Protein AF-A0A0K3CJF6-F1 (afdb_monomer)

Solvent-accessible surface area (backbone atoms only — not comparable to full-atom values): 32364 Å² total; per-residue (Å²): 133,91,86,80,88,88,85,88,89,86,89,81,84,87,85,91,82,88,84,87,84,89,84,85,84,89,90,84,86,86,91,74,94,71,98,77,78,89,78,77,78,85,67,88,92,87,83,91,78,64,94,84,74,64,72,80,75,53,75,54,65,69,59,54,49,48,54,53,35,44,54,51,32,47,56,49,61,17,37,40,88,85,39,92,57,25,68,59,42,58,53,38,58,69,52,63,93,80,54,91,84,68,50,74,65,36,59,29,46,72,37,87,92,50,48,85,80,66,56,50,42,59,43,46,81,76,80,64,68,92,84,63,80,82,61,73,58,60,73,50,74,61,95,39,89,91,50,20,56,59,52,39,52,48,57,60,70,68,48,58,64,68,22,38,42,33,18,29,22,42,28,70,45,91,98,37,27,23,2,13,2,25,21,35,35,76,40,58,75,83,70,74,86,69,69,58,94,87,68,93,74,83,77,79,73,50,52,73,48,60,42,69,53,38,71,36,43,44,49,68,52,17,33,36,46,9,52,35,48,55,48,52,52,59,73,70,50,82,89,53,102,58,76,36,44,32,42,41,28,31,56,51,61,71,40,66,79,42,39,57,47,70,63,67,46,72,53,34,63,43,15,52,50,33,37,50,40,38,47,48,38,71,71,72,39,87,37,54,48,67,35,37,33,46,38,66,72,94,71,43,48,60,49,50,53,48,1,37,50,28,0,45,45,21,23,52,56,50,50,54,58,45,50,56,53,46,54,56,47,53,53,52,51,52,57,50,49,54,58,58,74,64,66,81,77,85,82,84,82,82,92,81,87,80,86,84,88,72,80,80,70,85,75,76,77,78,80,81,74,72,73,63,52,28,28,59,59,27,53,49,48,54,49,51,51,55,51,43,53,48,47,34,48,57,56,74,72,47,89,67,67,59,70,29,54,62,30,51,83,48,53,78,59,46,58,63,75,38,66,94,49,58,71,53,51,35,50,51,54,47,20,62,44,59,62,68,35,92,41,32,45,53,43,27,78,81,36,83,91,44,63,33,49,38,100,87,74,47,65,27,41,76,62,30,70,74,76,64,41,73,94,40,44,71,40,47,50,54,33,33,58,75,73,68,54,91,65,90,75,51,70,38,57,61,68,42,40,61,82,44,48,61,52,51,48,54,30,48,47,68,59,49,88,47,48,96,49,59,57,74,51,78,64,61,51,49,60,49,52,56,61,63,65,73,72,81,83,89,130

InterPro domains:
  IPR002156 Ribonuclease H domain [PS50879] (160-316)
  IPR012337 Ribonuclease H-like superfamily [SSF53098] (165-317)
  IPR036397 Ribonuclease H superfamily [G3DSA:3.30.420.10] (156-313)

Structure (mmCIF, N/CA/C/O backbone):
data_AF-A0A0K3CJF6-F1
#
_entry.id   AF-A0A0K3CJF6-F1
#
loop_
_atom_site.group_PDB
_atom_site.id
_atom_site.type_symbol
_atom_site.label_atom_id
_atom_site.label_alt_id
_atom_site.label_comp_id
_atom_site.label_asym_id
_atom_site.label_entity_id
_atom_site.label_seq_id
_atom_site.pdbx_PDB_ins_code
_atom_site.Cartn_x
_atom_site.Cartn_y
_atom_site.Cartn_z
_atom_site.occupancy
_atom_site.B_iso_or_equiv
_atom_site.auth_seq_id
_atom_site.auth_comp_id
_atom_site.auth_asym_id
_atom_site.auth_atom_id
_atom_site.pdbx_PDB_model_num
ATOM 1 N N . MET A 1 1 ? -57.733 57.201 2.004 1.00 30.47 1 MET A N 1
ATOM 2 C CA . MET A 1 1 ? -57.014 58.460 1.698 1.00 30.47 1 MET A CA 1
ATOM 3 C C . MET A 1 1 ? -55.610 58.366 2.280 1.00 30.47 1 MET A C 1
ATOM 5 O O . MET A 1 1 ? -55.475 57.709 3.300 1.00 30.47 1 MET A O 1
ATOM 9 N N . ILE A 1 2 ? -54.647 59.074 1.676 1.00 29.33 2 ILE A N 1
ATOM 10 C CA . ILE A 1 2 ? -53.297 59.374 2.202 1.00 29.33 2 ILE A CA 1
ATOM 11 C C . ILE A 1 2 ? -52.276 58.203 2.219 1.00 29.33 2 ILE A C 1
ATOM 13 O O . ILE A 1 2 ? -52.569 57.065 2.564 1.00 29.33 2 ILE A O 1
ATOM 17 N N . LEU A 1 3 ? -51.066 58.559 1.774 1.00 22.06 3 LEU A N 1
ATOM 18 C CA . LEU A 1 3 ? -49.781 57.842 1.656 1.00 22.06 3 LEU A CA 1
ATOM 19 C C . LEU A 1 3 ? -48.781 58.501 2.662 1.00 22.06 3 LEU A C 1
ATOM 21 O O . LEU A 1 3 ? -49.158 59.506 3.262 1.00 22.06 3 LEU A O 1
ATOM 25 N N . PRO A 1 4 ? -47.470 58.176 2.708 1.00 34.31 4 PRO A N 1
ATOM 26 C CA . PRO A 1 4 ? -46.795 56.868 2.841 1.00 34.31 4 PRO A CA 1
ATOM 27 C C . PRO A 1 4 ? -45.601 56.887 3.856 1.00 34.31 4 PRO A C 1
ATOM 29 O O . PRO A 1 4 ? -45.195 57.964 4.260 1.00 34.31 4 PRO A O 1
ATOM 32 N N . LEU A 1 5 ? -44.968 55.717 4.117 1.00 24.17 5 LEU A N 1
ATOM 33 C CA . LEU A 1 5 ? -43.498 55.447 4.302 1.00 24.17 5 LEU A CA 1
ATOM 34 C C . LEU A 1 5 ? -42.640 56.285 5.313 1.00 24.17 5 LEU A C 1
ATOM 36 O O . LEU A 1 5 ? -43.081 57.341 5.746 1.00 24.17 5 LEU A O 1
ATOM 40 N N . PRO A 1 6 ? -41.399 55.876 5.722 1.00 29.95 6 PRO A N 1
ATOM 41 C CA . PRO A 1 6 ? -40.442 54.898 5.151 1.00 29.95 6 PRO A CA 1
ATOM 42 C C . PRO A 1 6 ? -40.002 53.813 6.200 1.00 29.95 6 PRO A C 1
ATOM 44 O O . PRO A 1 6 ? -40.861 53.415 6.973 1.00 29.95 6 PRO A O 1
ATOM 47 N N . LEU A 1 7 ? -38.802 53.190 6.309 1.00 22.86 7 LEU A N 1
ATOM 48 C CA . LEU A 1 7 ? -37.485 53.332 5.645 1.00 22.86 7 LEU A CA 1
ATOM 49 C C . LEU A 1 7 ? -36.618 52.027 5.641 1.00 22.86 7 LEU A C 1
ATOM 51 O O . LEU A 1 7 ? -35.639 51.915 6.368 1.00 22.86 7 LEU A O 1
ATOM 55 N N . ARG A 1 8 ? -36.890 51.119 4.688 1.00 23.27 8 ARG A N 1
ATOM 56 C CA . ARG A 1 8 ? -35.971 50.082 4.126 1.00 23.27 8 ARG A CA 1
ATOM 57 C C . ARG A 1 8 ? -35.517 48.863 4.988 1.00 23.27 8 ARG A C 1
ATOM 59 O O . ARG A 1 8 ? -35.689 48.871 6.200 1.00 23.27 8 ARG A O 1
ATOM 66 N N . PRO A 1 9 ? -34.992 47.781 4.344 1.00 26.48 9 PRO A N 1
ATOM 67 C CA . PRO A 1 9 ? -34.837 46.451 4.961 1.00 26.48 9 PRO A CA 1
ATOM 68 C C . PRO A 1 9 ? -33.425 45.817 4.855 1.00 26.48 9 PRO A C 1
ATOM 70 O O . PRO A 1 9 ? -32.548 46.314 4.149 1.00 26.48 9 PRO A O 1
ATOM 73 N N . ALA A 1 10 ? -33.269 44.625 5.442 1.00 22.42 10 ALA A N 1
ATOM 74 C CA . ALA A 1 10 ? -32.306 43.597 5.025 1.00 22.42 10 ALA A CA 1
ATOM 75 C C . ALA A 1 10 ? -33.071 42.282 4.758 1.00 22.42 10 ALA A C 1
ATOM 77 O O . ALA A 1 10 ? -34.036 41.991 5.463 1.00 22.42 10 ALA A O 1
ATOM 78 N N . PHE A 1 11 ? -32.701 41.524 3.718 1.00 23.75 11 PHE A N 1
ATOM 79 C CA . PHE A 1 11 ? -33.514 40.415 3.189 1.00 23.75 11 PHE A CA 1
ATOM 80 C C . PHE A 1 11 ? -32.971 39.017 3.522 1.00 23.75 11 PHE A C 1
ATOM 82 O O . PHE A 1 11 ? -31.767 38.809 3.644 1.00 23.75 11 PHE A O 1
ATOM 89 N N . LEU A 1 12 ? -33.893 38.053 3.592 1.00 21.62 12 LEU A N 1
ATOM 90 C CA . LEU A 1 12 ? -33.647 36.616 3.726 1.00 21.62 12 LEU A CA 1
ATOM 91 C C . LEU A 1 12 ? -34.158 35.860 2.485 1.00 21.62 12 LEU A C 1
ATOM 93 O O . LEU A 1 12 ? -35.121 36.287 1.857 1.00 21.62 12 LEU A O 1
ATOM 97 N N . SER A 1 13 ? -33.604 34.660 2.282 1.00 22.11 13 SER A N 1
ATOM 98 C CA . SER A 1 13 ? -34.260 33.485 1.674 1.00 22.11 13 SER A CA 1
ATOM 99 C C . SER A 1 13 ? -34.486 33.406 0.144 1.00 22.11 13 SER A C 1
ATOM 101 O O . SER A 1 13 ? -35.402 34.000 -0.406 1.00 22.11 13 SER A O 1
ATOM 103 N N . SER A 1 14 ? -33.727 32.487 -0.472 1.00 21.67 14 SER A N 1
ATOM 104 C CA . SER A 1 14 ? -34.222 31.298 -1.207 1.00 21.67 14 SER A CA 1
ATOM 105 C C . SER A 1 14 ? -34.906 31.376 -2.598 1.00 21.67 14 SER A C 1
ATOM 107 O O . SER A 1 14 ? -35.982 31.932 -2.771 1.00 21.67 14 SER A O 1
ATOM 109 N N . CYS A 1 15 ? -34.316 30.588 -3.514 1.00 20.27 15 CYS A N 1
ATOM 110 C CA . CYS A 1 15 ? -34.905 29.767 -4.594 1.00 20.27 15 CYS A CA 1
ATOM 111 C C . CYS A 1 15 ? -35.592 30.358 -5.857 1.00 20.27 15 CYS A C 1
ATOM 113 O O . CYS A 1 15 ? -36.689 30.895 -5.818 1.00 20.27 15 CYS A O 1
ATOM 115 N N . ALA A 1 16 ? -35.000 29.948 -6.995 1.00 22.05 16 ALA A N 1
ATOM 116 C CA . ALA A 1 16 ? -35.621 29.391 -8.213 1.00 22.05 16 ALA A CA 1
ATOM 117 C C . ALA A 1 16 ? -36.444 30.274 -9.184 1.00 22.05 16 ALA A C 1
ATOM 119 O O . ALA A 1 16 ? -37.576 30.650 -8.903 1.00 22.05 16 ALA A O 1
ATOM 120 N N . ALA A 1 17 ? -35.921 30.406 -10.415 1.00 22.20 17 ALA A N 1
ATOM 121 C CA . ALA A 1 17 ? -36.669 30.336 -11.682 1.00 22.20 17 ALA A CA 1
ATOM 122 C C . ALA A 1 17 ? -35.700 30.134 -12.873 1.00 22.20 17 ALA A C 1
ATOM 124 O O . ALA A 1 17 ? -34.599 30.686 -12.870 1.00 22.20 17 ALA A O 1
ATOM 125 N N . ASP A 1 18 ? -36.102 29.365 -13.888 1.00 21.30 18 ASP A N 1
ATOM 126 C CA . ASP A 1 18 ? -35.386 29.216 -15.166 1.00 21.30 18 ASP A CA 1
ATOM 127 C C . ASP A 1 18 ? -35.605 30.416 -16.107 1.00 21.30 18 ASP A C 1
ATOM 129 O O . ASP A 1 18 ? -36.646 31.060 -16.032 1.00 21.30 18 ASP A O 1
ATOM 133 N N . PHE A 1 19 ? -34.695 30.640 -17.069 1.00 21.55 19 PHE A N 1
ATOM 134 C CA . PHE A 1 19 ? -35.047 30.829 -18.494 1.00 21.55 19 PHE A CA 1
ATOM 135 C C . PHE A 1 19 ? -33.800 30.814 -19.406 1.00 21.55 19 PHE A C 1
ATOM 137 O O . PHE A 1 19 ? -32.795 31.462 -19.124 1.00 21.55 19 PHE A O 1
ATOM 144 N N . PHE A 1 20 ? -33.877 30.097 -20.534 1.00 21.89 20 PHE A N 1
ATOM 145 C CA . PHE A 1 20 ? -32.891 30.144 -21.630 1.00 21.89 20 PHE A CA 1
ATOM 146 C C . PHE A 1 20 ? -33.117 31.390 -22.514 1.00 21.89 20 PHE A C 1
ATOM 148 O O . PHE A 1 20 ? -34.262 31.820 -22.678 1.00 21.89 20 PHE A O 1
ATOM 155 N N . PRO A 1 21 ? -32.061 31.935 -23.151 1.00 24.61 21 PRO A N 1
ATOM 156 C CA . PRO A 1 21 ? -31.843 31.563 -24.555 1.00 24.61 21 PRO A CA 1
ATOM 157 C C . PRO A 1 21 ? -30.381 31.242 -24.919 1.00 24.61 21 PRO A C 1
ATOM 159 O O . PRO A 1 21 ? -29.435 31.512 -24.186 1.00 24.61 21 PRO A O 1
ATOM 162 N N . SER A 1 22 ? -30.212 30.620 -26.084 1.00 21.45 22 SER A N 1
ATOM 163 C CA . SER A 1 22 ? -28.938 30.188 -26.669 1.00 21.45 22 SER A CA 1
ATOM 164 C C . SER A 1 22 ? -28.193 31.308 -27.414 1.00 21.45 22 SER A C 1
ATOM 166 O O . SER A 1 22 ? -28.829 32.232 -27.911 1.00 21.45 22 SER A O 1
ATOM 168 N N . VAL A 1 23 ? -26.863 31.166 -27.582 1.00 22.62 23 VAL A N 1
ATOM 169 C CA . VAL A 1 23 ? -26.162 31.048 -28.893 1.00 22.62 23 VAL A CA 1
ATOM 170 C C . VAL A 1 23 ? -24.619 31.151 -28.746 1.00 22.62 23 VAL A C 1
ATOM 172 O O . VAL A 1 23 ? -24.104 32.107 -28.189 1.00 22.62 23 VAL A O 1
ATOM 175 N N . LEU A 1 24 ? -23.913 30.169 -29.333 1.00 21.91 24 LEU A N 1
ATOM 176 C CA . LEU A 1 24 ? -22.494 30.127 -29.771 1.00 21.91 24 LEU A CA 1
ATOM 177 C C . LEU A 1 24 ? -21.297 30.375 -28.803 1.00 21.91 24 LEU A C 1
ATOM 179 O O . LEU A 1 24 ? -21.002 31.488 -28.394 1.00 21.91 24 LEU A O 1
ATOM 183 N N . SER A 1 25 ? -20.448 29.333 -28.754 1.00 23.84 25 SER A N 1
ATOM 184 C CA . SER A 1 25 ? -18.971 29.366 -28.887 1.00 23.84 25 SER A CA 1
ATOM 185 C C . SER A 1 25 ? -18.030 29.647 -27.693 1.00 23.84 25 SER A C 1
ATOM 187 O O . SER A 1 25 ? -18.174 30.589 -26.930 1.00 23.84 25 SER A O 1
ATOM 189 N N . THR A 1 26 ? -16.955 28.838 -27.672 1.00 21.06 26 THR A N 1
ATOM 190 C CA . THR A 1 26 ? -15.673 28.948 -26.928 1.00 21.06 26 THR A CA 1
ATOM 191 C C . THR A 1 26 ? -15.677 28.958 -25.388 1.00 21.06 26 THR A C 1
ATOM 193 O O . THR A 1 26 ? -15.991 29.972 -24.775 1.00 21.06 26 THR A O 1
ATOM 196 N N . PRO A 1 27 ? -15.148 27.884 -24.762 1.00 22.73 27 PRO A N 1
ATOM 197 C CA . PRO A 1 27 ? -14.624 27.897 -23.395 1.00 22.73 27 PRO A CA 1
ATOM 198 C C . PRO A 1 27 ? -13.097 27.653 -23.334 1.00 22.73 27 PRO A C 1
ATOM 200 O O . PRO A 1 27 ? -12.581 26.724 -23.954 1.00 22.73 27 PRO A O 1
ATOM 203 N N . MET A 1 28 ? -12.381 28.455 -22.542 1.00 19.83 28 MET A N 1
ATOM 204 C CA . MET A 1 28 ? -10.972 28.280 -22.131 1.00 19.83 28 MET A CA 1
ATOM 205 C C . MET A 1 28 ? -10.713 29.184 -20.904 1.00 19.83 28 MET A C 1
ATOM 207 O O . MET A 1 28 ? -11.339 30.237 -20.807 1.00 19.83 28 MET A O 1
ATOM 211 N N . PRO A 1 29 ? -9.856 28.793 -19.946 1.00 25.53 29 PRO A N 1
ATOM 212 C CA . PRO A 1 29 ? -10.193 27.737 -18.992 1.00 25.53 29 PRO A CA 1
ATOM 213 C C . PRO A 1 29 ? -10.190 28.234 -17.532 1.00 25.53 29 PRO A C 1
ATOM 215 O O . PRO A 1 29 ? -9.569 29.243 -17.207 1.00 25.53 29 PRO A O 1
ATOM 218 N N . LEU A 1 30 ? -10.807 27.466 -16.629 1.00 22.38 30 LEU A N 1
ATOM 219 C CA . LEU A 1 30 ? -10.613 27.617 -15.181 1.00 22.38 30 LEU A CA 1
ATOM 220 C C . LEU A 1 30 ? -9.529 26.657 -14.675 1.00 22.38 30 LEU A C 1
ATOM 222 O O . LEU A 1 30 ? -9.433 25.510 -15.113 1.00 22.38 30 LEU A O 1
ATOM 226 N N . SER A 1 31 ? -8.703 27.152 -13.757 1.00 24.03 31 SER A N 1
ATOM 227 C CA . SER A 1 31 ? -7.549 26.456 -13.191 1.00 24.03 31 SER A CA 1
ATOM 228 C C . SER A 1 31 ? -7.929 25.523 -12.040 1.00 24.03 31 SER A C 1
ATOM 230 O O . SER A 1 31 ? -8.529 25.969 -11.064 1.00 24.03 31 SER A O 1
ATOM 232 N N . HIS A 1 32 ? -7.466 24.273 -12.092 1.00 27.02 32 HIS A N 1
ATOM 233 C CA . HIS A 1 32 ? -7.369 23.395 -10.924 1.00 27.02 32 HIS A CA 1
ATOM 234 C C . HIS A 1 32 ? -5.903 23.033 -10.670 1.00 27.02 32 HIS A C 1
ATOM 236 O O . HIS A 1 32 ? -5.225 22.546 -11.574 1.00 27.02 32 HIS A O 1
ATOM 242 N N . HIS A 1 33 ? -5.438 23.226 -9.433 1.00 26.56 33 HIS A N 1
ATOM 243 C CA . HIS A 1 33 ? -4.290 22.482 -8.917 1.00 26.56 33 HIS A CA 1
ATOM 244 C C . HIS A 1 33 ? -4.734 21.034 -8.668 1.00 26.56 33 HIS A C 1
ATOM 246 O O . HIS A 1 33 ? -5.720 20.802 -7.973 1.00 26.56 33 HIS A O 1
ATOM 252 N N . ASP A 1 34 ? -4.027 20.077 -9.266 1.00 27.77 34 ASP A N 1
ATOM 253 C CA . ASP A 1 34 ? -4.270 18.638 -9.139 1.00 27.77 34 ASP A CA 1
ATOM 254 C C . ASP A 1 34 ? -2.937 17.912 -9.403 1.00 27.77 34 ASP A C 1
ATOM 256 O O . ASP A 1 34 ? -2.296 18.159 -10.431 1.00 27.77 34 ASP A O 1
ATOM 260 N N . ASP A 1 35 ? -2.479 17.065 -8.477 1.00 24.95 35 ASP A N 1
ATOM 261 C CA . ASP A 1 35 ? -1.111 16.514 -8.455 1.00 24.95 35 ASP A CA 1
ATOM 262 C C . ASP A 1 35 ? -0.898 15.400 -9.502 1.00 24.95 35 ASP A C 1
ATOM 264 O O . ASP A 1 35 ? -0.804 14.202 -9.216 1.00 24.95 35 ASP A O 1
ATOM 268 N N . ARG A 1 36 ? -0.823 15.806 -10.777 1.00 27.27 36 ARG A N 1
ATOM 269 C CA . ARG A 1 36 ? -0.731 14.920 -11.954 1.00 27.27 36 ARG A CA 1
ATOM 270 C C . ARG A 1 36 ? 0.598 14.990 -12.706 1.00 27.27 36 ARG A C 1
ATOM 272 O O . ARG A 1 36 ? 0.644 14.901 -13.936 1.00 27.27 36 ARG A O 1
ATOM 279 N N . HIS A 1 37 ? 1.708 15.055 -11.983 1.00 30.73 37 HIS A N 1
ATOM 280 C CA . HIS A 1 37 ? 3.039 14.812 -12.545 1.00 30.73 37 HIS A CA 1
ATOM 281 C C . HIS A 1 37 ? 3.627 13.567 -11.867 1.00 30.73 37 HIS A C 1
ATOM 283 O O . HIS A 1 37 ? 3.686 13.467 -10.653 1.00 30.73 37 HIS A O 1
ATOM 289 N N . VAL A 1 38 ? 3.927 12.490 -12.600 1.00 31.70 38 VAL A N 1
ATOM 290 C CA . VAL A 1 38 ? 5.250 12.322 -13.237 1.00 31.70 38 VAL A CA 1
ATOM 291 C C . VAL A 1 38 ? 5.213 11.584 -14.597 1.00 31.70 38 VAL A C 1
ATOM 293 O O . VAL A 1 38 ? 6.227 11.551 -15.289 1.00 31.70 38 VAL A O 1
ATOM 296 N N . TYR A 1 39 ? 4.080 11.001 -15.020 1.00 33.19 3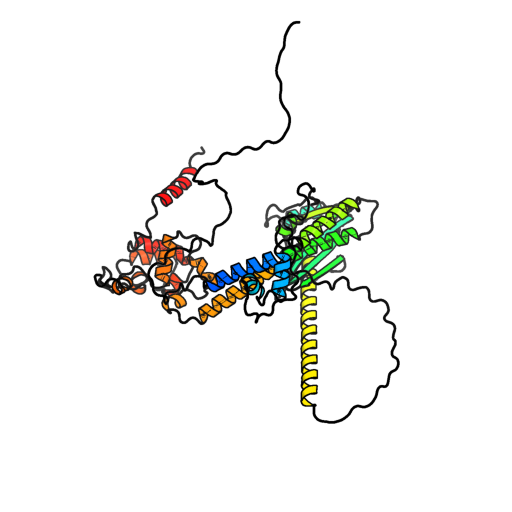9 TYR A N 1
ATOM 297 C CA . TYR A 1 39 ? 4.071 9.980 -16.094 1.00 33.19 39 TYR A CA 1
ATOM 298 C C . TYR A 1 39 ? 3.474 10.358 -17.467 1.00 33.19 39 TYR A C 1
ATOM 300 O O . TYR A 1 39 ? 3.714 9.617 -18.418 1.00 33.19 39 TYR A O 1
ATOM 308 N N . ASP A 1 40 ? 2.767 11.483 -17.629 1.00 29.39 40 ASP A N 1
ATOM 309 C CA . ASP A 1 40 ? 2.091 11.824 -18.908 1.00 29.39 40 ASP A CA 1
ATOM 310 C C . ASP A 1 40 ? 2.974 12.571 -19.940 1.00 29.39 40 ASP A C 1
ATOM 312 O O . ASP A 1 40 ? 2.566 12.831 -21.070 1.00 29.39 40 ASP A O 1
ATOM 316 N N . GLY A 1 41 ? 4.223 12.909 -19.598 1.00 29.73 41 GLY A N 1
ATOM 317 C CA . GLY A 1 41 ? 5.076 13.792 -20.415 1.00 29.73 41 GLY A CA 1
ATOM 318 C C . GLY A 1 41 ? 5.787 13.165 -21.631 1.00 29.73 41 GLY A C 1
ATOM 319 O O . GLY A 1 41 ? 6.556 13.864 -22.299 1.00 29.73 41 GLY A O 1
ATOM 320 N N . MET A 1 42 ? 5.606 11.864 -21.906 1.00 34.66 42 MET A N 1
ATOM 321 C CA . MET A 1 42 ? 6.465 11.088 -22.831 1.00 34.66 42 MET A CA 1
ATOM 322 C C . MET A 1 42 ? 5.910 10.863 -24.251 1.00 34.66 42 MET A C 1
ATOM 324 O O . MET A 1 42 ? 6.574 10.243 -25.079 1.00 34.66 42 MET A O 1
ATOM 328 N N . LEU A 1 43 ? 4.752 11.434 -24.580 1.00 35.72 43 LEU A N 1
ATOM 329 C CA . LEU A 1 43 ? 4.293 11.638 -25.961 1.00 35.72 43 LEU A CA 1
ATOM 330 C C . LEU A 1 43 ? 4.224 13.162 -26.223 1.00 35.72 43 LEU A C 1
ATOM 332 O O . LEU A 1 43 ? 4.170 13.931 -25.264 1.00 35.72 43 LEU A O 1
ATOM 336 N N . PRO A 1 44 ? 4.308 13.673 -27.468 1.00 34.53 44 PRO A N 1
ATOM 337 C CA . PRO A 1 44 ? 4.424 12.979 -28.752 1.00 34.53 44 PRO A CA 1
ATOM 338 C C . PRO A 1 44 ? 5.808 13.155 -29.414 1.00 34.53 44 PRO A C 1
ATOM 340 O O . PRO A 1 44 ? 6.550 14.062 -29.048 1.00 34.53 44 PRO A O 1
ATOM 343 N N . LEU A 1 45 ? 6.115 12.338 -30.431 1.00 29.20 45 LEU A N 1
ATOM 344 C CA . LEU A 1 45 ? 6.742 12.729 -31.717 1.00 29.20 45 LEU A CA 1
ATOM 345 C C . LEU A 1 45 ? 7.057 11.468 -32.547 1.00 29.20 45 LEU A C 1
ATOM 347 O O . LEU A 1 45 ? 8.178 10.971 -32.554 1.00 29.20 45 LEU A O 1
ATOM 351 N N . CYS A 1 46 ? 6.054 10.949 -33.258 1.00 28.72 46 CYS A N 1
ATOM 352 C CA . CYS A 1 46 ? 6.226 9.908 -34.276 1.00 28.72 46 CYS A CA 1
ATOM 353 C C . CYS A 1 46 ? 5.321 10.205 -35.479 1.00 28.72 46 CYS A C 1
ATOM 355 O O . CYS A 1 46 ? 4.152 9.828 -35.517 1.00 28.72 46 CYS A O 1
ATOM 357 N N . ARG A 1 47 ? 5.879 10.891 -36.480 1.00 26.52 47 ARG A N 1
ATOM 358 C CA . ARG A 1 47 ? 5.415 10.841 -37.871 1.00 26.52 47 ARG A CA 1
ATOM 359 C C . ARG A 1 47 ? 6.657 10.580 -38.726 1.00 26.52 47 ARG A C 1
ATOM 361 O O . ARG A 1 47 ? 7.560 11.406 -38.705 1.00 26.52 47 ARG A O 1
ATOM 368 N N . ARG A 1 48 ? 6.662 9.467 -39.476 1.00 29.41 48 ARG A N 1
ATOM 369 C CA . ARG A 1 48 ? 7.755 8.979 -40.355 1.00 29.41 48 ARG A CA 1
ATOM 370 C C . ARG A 1 48 ? 8.985 8.367 -39.645 1.00 29.41 48 ARG A C 1
ATOM 372 O O . ARG A 1 48 ? 10.083 8.905 -39.714 1.00 29.41 48 ARG A O 1
ATOM 379 N N . SER A 1 49 ? 8.802 7.182 -39.066 1.00 26.42 49 SER A N 1
ATOM 380 C CA . SER A 1 49 ? 9.837 6.139 -38.916 1.00 26.42 49 SER A CA 1
ATOM 381 C C . SER A 1 49 ? 9.182 4.765 -39.141 1.00 26.42 49 SER A C 1
ATOM 383 O O . SER A 1 49 ? 7.950 4.670 -39.094 1.00 26.42 49 SER A O 1
ATOM 385 N N . HIS A 1 50 ? 9.954 3.725 -39.474 1.00 28.06 50 HIS A N 1
ATOM 386 C CA . HIS A 1 50 ? 9.390 2.428 -39.881 1.00 28.06 50 HIS A CA 1
ATOM 387 C C . HIS A 1 50 ? 8.921 1.580 -38.677 1.00 28.06 50 HIS A C 1
ATOM 389 O O . HIS A 1 50 ? 9.383 1.799 -37.556 1.00 28.06 50 HIS A O 1
ATOM 395 N N . PRO A 1 51 ? 8.028 0.581 -38.878 1.00 29.23 51 PRO A N 1
ATOM 396 C CA . PRO A 1 51 ? 7.483 -0.244 -37.789 1.00 29.23 51 PRO A CA 1
ATOM 397 C C . PRO A 1 51 ? 8.510 -1.057 -36.980 1.00 29.23 51 PRO A C 1
ATOM 399 O O . PRO A 1 51 ? 8.171 -1.561 -35.913 1.00 29.23 51 PRO A O 1
ATOM 402 N N . SER A 1 52 ? 9.748 -1.187 -37.467 1.00 30.80 52 SER A N 1
ATOM 403 C CA . SER A 1 52 ? 10.877 -1.798 -36.752 1.00 30.80 52 SER A CA 1
ATOM 404 C C . SER A 1 52 ? 11.335 -0.990 -35.537 1.00 30.80 52 SER A C 1
ATOM 406 O O . SER A 1 52 ? 11.805 -1.562 -34.554 1.00 30.80 52 SER A O 1
ATOM 408 N N . ASP A 1 53 ? 11.182 0.334 -35.576 1.00 35.66 53 ASP A N 1
ATOM 409 C CA . ASP A 1 53 ? 11.910 1.261 -34.702 1.00 35.66 53 ASP A CA 1
ATOM 410 C C . ASP A 1 53 ? 11.116 1.567 -33.418 1.00 35.66 53 ASP A C 1
ATOM 412 O O . ASP A 1 53 ? 10.961 2.714 -32.990 1.00 35.66 53 ASP A O 1
ATOM 416 N N . SER A 1 54 ? 10.548 0.517 -32.818 1.00 38.06 54 SER A N 1
ATOM 417 C CA . SER A 1 54 ? 9.737 0.615 -31.601 1.00 38.06 54 SER A CA 1
ATOM 418 C C . SER A 1 54 ? 10.583 0.982 -30.371 1.00 38.06 54 SER A C 1
ATOM 420 O O . SER A 1 54 ? 11.716 0.530 -30.210 1.00 38.06 54 SER A O 1
ATOM 422 N N . TRP A 1 55 ? 10.036 1.841 -29.500 1.00 45.16 55 TRP A N 1
ATOM 423 C CA . TRP A 1 55 ? 10.758 2.421 -28.361 1.00 45.16 55 TRP A CA 1
ATOM 424 C C . TRP A 1 55 ? 11.226 1.350 -27.356 1.00 45.16 55 TRP A C 1
ATOM 426 O O . TRP A 1 55 ? 10.382 0.742 -26.697 1.00 45.16 55 TRP A O 1
ATOM 436 N N . PRO A 1 56 ? 12.545 1.166 -27.150 1.00 45.50 56 PRO A N 1
ATOM 437 C CA . PRO A 1 56 ? 13.057 0.062 -26.338 1.00 45.50 56 PRO A CA 1
ATOM 438 C C . PRO A 1 56 ? 13.013 0.316 -24.822 1.00 45.50 56 PRO A C 1
ATOM 440 O O . PRO A 1 56 ? 12.819 -0.614 -24.051 1.00 45.50 56 PRO A O 1
ATOM 443 N N . ALA A 1 57 ? 13.215 1.564 -24.379 1.00 44.19 57 ALA A N 1
ATOM 444 C CA . ALA A 1 57 ? 13.397 1.906 -22.959 1.00 44.19 57 ALA A CA 1
ATOM 445 C C . ALA A 1 57 ? 12.136 2.461 -22.263 1.00 44.19 57 ALA A C 1
ATOM 447 O O . ALA A 1 57 ? 12.180 2.788 -21.077 1.00 44.19 57 ALA A O 1
ATOM 448 N N . ALA A 1 58 ? 11.021 2.589 -22.986 1.00 51.84 58 ALA A N 1
ATOM 449 C CA . ALA A 1 58 ? 9.714 2.770 -22.361 1.00 51.84 58 ALA A CA 1
ATOM 450 C C . ALA A 1 58 ? 9.245 1.423 -21.770 1.00 51.84 58 ALA A C 1
ATOM 452 O O . ALA A 1 58 ? 9.684 0.373 -22.250 1.00 51.84 58 ALA A O 1
ATOM 453 N N . PRO A 1 59 ? 8.326 1.400 -20.786 1.00 54.09 59 PRO A N 1
ATOM 454 C CA . PRO A 1 59 ? 7.591 0.175 -20.510 1.00 54.09 59 PRO A CA 1
ATOM 455 C C . PRO A 1 59 ? 6.839 -0.186 -21.785 1.00 54.09 59 PRO A C 1
ATOM 457 O O . PRO A 1 59 ? 6.075 0.638 -22.293 1.00 54.09 59 PRO A O 1
ATOM 460 N N . LEU A 1 60 ? 7.104 -1.382 -22.322 1.00 65.50 60 LEU A N 1
ATOM 461 C CA . LEU A 1 60 ? 6.534 -1.856 -23.585 1.00 65.50 60 LEU A CA 1
ATOM 462 C C . LEU A 1 60 ? 5.029 -1.566 -23.573 1.00 65.50 60 LEU A C 1
ATOM 464 O O . LEU A 1 60 ? 4.356 -1.924 -22.612 1.00 65.50 60 LEU A O 1
ATOM 468 N N . VAL A 1 61 ? 4.503 -0.868 -24.588 1.00 70.44 61 VAL A N 1
ATOM 469 C CA . VAL A 1 61 ? 3.209 -0.145 -24.485 1.00 70.44 61 VAL A CA 1
ATOM 470 C C . VAL A 1 61 ? 2.050 -1.048 -24.032 1.00 70.44 61 VAL A C 1
ATOM 472 O O . VAL A 1 61 ? 1.150 -0.618 -23.310 1.00 70.44 61 VAL A O 1
ATOM 475 N N . HIS A 1 62 ? 2.110 -2.336 -24.369 1.00 78.19 62 HIS A N 1
ATOM 476 C CA . HIS A 1 62 ? 1.151 -3.341 -23.923 1.00 78.19 62 HIS A CA 1
ATOM 477 C C . HIS A 1 62 ? 1.150 -3.575 -22.390 1.00 78.19 62 HIS A C 1
ATOM 479 O O . HIS A 1 62 ? 0.092 -3.836 -21.824 1.00 78.19 62 HIS A O 1
ATOM 485 N N . LEU A 1 63 ? 2.285 -3.427 -21.697 1.00 82.00 63 LEU A N 1
ATOM 486 C CA . LEU A 1 63 ? 2.408 -3.474 -20.232 1.00 82.00 63 LEU A CA 1
ATOM 487 C C . LEU A 1 63 ? 1.848 -2.206 -19.567 1.00 82.00 63 LEU A C 1
ATOM 489 O O . LEU A 1 63 ? 1.232 -2.287 -18.502 1.00 82.00 63 LEU A O 1
ATOM 493 N N . GLN A 1 64 ? 1.995 -1.033 -20.196 1.00 79.88 64 GLN A N 1
ATOM 494 C CA . GLN A 1 64 ? 1.308 0.184 -19.736 1.00 79.88 64 GLN A CA 1
ATOM 495 C C . GLN A 1 64 ? -0.213 0.029 -19.866 1.00 79.88 64 GLN A C 1
ATOM 497 O O . GLN A 1 64 ? -0.952 0.338 -18.930 1.00 79.88 64 GLN A O 1
ATOM 502 N N . LEU A 1 65 ? -0.681 -0.524 -20.989 1.00 82.94 65 LEU A N 1
ATOM 503 C CA . LEU A 1 65 ? -2.093 -0.829 -21.209 1.00 82.94 65 LEU A CA 1
ATOM 504 C C . LEU A 1 65 ? -2.620 -1.863 -20.196 1.00 82.94 65 LEU A C 1
ATOM 506 O O . LEU A 1 65 ? -3.691 -1.655 -19.631 1.00 82.94 65 LEU A O 1
ATOM 510 N N . GLN A 1 66 ? -1.858 -2.923 -19.895 1.00 85.31 66 GLN A N 1
ATOM 511 C CA . GLN A 1 66 ? -2.205 -3.901 -18.852 1.00 85.31 66 GLN A CA 1
ATOM 512 C C . GLN A 1 66 ? -2.368 -3.249 -17.471 1.00 85.31 66 GLN A C 1
ATOM 514 O O . GLN A 1 66 ? -3.366 -3.518 -16.808 1.00 85.31 66 GLN A O 1
ATOM 519 N N . ASN A 1 67 ? -1.469 -2.339 -17.072 1.00 88.38 67 ASN A N 1
ATOM 520 C CA . ASN A 1 67 ? -1.600 -1.589 -15.815 1.00 88.38 67 ASN A CA 1
ATOM 521 C C . ASN A 1 67 ? -2.914 -0.789 -15.741 1.00 88.38 67 ASN A C 1
ATOM 523 O O . ASN A 1 67 ? -3.571 -0.767 -14.699 1.00 88.38 67 ASN A O 1
ATOM 527 N N . GLN A 1 68 ? -3.314 -0.128 -16.833 1.00 87.44 68 GLN A N 1
ATOM 528 C CA . GLN A 1 68 ? -4.554 0.657 -16.857 1.00 87.44 68 GLN A CA 1
ATOM 529 C C . GLN A 1 68 ? -5.802 -0.241 -16.898 1.00 87.44 68 GLN A C 1
ATOM 531 O O . GLN A 1 68 ? -6.762 0.027 -16.177 1.00 87.44 68 GLN A O 1
ATOM 536 N N . LEU A 1 69 ? -5.776 -1.345 -17.654 1.00 89.12 69 LEU A N 1
ATOM 537 C CA . LEU A 1 69 ? -6.840 -2.357 -17.635 1.00 89.12 69 LEU A CA 1
ATOM 538 C C . LEU A 1 69 ? -7.009 -2.964 -16.234 1.00 89.12 69 LEU A C 1
ATOM 540 O O . LEU A 1 69 ? -8.133 -3.085 -15.758 1.00 89.12 69 LEU A O 1
ATOM 544 N N . PHE A 1 70 ? -5.915 -3.268 -15.533 1.00 92.62 70 PHE A N 1
ATOM 545 C CA . PHE A 1 70 ? -5.966 -3.813 -14.175 1.00 92.62 70 PHE A CA 1
ATOM 546 C C . PHE A 1 70 ? -6.533 -2.810 -13.158 1.00 92.62 70 PHE A C 1
ATOM 548 O O . PHE A 1 70 ? -7.351 -3.178 -12.319 1.00 92.62 70 PHE A O 1
ATOM 555 N N . ARG A 1 71 ? -6.184 -1.520 -13.266 1.00 91.88 71 ARG A N 1
ATOM 556 C CA . ARG A 1 71 ? -6.806 -0.446 -12.464 1.00 91.88 71 ARG A CA 1
ATOM 557 C C . ARG A 1 71 ? -8.311 -0.329 -12.703 1.00 91.88 71 ARG A C 1
ATOM 559 O O . ARG A 1 71 ? -9.062 -0.122 -11.753 1.00 91.88 71 ARG A O 1
ATOM 566 N N . LEU A 1 72 ? -8.749 -0.456 -13.957 1.00 91.31 72 LEU A N 1
ATOM 567 C CA . LEU A 1 72 ? -10.171 -0.474 -14.306 1.00 91.31 72 LEU A CA 1
ATOM 568 C C . LEU A 1 72 ? -10.864 -1.716 -13.730 1.00 91.31 72 LEU A C 1
ATOM 570 O O . LEU A 1 72 ? -11.932 -1.576 -13.141 1.00 91.31 72 LEU A O 1
ATOM 574 N N . ALA A 1 73 ? -10.237 -2.894 -13.812 1.00 93.81 73 ALA A N 1
ATOM 575 C CA . ALA A 1 73 ? -10.742 -4.121 -13.196 1.00 93.81 73 ALA A CA 1
ATOM 576 C C . ALA A 1 73 ? -10.886 -3.990 -11.672 1.00 93.81 73 ALA A C 1
ATOM 578 O O . ALA A 1 73 ? -11.955 -4.292 -11.153 1.00 93.81 73 ALA A O 1
ATOM 579 N N . LEU A 1 74 ? -9.871 -3.483 -10.958 1.00 94.81 74 LEU A N 1
ATOM 580 C CA . LEU A 1 74 ? -9.942 -3.281 -9.504 1.00 94.81 74 LEU A CA 1
ATOM 581 C C . LEU A 1 74 ? -11.076 -2.335 -9.099 1.00 94.81 74 LEU A C 1
ATOM 583 O O . LEU A 1 74 ? -11.876 -2.692 -8.240 1.00 94.81 74 LEU A O 1
ATOM 587 N N . ARG A 1 75 ? -11.190 -1.164 -9.739 1.00 93.56 75 ARG A N 1
ATOM 588 C CA . ARG A 1 75 ? -12.284 -0.211 -9.468 1.00 93.56 75 ARG A CA 1
ATOM 589 C C . ARG A 1 75 ? -13.657 -0.817 -9.747 1.00 93.56 75 ARG A C 1
ATOM 591 O O . ARG A 1 75 ? -14.600 -0.557 -9.015 1.00 93.56 75 ARG A O 1
ATOM 598 N N . ALA A 1 76 ? -13.768 -1.619 -10.803 1.00 93.81 76 ALA A N 1
ATOM 599 C CA . ALA A 1 76 ? -15.015 -2.265 -11.185 1.00 93.81 76 ALA A CA 1
ATOM 600 C C . ALA A 1 76 ? -15.385 -3.436 -10.248 1.00 93.81 76 ALA A C 1
ATOM 602 O O . ALA A 1 76 ? -16.566 -3.656 -9.999 1.00 93.81 76 ALA A O 1
ATOM 603 N N . LEU A 1 77 ? -14.392 -4.154 -9.708 1.00 94.75 77 LEU A N 1
ATOM 604 C CA . LEU A 1 77 ? -14.563 -5.222 -8.713 1.00 94.75 77 LEU A CA 1
ATOM 605 C C . LEU A 1 77 ? -14.904 -4.691 -7.317 1.00 94.75 77 LEU A C 1
ATOM 607 O O . LEU A 1 77 ? -15.709 -5.310 -6.632 1.00 94.75 77 LEU A O 1
ATOM 611 N N . ALA A 1 78 ? -14.314 -3.562 -6.921 1.00 96.12 78 ALA A N 1
ATOM 612 C CA . ALA A 1 78 ? -14.566 -2.915 -5.635 1.00 96.12 78 ALA A CA 1
ATOM 613 C C . ALA A 1 78 ? -15.858 -2.074 -5.607 1.00 96.12 78 ALA A C 1
ATOM 615 O O . ALA A 1 78 ? -16.209 -1.520 -4.569 1.00 96.12 78 ALA A O 1
ATOM 616 N N . ALA A 1 79 ? -16.566 -1.943 -6.734 1.00 95.38 79 ALA A N 1
ATOM 617 C CA . ALA A 1 79 ? -17.764 -1.115 -6.812 1.00 95.38 79 ALA A CA 1
ATOM 618 C C . ALA A 1 79 ? -18.955 -1.781 -6.084 1.00 95.38 79 ALA A C 1
ATOM 620 O O . ALA A 1 79 ? -19.233 -2.959 -6.347 1.00 95.38 79 ALA A O 1
ATOM 621 N N . PRO A 1 80 ? -19.702 -1.055 -5.229 1.00 95.06 80 PRO A N 1
ATOM 622 C CA . PRO A 1 80 ? -20.785 -1.625 -4.427 1.00 95.06 80 PRO A CA 1
ATOM 623 C C . PRO A 1 80 ? -21.938 -2.162 -5.293 1.00 95.06 80 PRO A C 1
ATOM 625 O O . PRO A 1 80 ? -22.078 -1.749 -6.446 1.00 95.06 80 PRO A O 1
ATOM 628 N N . PRO A 1 81 ? -22.815 -3.036 -4.756 1.00 93.75 81 PRO A N 1
ATOM 629 C CA . PRO A 1 81 ? -23.948 -3.603 -5.499 1.00 93.75 81 PRO A CA 1
ATOM 630 C C . PRO A 1 81 ? -24.895 -2.573 -6.137 1.00 93.75 81 PRO A C 1
ATOM 632 O O . PRO A 1 81 ? -25.520 -2.864 -7.154 1.00 93.75 81 PRO A O 1
ATOM 635 N N . SER A 1 82 ? -24.974 -1.365 -5.569 1.00 93.12 82 SER A N 1
ATOM 636 C CA . SER A 1 82 ? -25.737 -0.221 -6.088 1.00 93.12 82 SER A CA 1
ATOM 637 C C . SER A 1 82 ? -25.098 0.474 -7.300 1.00 93.12 82 SER A C 1
ATOM 639 O O . SER A 1 82 ? -25.761 1.259 -7.977 1.00 93.12 82 SER A O 1
ATOM 641 N N . HIS A 1 83 ? -23.822 0.218 -7.599 1.00 93.75 83 HIS A N 1
ATOM 642 C CA . HIS A 1 83 ? -23.104 0.898 -8.673 1.00 93.75 83 HIS A CA 1
ATOM 643 C C . HIS A 1 83 ? -23.561 0.402 -10.065 1.00 93.75 83 HIS A C 1
ATOM 645 O O . HIS A 1 83 ? -23.553 -0.810 -10.301 1.00 93.75 83 HIS A O 1
ATOM 651 N N . PRO A 1 84 ? -23.860 1.284 -11.046 1.00 93.50 84 PRO A N 1
ATOM 652 C CA . PRO A 1 84 ? -24.441 0.891 -12.342 1.00 93.50 84 PRO A CA 1
ATOM 653 C C . PRO A 1 84 ? -23.654 -0.146 -13.162 1.00 93.50 84 PRO A C 1
ATOM 655 O O . PRO A 1 84 ? -24.220 -0.818 -14.025 1.00 93.50 84 PRO A O 1
ATOM 658 N N . LEU A 1 85 ? -22.347 -0.298 -12.918 1.00 90.62 85 LEU A N 1
ATOM 659 C CA . LEU A 1 85 ? -21.531 -1.321 -13.584 1.00 90.62 85 LEU A CA 1
ATOM 660 C C . LEU A 1 85 ? -21.487 -2.669 -12.847 1.00 90.62 85 LEU A C 1
ATOM 662 O O . LEU A 1 85 ? -21.097 -3.653 -13.472 1.00 90.62 85 LEU A O 1
ATOM 666 N N . HIS A 1 86 ? -21.896 -2.760 -11.576 1.00 92.81 86 HIS A N 1
ATOM 667 C CA . HIS A 1 86 ? -21.699 -3.953 -10.738 1.00 92.81 86 HIS A CA 1
ATOM 668 C C . HIS A 1 86 ? -22.294 -5.222 -11.374 1.00 92.81 86 HIS A C 1
ATOM 670 O O . HIS A 1 86 ? -21.590 -6.214 -11.568 1.00 92.81 86 HIS A O 1
ATOM 676 N N . ALA A 1 87 ? -23.550 -5.173 -11.830 1.00 92.31 87 ALA A N 1
ATOM 677 C CA . ALA A 1 87 ? -24.188 -6.297 -12.523 1.00 92.31 87 ALA A CA 1
ATOM 678 C C . ALA A 1 87 ? -23.438 -6.724 -13.806 1.00 92.31 87 ALA A C 1
ATOM 680 O O . ALA A 1 87 ? -23.343 -7.915 -14.111 1.00 92.31 87 ALA A O 1
ATOM 681 N N . ARG A 1 88 ? -22.845 -5.768 -14.539 1.00 91.88 88 ARG A N 1
ATOM 682 C CA . ARG A 1 88 ? -22.045 -6.039 -15.748 1.00 91.88 88 ARG A CA 1
ATOM 683 C C . ARG A 1 88 ? -20.694 -6.670 -15.403 1.00 91.88 88 ARG A C 1
ATOM 685 O O . ARG A 1 88 ? -20.241 -7.540 -16.139 1.00 91.88 88 ARG A O 1
ATOM 692 N N . VAL A 1 89 ? -20.086 -6.285 -14.281 1.00 92.69 89 VAL A N 1
ATOM 693 C CA . VAL A 1 89 ? -18.849 -6.885 -13.749 1.00 92.69 89 VAL A CA 1
ATOM 694 C C . VAL A 1 89 ? -19.097 -8.319 -13.294 1.00 92.69 89 VAL A C 1
ATOM 696 O O . VAL A 1 89 ? -18.372 -9.219 -13.710 1.00 92.69 89 VAL A O 1
ATOM 699 N N . VAL A 1 90 ? -20.154 -8.567 -12.516 1.00 90.69 90 VAL A N 1
ATOM 700 C CA . VAL A 1 90 ? -20.535 -9.922 -12.077 1.00 90.69 90 VAL A CA 1
ATOM 701 C C . VAL A 1 90 ? -20.844 -10.828 -13.275 1.00 90.69 90 VAL A C 1
ATOM 703 O O . VAL A 1 90 ? -20.417 -11.983 -13.291 1.00 90.69 90 VAL A O 1
ATOM 706 N N . ALA A 1 91 ? -21.515 -10.312 -14.310 1.00 89.62 91 ALA A N 1
ATOM 707 C CA . ALA A 1 91 ? -21.724 -11.045 -15.559 1.00 89.62 91 ALA A CA 1
ATOM 708 C C . ALA A 1 91 ? -20.404 -11.329 -16.305 1.00 89.62 91 ALA A C 1
ATOM 710 O O . ALA A 1 91 ? -20.201 -12.451 -16.768 1.00 89.62 91 ALA A O 1
ATOM 711 N N . ALA A 1 92 ? -19.493 -10.354 -16.385 1.00 89.81 92 ALA A N 1
ATOM 712 C CA . ALA A 1 92 ? -18.192 -10.502 -17.039 1.00 89.81 92 ALA A CA 1
ATOM 713 C C . ALA A 1 92 ? -17.284 -11.528 -16.335 1.00 89.81 92 ALA A C 1
ATOM 715 O O . ALA A 1 92 ? -16.725 -12.401 -16.995 1.00 89.81 92 ALA A O 1
ATOM 716 N N . ARG A 1 93 ? -17.222 -11.527 -14.993 1.00 87.94 93 ARG A N 1
ATOM 717 C CA . ARG A 1 93 ? -16.486 -12.542 -14.203 1.00 87.94 93 ARG A CA 1
ATOM 718 C C . ARG A 1 93 ? -16.949 -13.980 -14.463 1.00 87.94 93 ARG A C 1
ATOM 720 O O . ARG A 1 93 ? -16.167 -14.909 -14.290 1.00 87.94 93 ARG A O 1
ATOM 727 N N . ARG A 1 94 ? -18.219 -14.167 -14.836 1.00 86.62 94 ARG A N 1
ATOM 728 C CA . ARG A 1 94 ? -18.832 -15.478 -15.112 1.00 86.62 94 ARG A CA 1
ATOM 729 C C . ARG A 1 94 ? -18.664 -15.933 -16.568 1.00 86.62 94 ARG A C 1
ATOM 731 O O . ARG A 1 94 ? -19.052 -17.054 -16.891 1.00 86.62 94 ARG A O 1
ATOM 738 N N . ARG A 1 95 ? -18.112 -15.101 -17.460 1.00 84.06 95 ARG A N 1
ATOM 739 C CA . ARG A 1 95 ? -17.891 -15.466 -18.869 1.00 84.06 95 ARG A CA 1
ATOM 740 C C . ARG A 1 95 ? -16.668 -16.383 -19.014 1.00 84.06 95 ARG A C 1
ATOM 742 O O . ARG A 1 95 ? -15.616 -16.077 -18.455 1.00 84.06 95 ARG A O 1
ATOM 749 N N . PRO A 1 96 ? -16.749 -17.476 -19.798 1.00 80.75 96 PRO A N 1
ATOM 750 C CA . PRO A 1 96 ? -15.584 -18.309 -20.076 1.00 80.75 96 PRO A CA 1
ATOM 751 C C . PRO A 1 96 ? -14.480 -17.535 -20.808 1.00 80.75 96 PRO A C 1
ATOM 753 O O . PRO A 1 96 ? -14.754 -16.763 -21.727 1.00 80.75 96 PRO A O 1
ATOM 756 N N . ALA A 1 97 ? -13.216 -17.807 -20.472 1.00 74.44 97 ALA A N 1
ATOM 757 C CA . ALA A 1 97 ? -12.057 -17.145 -21.086 1.00 74.44 97 ALA A CA 1
ATOM 758 C C . ALA A 1 97 ? -11.951 -17.349 -22.616 1.00 74.44 97 ALA A C 1
ATOM 760 O O . ALA A 1 97 ? -11.312 -16.552 -23.300 1.00 74.44 97 ALA A O 1
ATOM 761 N N . TYR A 1 98 ? -12.598 -18.389 -23.154 1.00 78.88 98 TYR A N 1
ATOM 762 C CA . TYR A 1 98 ? -12.679 -18.705 -24.584 1.00 78.88 98 TYR A CA 1
ATOM 763 C C . TYR A 1 98 ? -13.881 -18.061 -25.310 1.00 78.88 98 TYR A C 1
ATOM 765 O O . TYR A 1 98 ? -14.129 -18.381 -26.470 1.00 78.88 98 TYR A O 1
ATOM 773 N N . ALA A 1 99 ? -14.645 -17.169 -24.665 1.00 80.31 99 ALA A N 1
ATOM 774 C CA . ALA A 1 99 ? -15.782 -16.504 -25.305 1.00 80.31 99 ALA A CA 1
ATOM 775 C C . ALA A 1 99 ? -15.352 -15.713 -26.570 1.00 80.31 99 ALA A C 1
ATOM 777 O O . ALA A 1 99 ? -14.364 -14.971 -26.512 1.00 80.31 99 ALA A O 1
ATOM 778 N N . PRO A 1 100 ? -16.092 -15.819 -27.697 1.00 80.31 100 PRO A N 1
ATOM 779 C CA . PRO A 1 100 ? -15.680 -15.237 -28.981 1.00 80.31 100 PRO A CA 1
ATOM 780 C C . PRO A 1 100 ? -15.760 -13.704 -29.008 1.00 80.31 100 PRO A C 1
ATOM 782 O O . PRO A 1 100 ? -14.951 -13.052 -29.660 1.00 80.31 100 PRO A O 1
ATOM 785 N N . HIS A 1 101 ? -16.701 -13.114 -28.264 1.00 83.69 101 HIS A N 1
ATOM 786 C CA . HIS A 1 1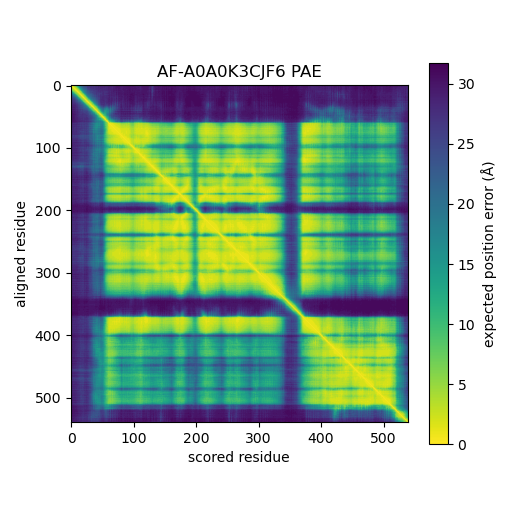01 ? -16.910 -11.665 -28.194 1.00 83.69 101 HIS A CA 1
ATOM 787 C C . HIS A 1 101 ? -16.616 -11.147 -26.781 1.00 83.69 101 HIS A C 1
ATOM 789 O O . HIS A 1 101 ? -17.524 -10.916 -25.974 1.00 83.69 101 HIS A O 1
ATOM 795 N N . ARG A 1 102 ? -15.321 -10.992 -26.478 1.00 83.31 102 ARG A N 1
ATOM 796 C CA . ARG A 1 102 ? -14.834 -10.385 -25.231 1.00 83.31 102 ARG A CA 1
ATOM 797 C C . ARG A 1 102 ? -14.789 -8.862 -25.346 1.00 83.31 102 ARG A C 1
ATOM 799 O O . ARG A 1 102 ? -14.158 -8.310 -26.242 1.00 83.31 102 ARG A O 1
ATOM 806 N N . SER A 1 103 ? -15.453 -8.194 -24.412 1.00 83.94 103 SER A N 1
ATOM 807 C CA . SER A 1 103 ? -15.372 -6.749 -24.200 1.00 83.94 103 SER A CA 1
ATOM 808 C C . SER A 1 103 ? -14.056 -6.354 -23.505 1.00 83.94 103 SER A C 1
ATOM 810 O O . SER A 1 103 ? -13.399 -7.211 -22.907 1.00 83.94 103 SER A O 1
ATOM 812 N N . PRO A 1 104 ? -13.678 -5.060 -23.486 1.00 82.50 104 PRO A N 1
ATOM 813 C CA . PRO A 1 104 ? -12.529 -4.592 -22.706 1.00 82.50 104 PRO A CA 1
ATOM 814 C C . PRO A 1 104 ? -12.625 -4.923 -21.208 1.00 82.50 104 PRO A C 1
ATOM 816 O O . PRO A 1 104 ? -11.600 -5.162 -20.576 1.00 82.50 104 PRO A O 1
ATOM 819 N N . LEU A 1 105 ? -13.843 -4.992 -20.653 1.00 86.12 105 LEU A N 1
ATOM 820 C CA . LEU A 1 105 ? -14.081 -5.406 -19.267 1.00 86.12 105 LEU A CA 1
ATOM 821 C C . LEU A 1 105 ? -13.821 -6.907 -19.068 1.00 86.12 105 LEU A C 1
ATOM 823 O O . LEU A 1 105 ? -13.165 -7.277 -18.100 1.00 86.12 105 LEU A O 1
ATOM 827 N N . ASP A 1 106 ? -14.266 -7.756 -20.001 1.00 86.69 106 ASP A N 1
ATOM 828 C CA . ASP A 1 106 ? -13.962 -9.195 -19.971 1.00 86.69 106 ASP A CA 1
ATOM 829 C C . ASP A 1 106 ? -12.438 -9.418 -20.016 1.00 86.69 106 ASP A C 1
ATOM 831 O O . ASP A 1 106 ? -11.892 -10.166 -19.210 1.00 86.69 106 ASP A O 1
ATOM 835 N N . LEU A 1 107 ? -11.731 -8.712 -20.910 1.00 83.06 107 LEU A N 1
ATOM 836 C CA . LEU A 1 107 ? -10.269 -8.792 -21.029 1.00 83.06 107 LEU A CA 1
ATOM 837 C C . LEU A 1 107 ? -9.551 -8.327 -19.752 1.00 83.06 107 LEU A C 1
ATOM 839 O O . LEU A 1 107 ? -8.631 -9.004 -19.291 1.00 83.06 107 LEU A O 1
ATOM 843 N N . ALA A 1 108 ? -9.987 -7.212 -19.161 1.00 85.38 108 ALA A N 1
ATOM 844 C CA . ALA A 1 108 ? -9.429 -6.680 -17.918 1.00 85.38 108 ALA A CA 1
ATOM 845 C C . ALA A 1 108 ? -9.618 -7.634 -16.722 1.00 85.38 108 ALA A C 1
ATOM 847 O O . ALA A 1 108 ? -8.733 -7.736 -15.872 1.00 85.38 108 ALA A O 1
ATOM 848 N N . LEU A 1 109 ? -10.744 -8.355 -16.677 1.00 88.25 109 LEU A N 1
ATOM 849 C CA . LEU A 1 109 ? -11.061 -9.328 -15.628 1.00 88.25 109 LEU A CA 1
ATOM 850 C C . LEU A 1 109 ? -10.400 -10.700 -15.838 1.00 88.25 109 LEU A C 1
ATOM 852 O O . LEU A 1 109 ? -10.196 -11.410 -14.861 1.00 88.25 109 LEU A O 1
ATOM 856 N N . THR A 1 110 ? -9.985 -11.071 -17.057 1.00 83.00 110 THR A N 1
ATOM 857 C CA . THR A 1 110 ? -9.231 -12.323 -17.320 1.00 83.00 110 THR A CA 1
ATOM 858 C C . THR A 1 110 ? -7.768 -12.313 -16.827 1.00 83.00 110 THR A C 1
ATOM 860 O O . THR A 1 110 ? -6.907 -12.980 -17.399 1.00 83.00 110 THR A O 1
ATOM 863 N N . ASN A 1 111 ? -7.451 -11.559 -15.771 1.00 85.38 111 ASN A N 1
ATOM 864 C CA . ASN A 1 111 ? -6.105 -11.486 -15.202 1.00 85.38 111 ASN A CA 1
ATOM 865 C C . ASN A 1 111 ? -5.868 -12.611 -14.165 1.00 85.38 111 ASN A C 1
ATOM 867 O O . ASN A 1 111 ? -6.696 -12.762 -13.269 1.00 85.38 111 ASN A O 1
ATOM 871 N N . PRO A 1 112 ? -4.736 -13.348 -14.193 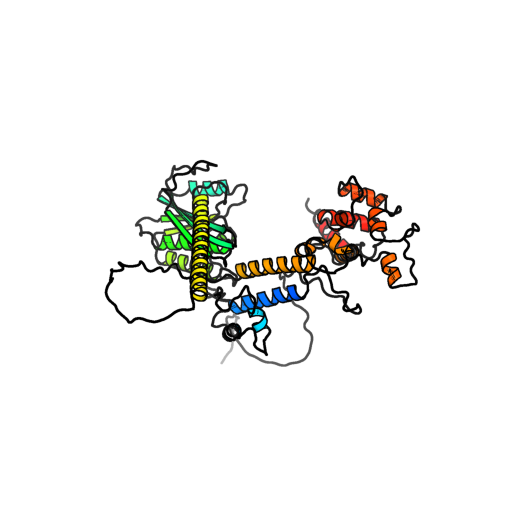1.00 86.88 112 PRO A N 1
ATOM 872 C CA . PRO A 1 112 ? -4.452 -14.417 -13.222 1.00 86.88 112 PRO A CA 1
ATOM 873 C C . PRO A 1 112 ? -4.465 -13.995 -11.741 1.00 86.88 112 PRO A C 1
ATOM 875 O O . PRO A 1 112 ? -4.725 -14.825 -10.875 1.00 86.88 112 PRO A O 1
ATOM 878 N N . ILE A 1 113 ? -4.212 -12.716 -11.442 1.00 89.88 113 ILE A N 1
ATOM 879 C CA . ILE A 1 113 ? -4.231 -12.160 -10.075 1.00 89.88 113 ILE A CA 1
ATOM 880 C C . ILE A 1 113 ? -5.677 -11.929 -9.579 1.00 89.88 113 ILE A C 1
ATOM 882 O O . ILE A 1 113 ? -5.909 -11.803 -8.377 1.00 89.88 113 ILE A O 1
ATOM 886 N N . LEU A 1 114 ? -6.662 -11.927 -10.487 1.00 91.31 114 LEU A N 1
ATOM 887 C CA . LEU A 1 114 ? -8.087 -11.693 -10.226 1.00 91.31 114 LEU A CA 1
ATOM 888 C C . LEU A 1 114 ? -8.932 -12.938 -10.584 1.00 91.31 114 LEU A C 1
ATOM 890 O O . LEU A 1 114 ? -9.764 -12.874 -11.492 1.00 91.31 114 LEU A O 1
ATOM 894 N N . PRO A 1 115 ? -8.731 -14.095 -9.920 1.00 88.81 115 PRO A N 1
ATOM 895 C CA . PRO A 1 115 ? -9.429 -15.327 -10.281 1.00 88.81 115 PRO A CA 1
ATOM 896 C C . PRO A 1 115 ? -10.959 -15.216 -10.076 1.00 88.81 115 PRO A C 1
ATOM 898 O O . PRO A 1 115 ? -11.427 -14.375 -9.302 1.00 88.81 115 PRO A O 1
ATOM 901 N N . PRO A 1 116 ? -11.788 -16.036 -10.754 1.00 85.00 116 PRO A N 1
ATOM 902 C CA . PRO A 1 116 ? -13.247 -15.854 -10.767 1.00 85.00 116 PRO A CA 1
ATOM 903 C C . PRO A 1 116 ? -13.939 -15.906 -9.395 1.00 85.00 116 PRO A C 1
ATOM 905 O O . PRO A 1 116 ? -15.050 -15.397 -9.269 1.00 85.00 116 PRO A O 1
ATOM 908 N N . ASP A 1 117 ? -13.270 -16.453 -8.382 1.00 86.56 117 ASP A N 1
ATOM 909 C CA . ASP A 1 117 ? -13.691 -16.604 -6.987 1.00 86.56 117 ASP A CA 1
ATOM 910 C C . ASP A 1 117 ? -13.176 -15.506 -6.030 1.00 86.56 117 ASP A C 1
ATOM 912 O O . ASP A 1 117 ? -13.615 -15.463 -4.884 1.00 86.56 117 ASP A O 1
ATOM 916 N N . ILE A 1 118 ? -12.280 -14.596 -6.453 1.00 90.19 118 ILE A N 1
ATOM 917 C CA . ILE A 1 118 ? -11.739 -13.567 -5.545 1.00 90.19 118 ILE A CA 1
ATOM 918 C C . ILE A 1 118 ? -12.837 -12.650 -4.979 1.00 90.19 118 ILE A C 1
ATOM 920 O O . ILE A 1 118 ? -13.547 -11.975 -5.730 1.00 90.19 118 ILE A O 1
ATOM 924 N N . VAL A 1 119 ? -12.948 -12.586 -3.654 1.00 92.50 119 VAL A N 1
ATOM 925 C CA . VAL A 1 119 ? -13.648 -11.499 -2.960 1.00 92.50 119 VAL A CA 1
ATOM 926 C C . VAL A 1 119 ? -12.683 -10.318 -2.885 1.00 92.50 119 VAL A C 1
ATOM 928 O O . VAL A 1 119 ? -11.547 -10.486 -2.445 1.00 92.50 119 VAL A O 1
ATOM 931 N N . VAL A 1 120 ? -13.115 -9.148 -3.348 1.00 95.12 120 VAL A N 1
ATOM 932 C CA . VAL A 1 120 ? -12.374 -7.878 -3.274 1.00 95.12 120 VAL A CA 1
ATOM 933 C C . VAL A 1 120 ? -13.116 -6.972 -2.297 1.00 95.12 120 VAL A C 1
ATOM 935 O O . VAL A 1 120 ? -14.337 -7.081 -2.179 1.00 95.12 120 VAL A O 1
ATOM 938 N N . GLU A 1 121 ? -12.399 -6.108 -1.581 1.00 95.69 121 GLU A N 1
ATOM 939 C CA . GLU A 1 121 ? -13.028 -5.108 -0.711 1.00 95.69 121 GLU A CA 1
ATOM 940 C C . GLU A 1 121 ? -14.036 -4.248 -1.490 1.00 95.69 121 GLU A C 1
ATOM 942 O O . GLU A 1 121 ? -13.783 -3.869 -2.634 1.00 95.69 121 GLU A O 1
ATOM 947 N N . THR A 1 122 ? -15.177 -3.929 -0.876 1.00 96.62 122 THR A N 1
ATOM 948 C CA . THR A 1 122 ? -16.108 -2.949 -1.448 1.00 96.62 122 THR A CA 1
ATOM 949 C C . THR A 1 122 ? -15.690 -1.556 -0.996 1.00 96.62 122 THR A C 1
ATOM 951 O O . THR A 1 122 ? -15.505 -1.329 0.197 1.00 96.62 122 THR A O 1
ATOM 954 N N . ILE A 1 123 ? -15.538 -0.635 -1.948 1.00 96.62 123 ILE A N 1
ATOM 955 C CA . ILE A 1 123 ? -15.212 0.770 -1.700 1.00 96.62 123 ILE A CA 1
ATOM 956 C C . ILE A 1 123 ? -16.448 1.600 -2.040 1.00 96.62 123 ILE A C 1
ATOM 958 O O . ILE A 1 123 ? -16.863 1.700 -3.196 1.00 96.62 123 ILE A O 1
ATOM 962 N N . HIS A 1 124 ? -17.041 2.186 -1.011 1.00 94.94 124 HIS A N 1
ATOM 963 C CA . HIS A 1 124 ? -18.208 3.050 -1.101 1.00 94.94 124 HIS A CA 1
ATOM 964 C C . HIS A 1 124 ? -17.739 4.490 -1.352 1.00 94.94 124 HIS A C 1
ATOM 966 O O . HIS A 1 124 ? -16.912 4.972 -0.580 1.00 94.94 124 HIS A O 1
ATOM 972 N N . PRO A 1 125 ? -18.236 5.197 -2.386 1.00 92.88 125 PRO A N 1
ATOM 973 C CA . PRO A 1 125 ? -17.919 6.614 -2.579 1.00 92.88 125 PRO A CA 1
ATOM 974 C C . PRO A 1 125 ? -18.356 7.461 -1.376 1.00 92.88 125 PRO A C 1
ATOM 976 O O . PRO A 1 125 ? -17.551 8.204 -0.826 1.00 92.88 125 PRO A O 1
ATOM 979 N N . ASP A 1 126 ? -19.595 7.242 -0.926 1.00 90.88 126 ASP A N 1
ATOM 980 C CA . ASP A 1 126 ? -20.248 7.955 0.171 1.00 90.88 126 ASP A CA 1
ATOM 981 C C . ASP A 1 126 ? -20.769 6.920 1.199 1.00 90.88 126 ASP A C 1
ATOM 983 O O . ASP A 1 126 ? -21.925 6.495 1.120 1.00 90.88 126 ASP A O 1
ATOM 987 N N . PRO A 1 127 ? -19.923 6.404 2.116 1.00 93.31 127 PRO A N 1
ATOM 988 C CA . PRO A 1 127 ? -20.320 5.335 3.042 1.00 93.31 127 PRO A CA 1
ATOM 989 C C . PRO A 1 127 ? -21.250 5.808 4.169 1.00 93.31 127 PRO A C 1
ATOM 991 O O . PRO A 1 127 ? -22.043 5.024 4.685 1.00 93.31 127 PRO A O 1
ATOM 994 N N . ILE A 1 128 ? -21.119 7.072 4.579 1.00 92.12 128 ILE A N 1
ATOM 995 C CA . ILE A 1 128 ? -21.767 7.694 5.741 1.00 92.12 128 ILE A CA 1
ATOM 996 C C . ILE A 1 128 ? -22.116 9.144 5.350 1.00 92.12 128 ILE A C 1
ATOM 998 O O . ILE A 1 128 ? -21.354 9.746 4.588 1.00 92.12 128 ILE A O 1
ATOM 1002 N N . PRO A 1 129 ? -23.231 9.736 5.828 1.00 91.44 129 PRO A N 1
ATOM 1003 C CA . PRO A 1 129 ? -23.566 11.124 5.515 1.00 91.44 129 PRO A CA 1
ATOM 1004 C C . PRO A 1 129 ? -22.471 12.119 5.949 1.00 91.44 129 PRO A C 1
ATOM 1006 O O . PRO A 1 129 ? -21.943 11.987 7.055 1.00 91.44 129 PRO A O 1
ATOM 1009 N N . PRO A 1 130 ? -22.170 13.160 5.148 1.00 87.06 130 PRO A N 1
ATOM 1010 C CA . PRO A 1 130 ? -21.020 14.051 5.368 1.00 87.06 130 PRO A CA 1
ATOM 1011 C C . PRO A 1 130 ? -21.146 14.982 6.586 1.00 87.06 130 PRO A C 1
ATOM 1013 O O . PRO A 1 130 ? -20.202 15.690 6.916 1.00 87.06 130 PRO A O 1
ATOM 1016 N N . TRP A 1 131 ? -22.303 14.996 7.253 1.00 90.00 131 TRP A N 1
ATOM 1017 C CA . TRP A 1 131 ? -22.541 15.706 8.515 1.00 90.00 131 TRP A CA 1
ATOM 1018 C C . TRP A 1 131 ? -22.422 14.800 9.755 1.00 90.00 131 TRP A C 1
ATOM 1020 O O . TRP A 1 131 ? -22.706 15.249 10.865 1.00 90.00 131 TRP A O 1
ATOM 1030 N N . SER A 1 132 ? -22.060 13.523 9.592 1.00 91.50 132 SER A N 1
ATOM 1031 C CA . SER A 1 132 ? -21.827 12.623 10.725 1.00 91.50 132 SER A CA 1
ATOM 1032 C C . SER A 1 132 ? -20.511 13.002 11.422 1.00 91.50 132 SER A C 1
ATOM 1034 O O . SER A 1 132 ? -19.484 13.064 10.743 1.00 91.50 132 SER A O 1
ATOM 1036 N N . PRO A 1 133 ? -20.497 13.251 12.747 1.00 92.00 133 PRO A N 1
ATOM 1037 C CA . PRO A 1 133 ? -19.280 13.631 13.465 1.00 92.00 133 PRO A CA 1
ATOM 1038 C C . PRO A 1 133 ? -18.237 12.512 13.394 1.00 92.00 133 PRO A C 1
ATOM 1040 O O . PRO A 1 133 ? -18.593 11.338 13.297 1.00 92.00 133 PRO A O 1
ATOM 1043 N N . ASP A 1 134 ? -16.952 12.849 13.441 1.00 92.38 134 ASP A N 1
ATOM 1044 C CA . ASP A 1 134 ? -15.893 11.845 13.561 1.00 92.38 134 ASP A CA 1
ATOM 1045 C C . ASP A 1 134 ? -15.827 11.331 15.014 1.00 92.38 134 ASP A C 1
ATOM 1047 O O . ASP A 1 134 ? -15.691 12.150 15.925 1.00 92.38 134 ASP A O 1
ATOM 1051 N N . PRO A 1 135 ? -15.959 10.015 15.274 1.00 94.25 135 PRO A N 1
ATOM 1052 C CA . PRO A 1 135 ? -15.781 9.438 16.605 1.00 94.25 135 PRO A CA 1
ATOM 1053 C C . PRO A 1 135 ? -14.300 9.216 16.960 1.00 94.25 135 PRO A C 1
ATOM 1055 O O . PRO A 1 135 ? -14.023 8.592 17.986 1.00 94.25 135 PRO A O 1
ATOM 1058 N N . ALA A 1 136 ? -13.356 9.660 16.119 1.00 93.06 136 ALA A N 1
ATOM 1059 C CA . ALA A 1 136 ? -11.929 9.605 16.408 1.00 93.06 136 ALA A CA 1
ATOM 1060 C C . ALA A 1 136 ? -11.612 10.209 17.797 1.00 93.06 136 ALA A C 1
ATOM 1062 O O . ALA A 1 136 ? -11.951 11.368 18.059 1.00 93.06 136 ALA A O 1
ATOM 1063 N N . PRO A 1 137 ? -10.965 9.451 18.700 1.00 93.12 137 PRO A N 1
ATOM 1064 C CA . PRO A 1 137 ? -10.460 9.984 19.963 1.00 93.12 137 PRO A CA 1
ATOM 1065 C C . PRO A 1 137 ? -9.257 10.922 19.720 1.00 93.12 137 PRO A C 1
ATOM 1067 O O . PRO A 1 137 ? -8.727 10.973 18.607 1.00 93.12 137 PRO A O 1
ATOM 1070 N N . PRO A 1 138 ? -8.769 11.636 20.753 1.00 92.44 138 PRO A N 1
ATOM 1071 C CA . PRO A 1 138 ? -7.528 12.400 20.661 1.00 92.44 138 PRO A CA 1
ATOM 1072 C C . PRO A 1 138 ? -6.350 11.537 20.185 1.00 92.44 138 PRO A C 1
ATOM 1074 O O . PRO A 1 138 ? -6.184 10.404 20.645 1.00 92.44 138 PRO A O 1
ATOM 1077 N N . VAL A 1 139 ? -5.541 12.103 19.284 1.00 92.56 139 VAL A N 1
ATOM 1078 C CA . VAL A 1 139 ? -4.345 11.478 18.705 1.00 92.56 139 VAL A CA 1
ATOM 1079 C C . VAL A 1 139 ? -3.105 12.261 19.131 1.00 92.56 139 VAL A C 1
ATOM 1081 O O . VAL A 1 139 ? -2.975 13.443 18.812 1.00 92.56 139 VAL A O 1
ATOM 1084 N N . GLU A 1 140 ? -2.188 11.594 19.821 1.00 89.50 140 GLU A N 1
ATOM 1085 C CA . GLU A 1 140 ? -0.913 12.144 20.286 1.00 89.50 140 GLU A CA 1
ATOM 1086 C C . GLU A 1 140 ? 0.214 11.685 19.330 1.00 89.50 140 GLU A C 1
ATOM 1088 O O . GLU A 1 140 ? 0.523 10.495 19.229 1.00 89.50 140 GLU A O 1
ATOM 1093 N N . LEU A 1 141 ? 0.802 12.621 18.572 1.00 88.88 141 LEU A N 1
ATOM 1094 C CA . LEU A 1 141 ? 1.889 12.363 17.613 1.00 88.88 141 LEU A CA 1
ATOM 1095 C C . LEU A 1 141 ? 3.230 12.862 18.160 1.00 88.88 141 LEU A C 1
ATOM 1097 O O . LEU A 1 141 ? 3.295 13.955 18.715 1.00 88.88 141 LEU A O 1
ATOM 1101 N N . ALA A 1 142 ? 4.301 12.103 17.922 1.00 80.75 142 ALA A N 1
ATOM 1102 C CA . ALA A 1 142 ? 5.663 12.540 18.221 1.00 80.75 142 ALA A CA 1
ATOM 1103 C C . ALA A 1 142 ? 6.119 13.690 17.305 1.00 80.75 142 ALA A C 1
ATOM 1105 O O . ALA A 1 142 ? 5.840 13.688 16.100 1.00 80.75 142 ALA A O 1
ATOM 1106 N N . ASN A 1 143 ? 6.898 14.626 17.849 1.00 78.69 143 ASN A N 1
ATOM 1107 C CA . ASN A 1 143 ? 7.429 15.779 17.114 1.00 78.69 143 ASN A CA 1
ATOM 1108 C C . ASN A 1 143 ? 8.624 15.419 16.206 1.00 78.69 143 ASN A C 1
ATOM 1110 O O . ASN A 1 143 ? 9.039 16.221 15.367 1.00 78.69 143 ASN A O 1
ATOM 1114 N N . GLY A 1 144 ? 9.163 14.202 16.318 1.00 70.81 144 GLY A N 1
ATOM 1115 C CA . GLY A 1 144 ? 10.146 13.652 15.385 1.00 70.81 144 GLY A CA 1
ATOM 1116 C C . GLY A 1 144 ? 10.668 12.284 15.819 1.00 70.81 144 GLY A C 1
ATOM 1117 O O . GLY A 1 144 ? 10.636 11.948 16.998 1.00 70.81 144 GLY A O 1
ATOM 1118 N N . LYS A 1 145 ? 11.202 11.485 14.882 1.00 67.44 145 LYS A N 1
ATOM 1119 C CA . LYS A 1 145 ? 11.716 10.133 15.194 1.00 67.44 145 LYS A CA 1
ATOM 1120 C C . LYS A 1 145 ? 12.876 10.110 16.198 1.00 67.44 145 LYS A C 1
ATOM 1122 O O . LYS A 1 145 ? 13.081 9.091 16.839 1.00 67.44 145 LYS A O 1
ATOM 1127 N N . GLU A 1 146 ? 13.627 11.203 16.313 1.00 71.19 146 GLU A N 1
ATOM 1128 C CA . GLU A 1 146 ? 14.805 11.305 17.188 1.00 71.19 146 GLU A CA 1
ATOM 1129 C C . GLU A 1 146 ? 14.438 11.513 18.667 1.00 71.19 146 GLU A C 1
ATOM 1131 O O . GLU A 1 146 ? 15.192 11.100 19.542 1.00 71.19 146 GLU A O 1
ATOM 1136 N N . ILE A 1 147 ? 13.271 12.108 18.943 1.00 80.44 147 ILE A N 1
ATOM 1137 C CA . ILE A 1 147 ? 12.763 12.390 20.299 1.00 80.44 147 ILE A CA 1
ATOM 1138 C C . ILE A 1 147 ? 11.517 11.573 20.658 1.00 80.44 147 ILE A C 1
ATOM 1140 O O . ILE A 1 147 ? 11.229 11.383 21.835 1.00 80.44 147 ILE A O 1
ATOM 1144 N N . GLY A 1 148 ? 10.814 11.018 19.668 1.00 81.69 148 GLY A N 1
ATOM 1145 C CA . GLY A 1 148 ? 9.529 10.348 19.854 1.00 81.69 148 GLY A CA 1
ATOM 1146 C C . GLY A 1 148 ? 9.546 9.125 20.775 1.00 81.69 148 GLY A C 1
ATOM 1147 O O . GLY A 1 148 ? 8.511 8.795 21.341 1.00 81.69 148 GLY A O 1
ATOM 1148 N N . THR A 1 149 ? 10.697 8.476 20.984 1.00 83.06 149 THR A N 1
ATOM 1149 C CA . THR A 1 149 ? 10.839 7.438 22.023 1.00 83.06 149 THR A CA 1
ATOM 1150 C C . THR A 1 149 ? 10.727 8.043 23.420 1.00 83.06 149 THR A C 1
ATOM 1152 O O . THR A 1 149 ? 9.983 7.525 24.246 1.00 83.06 149 THR A O 1
ATOM 1155 N N . GLN A 1 150 ? 11.400 9.171 23.673 1.00 82.31 150 GLN A N 1
ATOM 1156 C CA . GLN A 1 150 ? 11.311 9.886 24.945 1.00 82.31 150 GLN A CA 1
ATOM 1157 C C . GLN A 1 150 ? 9.901 10.456 25.158 1.00 82.31 150 GLN A C 1
ATOM 1159 O O . GLN A 1 150 ? 9.351 10.290 26.242 1.00 82.31 150 GLN A O 1
ATOM 1164 N N . GLU A 1 151 ? 9.298 11.062 24.130 1.00 85.50 151 GLU A N 1
ATOM 1165 C CA . GLU A 1 151 ? 7.923 11.585 24.198 1.00 85.50 151 GLU A CA 1
ATOM 1166 C C . GLU A 1 151 ? 6.915 10.464 24.518 1.00 85.50 151 GLU A C 1
ATOM 1168 O O . GLU A 1 151 ? 6.056 10.624 25.382 1.00 85.50 151 GLU A O 1
ATOM 1173 N N . HIS A 1 152 ? 7.058 9.293 23.887 1.00 87.19 152 HIS A N 1
ATOM 1174 C CA . HIS A 1 152 ? 6.221 8.121 24.153 1.00 87.19 152 HIS A CA 1
ATOM 1175 C C . HIS A 1 152 ? 6.417 7.561 25.575 1.00 87.19 152 HIS A C 1
ATOM 1177 O O . HIS A 1 152 ? 5.441 7.256 26.265 1.00 87.19 152 HIS A O 1
ATOM 1183 N N . GLU A 1 153 ? 7.664 7.467 26.053 1.00 85.31 153 GLU A N 1
ATOM 1184 C CA . GLU A 1 153 ? 7.937 7.098 27.446 1.00 85.31 153 GLU A CA 1
ATOM 1185 C C . GLU A 1 153 ? 7.370 8.117 28.446 1.00 85.31 153 GLU A C 1
ATOM 1187 O O . GLU A 1 153 ? 6.921 7.720 29.520 1.00 85.31 153 GLU A O 1
ATOM 1192 N N . GLU A 1 154 ? 7.400 9.414 28.132 1.00 86.56 154 GLU A N 1
ATOM 1193 C CA . GLU A 1 154 ? 6.838 10.478 28.972 1.00 86.56 154 GLU A CA 1
ATOM 1194 C C . GLU A 1 154 ? 5.315 10.360 29.071 1.00 86.56 154 GLU A C 1
ATOM 1196 O O . GLU A 1 154 ? 4.795 10.316 30.187 1.00 86.56 154 GLU A O 1
ATOM 1201 N N . VAL A 1 155 ? 4.617 10.161 27.947 1.00 87.88 155 VAL A N 1
ATOM 1202 C CA . VAL A 1 155 ? 3.167 9.889 27.924 1.00 87.88 155 VAL A CA 1
ATOM 1203 C C . VAL A 1 155 ? 2.812 8.677 28.797 1.00 87.88 155 VAL A C 1
ATOM 1205 O O . VAL A 1 155 ? 1.925 8.778 29.647 1.00 87.88 155 VAL A O 1
ATOM 1208 N N . ILE A 1 156 ? 3.526 7.550 28.667 1.00 86.94 156 ILE A N 1
ATOM 1209 C CA . ILE A 1 156 ? 3.289 6.355 29.504 1.00 86.94 156 ILE A CA 1
ATOM 1210 C C . ILE A 1 156 ? 3.590 6.634 30.987 1.00 86.94 156 ILE A C 1
ATOM 1212 O O . ILE A 1 156 ? 2.838 6.225 31.875 1.00 86.94 156 ILE A O 1
ATOM 1216 N N . ARG A 1 157 ? 4.662 7.370 31.288 1.00 85.00 157 ARG A N 1
ATOM 1217 C CA . ARG A 1 157 ? 5.076 7.721 32.659 1.00 85.00 157 ARG A CA 1
ATOM 1218 C C . ARG A 1 157 ? 4.076 8.647 33.363 1.00 85.00 157 ARG A C 1
ATOM 1220 O O . ARG A 1 157 ? 3.976 8.601 34.593 1.00 85.00 157 ARG A O 1
ATOM 1227 N N . GLU A 1 158 ? 3.324 9.445 32.608 1.00 87.25 158 GLU A N 1
ATOM 1228 C CA . GLU A 1 158 ? 2.236 10.290 33.114 1.00 87.25 158 GLU A CA 1
ATOM 1229 C C . GLU A 1 158 ? 0.889 9.556 33.271 1.00 87.25 158 GLU A C 1
ATOM 1231 O O . GLU A 1 158 ? 0.026 10.040 34.012 1.00 87.25 158 GLU A O 1
ATOM 1236 N N . MET A 1 159 ? 0.703 8.371 32.668 1.00 87.44 159 MET A N 1
ATOM 1237 C CA . MET A 1 159 ? -0.524 7.576 32.830 1.00 87.44 159 MET A CA 1
ATOM 1238 C C . MET A 1 159 ? -0.821 7.270 34.308 1.00 87.44 159 MET A C 1
ATOM 1240 O O . MET A 1 159 ? 0.053 6.913 35.105 1.00 87.44 159 MET A O 1
ATOM 1244 N N . ALA A 1 160 ? -2.099 7.368 34.680 1.00 87.12 160 ALA A N 1
ATOM 1245 C CA . ALA A 1 160 ? -2.557 7.026 36.022 1.00 87.12 160 ALA A CA 1
ATOM 1246 C C . ALA A 1 160 ? -2.385 5.520 36.291 1.00 87.12 160 ALA A C 1
ATOM 1248 O O . ALA A 1 160 ? -2.592 4.695 35.399 1.00 87.12 160 ALA A O 1
ATOM 1249 N N . SER A 1 161 ? -2.055 5.146 37.531 1.00 86.88 161 SER A N 1
ATOM 1250 C CA . SER A 1 161 ? -2.009 3.733 37.931 1.00 86.88 161 SER A CA 1
ATOM 1251 C C . SER A 1 161 ? -3.399 3.106 37.784 1.00 86.88 161 SER A C 1
ATOM 1253 O O . SER A 1 161 ? -4.376 3.686 38.254 1.00 86.88 161 SER A O 1
ATOM 1255 N N . GLY A 1 162 ? -3.490 1.940 37.144 1.00 86.44 162 GLY A N 1
ATOM 1256 C CA . GLY A 1 162 ? -4.757 1.297 36.776 1.00 86.44 162 GLY A CA 1
ATOM 1257 C C . GLY A 1 162 ? -5.294 1.673 35.389 1.00 86.44 162 GLY A C 1
ATOM 1258 O O . GLY A 1 162 ? -6.321 1.136 34.986 1.00 86.44 162 GLY A O 1
ATOM 1259 N N . SER A 1 163 ? -4.609 2.545 34.640 1.00 91.50 163 SER A N 1
ATOM 1260 C CA . SER A 1 163 ? -4.891 2.750 33.210 1.00 91.50 163 SER A CA 1
ATOM 1261 C C . SER A 1 163 ? -4.550 1.490 32.407 1.00 91.50 163 SER A C 1
ATOM 1263 O O . SER A 1 163 ? -3.689 0.706 32.808 1.00 91.50 163 SER A O 1
ATOM 1265 N N . LEU A 1 164 ? -5.173 1.310 31.244 1.00 92.88 164 LEU A N 1
ATOM 1266 C CA . LEU A 1 164 ? -4.837 0.235 30.312 1.00 92.88 164 LEU A CA 1
ATOM 1267 C C . LEU A 1 164 ? -3.917 0.770 29.207 1.00 92.88 164 LEU A C 1
ATOM 1269 O O . LEU A 1 164 ? -4.281 1.704 28.491 1.00 92.88 164 LEU A O 1
ATOM 1273 N N . LEU A 1 165 ? -2.741 0.165 29.058 1.00 93.81 165 LEU A N 1
ATOM 1274 C CA . LEU A 1 165 ? -1.867 0.363 27.906 1.00 93.81 165 LEU A CA 1
ATOM 1275 C C . LEU A 1 165 ? -2.133 -0.760 26.901 1.00 93.81 165 LEU A C 1
ATOM 1277 O O . LEU A 1 165 ? -2.139 -1.936 27.271 1.00 93.81 165 LEU A O 1
ATOM 1281 N N . ILE A 1 166 ? -2.357 -0.398 25.641 1.00 95.81 166 ILE A N 1
ATOM 1282 C CA . ILE A 1 166 ? -2.472 -1.328 24.517 1.00 95.81 166 ILE A CA 1
ATOM 1283 C C . ILE A 1 166 ? -1.475 -0.906 23.436 1.00 95.81 166 ILE A C 1
ATOM 1285 O O . ILE A 1 166 ? -1.415 0.266 23.074 1.00 95.81 166 ILE A O 1
ATOM 1289 N N . ASN A 1 167 ? -0.739 -1.859 22.879 1.00 96.00 167 ASN A N 1
ATOM 1290 C CA . ASN A 1 167 ? 0.074 -1.695 21.679 1.00 96.00 167 ASN A CA 1
ATOM 1291 C C . ASN A 1 167 ? -0.493 -2.571 20.552 1.00 96.00 167 ASN A C 1
ATOM 1293 O O . ASN A 1 167 ? -0.971 -3.681 20.805 1.00 96.00 167 ASN A O 1
ATOM 1297 N N . THR A 1 168 ? -0.434 -2.089 19.312 1.00 97.25 168 THR A N 1
ATOM 1298 C CA . THR A 1 168 ? -0.881 -2.825 18.116 1.00 97.25 168 THR A CA 1
ATOM 1299 C C . THR A 1 168 ? 0.121 -2.675 16.979 1.00 97.25 168 THR A C 1
ATOM 1301 O O . THR A 1 168 ? 0.637 -1.578 16.781 1.00 97.25 168 THR A O 1
ATOM 1304 N N . ASP A 1 169 ? 0.359 -3.754 16.234 1.00 96.88 169 ASP A N 1
ATOM 1305 C CA . ASP A 1 169 ? 1.408 -3.852 15.207 1.00 96.88 169 ASP A CA 1
ATOM 1306 C C . ASP A 1 169 ? 0.962 -4.790 14.061 1.00 96.88 169 ASP A C 1
ATOM 1308 O O . ASP A 1 169 ? 0.007 -5.572 14.211 1.00 96.88 169 ASP A O 1
ATOM 1312 N N . ALA A 1 170 ? 1.642 -4.745 12.915 1.00 96.44 170 ALA A N 1
ATOM 1313 C CA . ALA A 1 170 ? 1.324 -5.535 11.733 1.00 96.44 170 ALA A CA 1
ATOM 1314 C C . ALA A 1 170 ? 2.564 -6.030 10.980 1.00 96.44 170 ALA A C 1
ATOM 1316 O O . ALA A 1 170 ? 3.393 -5.268 10.489 1.00 96.44 170 ALA A O 1
ATOM 1317 N N . SER A 1 171 ? 2.619 -7.341 10.743 1.00 95.94 171 SER A N 1
ATOM 1318 C CA . SER A 1 171 ? 3.761 -7.984 10.096 1.00 95.94 171 SER A CA 1
ATOM 1319 C C . SER A 1 171 ? 3.392 -8.626 8.761 1.00 95.94 171 SER A C 1
ATOM 1321 O O . SER A 1 171 ? 2.268 -9.097 8.562 1.00 95.94 171 SER A O 1
ATOM 1323 N N . MET A 1 172 ? 4.355 -8.669 7.834 1.00 95.44 172 MET A N 1
ATOM 1324 C CA . MET A 1 172 ? 4.221 -9.325 6.530 1.00 95.44 172 MET A CA 1
ATOM 1325 C C . MET A 1 172 ? 5.389 -10.288 6.276 1.00 95.44 172 MET A C 1
ATOM 1327 O O . MET A 1 172 ? 6.501 -9.848 5.989 1.00 95.44 172 MET A O 1
ATOM 1331 N N . GLY A 1 173 ? 5.122 -11.596 6.322 1.00 91.19 173 GLY A N 1
ATOM 1332 C CA . GLY A 1 173 ? 6.079 -12.644 5.935 1.00 91.19 173 GLY A CA 1
ATOM 1333 C C . GLY A 1 173 ? 6.034 -12.969 4.443 1.00 91.19 173 GLY A C 1
ATOM 1334 O O . GLY A 1 173 ? 5.140 -12.523 3.716 1.00 91.19 173 GLY A O 1
ATOM 1335 N N . GLU A 1 174 ? 6.973 -13.781 3.958 1.00 84.25 174 GLU A N 1
ATOM 1336 C CA . GLU A 1 174 ? 6.974 -14.263 2.572 1.00 84.25 174 GLU A CA 1
ATOM 1337 C C . GLU A 1 174 ? 5.995 -15.446 2.406 1.00 84.25 174 GLU A C 1
ATOM 1339 O O . GLU A 1 174 ? 5.986 -16.351 3.234 1.00 84.25 174 GLU A O 1
ATOM 1344 N N . PRO A 1 175 ? 5.144 -15.494 1.358 1.00 82.75 175 PRO A N 1
ATOM 1345 C CA . PRO A 1 175 ? 5.196 -14.732 0.106 1.00 82.75 175 PRO A CA 1
ATOM 1346 C C . PRO A 1 175 ? 4.270 -13.491 0.074 1.00 82.75 175 PRO A C 1
ATOM 1348 O O . PRO A 1 175 ? 3.731 -13.142 -0.977 1.00 82.75 175 PRO A O 1
ATOM 1351 N N . GLY A 1 176 ? 4.049 -12.831 1.212 1.00 88.69 176 GLY A N 1
ATOM 1352 C CA . GLY A 1 176 ? 3.154 -11.676 1.377 1.00 88.69 176 GLY A CA 1
ATOM 1353 C C . GLY A 1 176 ? 1.985 -11.926 2.335 1.00 88.69 176 GLY A C 1
ATOM 1354 O O . GLY A 1 176 ? 0.940 -11.295 2.188 1.00 88.69 176 GLY A O 1
ATOM 1355 N N . LEU A 1 177 ? 2.121 -12.879 3.262 1.00 93.25 177 LEU A N 1
ATOM 1356 C CA . LEU A 1 177 ? 1.127 -13.190 4.296 1.00 93.25 177 LEU A CA 1
ATOM 1357 C C . LEU A 1 177 ? 1.126 -12.081 5.350 1.00 93.25 177 LEU A C 1
ATOM 1359 O O . LEU A 1 177 ? 2.182 -11.803 5.906 1.00 93.25 177 LEU A O 1
ATOM 1363 N N . VAL A 1 178 ? -0.032 -11.476 5.635 1.00 95.94 178 VAL A N 1
ATOM 1364 C CA . VAL A 1 178 ? -0.167 -10.445 6.679 1.00 95.94 178 VAL A CA 1
ATOM 1365 C C . VAL A 1 178 ? -0.817 -11.012 7.938 1.00 95.94 178 VAL A C 1
ATOM 1367 O O . VAL A 1 178 ? -1.832 -11.716 7.860 1.00 95.94 178 VAL A O 1
ATOM 1370 N N . GLY A 1 179 ? -0.254 -10.651 9.088 1.00 96.31 179 GLY A N 1
ATOM 1371 C CA . GLY A 1 179 ? -0.847 -10.817 10.410 1.00 96.31 179 GLY A CA 1
ATOM 1372 C C . GLY A 1 179 ? -0.914 -9.479 11.146 1.00 96.31 179 GLY A C 1
ATOM 1373 O O . GLY A 1 179 ? -0.029 -8.644 10.979 1.00 96.31 179 GLY A O 1
ATOM 1374 N N . ALA A 1 180 ? -1.958 -9.295 11.949 1.00 97.19 180 ALA A N 1
ATOM 1375 C CA . ALA A 1 180 ? -2.092 -8.190 12.897 1.00 97.19 180 ALA A CA 1
ATOM 1376 C C . ALA A 1 180 ? -1.934 -8.720 14.329 1.00 97.19 180 ALA A C 1
ATOM 1378 O O . ALA A 1 180 ? -2.374 -9.842 14.614 1.00 97.19 180 ALA A O 1
ATOM 1379 N N . GLY A 1 181 ? -1.323 -7.933 15.210 1.00 96.44 181 GLY A N 1
ATOM 1380 C CA . GLY A 1 181 ? -1.079 -8.270 16.612 1.00 96.44 181 GLY A CA 1
ATOM 1381 C C . GLY A 1 181 ? -1.525 -7.158 17.559 1.00 96.44 181 GLY A C 1
ATOM 1382 O O . GLY A 1 181 ? -1.543 -5.980 17.199 1.00 96.44 181 GLY A O 1
ATOM 1383 N N . MET A 1 182 ? -1.903 -7.546 18.774 1.00 95.62 182 MET A N 1
ATOM 1384 C CA . MET A 1 182 ? -2.281 -6.645 19.859 1.00 95.62 182 MET A CA 1
ATOM 1385 C C . MET A 1 182 ? -1.774 -7.199 21.194 1.00 95.62 182 MET A C 1
ATOM 1387 O O . MET A 1 182 ? -1.930 -8.390 21.476 1.00 95.62 182 MET A O 1
ATOM 1391 N N . ALA A 1 183 ? -1.188 -6.328 22.013 1.00 94.75 183 ALA A N 1
ATOM 1392 C CA . ALA A 1 183 ? -0.752 -6.623 23.372 1.00 94.75 183 ALA A CA 1
ATOM 1393 C C . ALA A 1 183 ? -1.322 -5.570 24.338 1.00 94.75 183 ALA A C 1
ATOM 1395 O O . ALA A 1 183 ? -1.162 -4.375 24.106 1.00 94.75 183 ALA A O 1
ATOM 1396 N N . ALA A 1 184 ? -1.973 -5.998 25.422 1.00 93.56 184 ALA A N 1
ATOM 1397 C CA . ALA A 1 184 ? -2.584 -5.129 26.430 1.00 93.56 184 ALA A CA 1
ATOM 1398 C C . ALA A 1 184 ? -2.136 -5.472 27.865 1.00 93.56 184 ALA A C 1
ATOM 1400 O O . ALA A 1 184 ? -2.072 -6.647 28.242 1.00 93.56 184 ALA A O 1
ATOM 1401 N N . ARG A 1 185 ? -1.873 -4.445 28.683 1.00 90.75 185 ARG A N 1
ATOM 1402 C CA . ARG A 1 185 ? -1.434 -4.555 30.088 1.00 90.75 185 ARG A CA 1
ATOM 1403 C C . ARG A 1 185 ? -2.021 -3.425 30.939 1.00 90.75 185 ARG A C 1
ATOM 1405 O O . ARG A 1 185 ? -2.086 -2.276 30.508 1.00 90.75 185 ARG A O 1
ATOM 1412 N N . LEU A 1 186 ? -2.433 -3.744 32.168 1.00 89.38 186 LEU A N 1
ATOM 1413 C CA . LEU A 1 186 ? -2.789 -2.731 33.169 1.00 89.38 186 LEU A CA 1
ATOM 1414 C C . LEU A 1 186 ? -1.512 -2.088 33.719 1.00 89.38 186 LEU A C 1
ATOM 1416 O O . LEU A 1 186 ? -0.647 -2.780 34.252 1.00 89.38 186 LEU A O 1
ATOM 1420 N N . TRP A 1 187 ? -1.411 -0.771 33.588 1.00 86.12 187 TRP A N 1
ATOM 1421 C CA . TRP A 1 187 ? -0.243 0.019 33.959 1.00 86.12 187 TRP A CA 1
ATOM 1422 C C . TRP A 1 187 ? -0.182 0.270 35.469 1.00 86.12 187 TRP A C 1
ATOM 1424 O O . TRP A 1 187 ? -1.161 0.749 36.053 1.00 86.12 187 TRP A O 1
ATOM 1434 N N . GLN A 1 188 ? 0.963 0.007 36.111 1.00 81.94 188 GLN A N 1
ATOM 1435 C CA . GLN A 1 188 ? 1.179 0.363 37.517 1.00 81.94 188 GLN A CA 1
ATOM 1436 C C . GLN A 1 188 ? 2.258 1.437 37.682 1.00 81.94 188 GLN A C 1
ATOM 1438 O O . GLN A 1 188 ? 3.386 1.324 37.200 1.00 81.94 188 GLN A O 1
ATOM 1443 N N . LYS A 1 189 ? 1.914 2.511 38.400 1.00 69.06 189 LYS A N 1
ATOM 1444 C CA . LYS A 1 189 ? 2.783 3.684 38.539 1.00 69.06 189 LYS A CA 1
ATOM 1445 C C . LYS A 1 189 ? 4.009 3.362 39.397 1.00 69.06 189 LYS A C 1
ATOM 1447 O O . LYS A 1 189 ? 3.915 3.284 40.619 1.00 69.06 189 LYS A O 1
ATOM 1452 N N . GLY A 1 190 ? 5.162 3.245 38.744 1.00 61.94 190 GLY A N 1
ATOM 1453 C CA . GLY A 1 190 ? 6.440 2.881 39.363 1.00 61.94 190 GLY A CA 1
ATOM 1454 C C . GLY A 1 190 ? 7.118 1.685 38.692 1.00 61.94 190 GLY A C 1
ATOM 1455 O O . GLY A 1 190 ? 8.306 1.466 38.924 1.00 61.94 190 GLY A O 1
ATOM 1456 N N . GLU A 1 191 ? 6.408 0.954 37.827 1.00 63.12 191 GLU A N 1
ATOM 1457 C CA . GLU A 1 191 ? 7.035 0.003 36.911 1.00 63.12 191 GLU A CA 1
ATOM 1458 C C . GLU A 1 191 ? 7.989 0.747 35.959 1.00 63.12 191 GLU A C 1
ATOM 1460 O O . GLU A 1 191 ? 7.689 1.836 35.463 1.00 63.12 191 GLU A O 1
ATOM 1465 N N . ARG A 1 192 ? 9.173 0.173 35.722 1.00 54.81 192 ARG A N 1
ATOM 1466 C CA . ARG A 1 192 ? 10.087 0.652 34.680 1.00 54.81 192 ARG A CA 1
ATOM 1467 C C . ARG A 1 192 ? 9.716 -0.014 33.364 1.00 54.81 192 ARG A C 1
ATOM 1469 O O . ARG A 1 192 ? 9.579 -1.230 33.328 1.00 54.81 192 ARG A O 1
ATOM 1476 N N . ILE A 1 193 ? 9.664 0.771 32.292 1.00 55.25 193 ILE A N 1
ATOM 1477 C CA . ILE A 1 193 ? 9.727 0.246 30.926 1.00 55.25 193 ILE A CA 1
ATOM 1478 C C . ILE A 1 193 ? 11.114 -0.398 30.779 1.00 55.25 193 ILE A C 1
ATOM 1480 O O . ILE A 1 193 ? 12.126 0.291 30.921 1.00 55.25 193 ILE A O 1
ATOM 1484 N N . VAL A 1 194 ? 11.179 -1.717 30.576 1.00 54.28 194 VAL A N 1
ATOM 1485 C CA . VAL A 1 194 ? 12.455 -2.442 30.453 1.00 54.28 194 VAL A CA 1
ATOM 1486 C C . VAL A 1 194 ? 12.836 -2.545 28.979 1.00 54.28 194 VAL A C 1
ATOM 1488 O O . VAL A 1 194 ? 12.675 -3.581 28.341 1.00 54.28 194 VAL A O 1
ATOM 1491 N N . THR A 1 195 ? 13.372 -1.454 28.436 1.00 50.34 195 THR A N 1
ATOM 1492 C CA . THR A 1 195 ? 14.064 -1.464 27.144 1.00 50.34 195 THR A CA 1
ATOM 1493 C C . THR A 1 195 ? 15.361 -2.273 27.276 1.00 50.34 195 THR A C 1
ATOM 1495 O O . THR A 1 195 ? 16.355 -1.807 27.837 1.00 50.34 195 THR A O 1
ATOM 1498 N N . LYS A 1 196 ? 15.354 -3.526 26.803 1.00 49.12 196 LYS A N 1
ATOM 1499 C CA . LYS A 1 196 ? 16.533 -4.407 26.808 1.00 49.12 196 LYS A CA 1
ATOM 1500 C C . LYS A 1 196 ? 16.732 -5.138 25.486 1.00 49.12 196 LYS A C 1
ATOM 1502 O O . LYS A 1 196 ? 15.942 -5.990 25.092 1.00 49.12 196 LYS A O 1
ATOM 1507 N N . GLU A 1 197 ? 17.873 -4.871 24.864 1.00 44.84 197 GLU A N 1
ATOM 1508 C CA . GLU A 1 197 ? 18.415 -5.694 23.790 1.00 44.84 197 GLU A CA 1
ATOM 1509 C C . GLU A 1 197 ? 18.921 -7.035 24.366 1.00 44.84 197 GLU A C 1
ATOM 1511 O O . GLU A 1 197 ? 19.962 -7.083 25.019 1.00 44.84 197 GLU A O 1
ATOM 1516 N N . GLY A 1 198 ? 18.215 -8.140 24.095 1.00 44.62 198 GLY A N 1
ATOM 1517 C CA . GLY A 1 198 ? 18.825 -9.480 24.097 1.00 44.62 198 GLY A CA 1
ATOM 1518 C C . GLY A 1 198 ? 18.681 -10.377 25.336 1.00 44.62 198 GLY A C 1
ATOM 1519 O O . GLY A 1 198 ? 19.409 -11.364 25.415 1.00 44.62 198 GLY A O 1
ATOM 1520 N N . GLU A 1 199 ? 17.754 -10.114 26.260 1.00 36.44 199 GLU A N 1
ATOM 1521 C CA . GLU A 1 199 ? 17.338 -11.095 27.285 1.00 36.44 199 GLU A CA 1
ATOM 1522 C C . GLU A 1 199 ? 15.862 -11.479 27.087 1.00 36.44 199 GLU A C 1
ATOM 1524 O O . GLU A 1 199 ? 15.044 -10.632 26.728 1.00 36.44 199 GLU A O 1
ATOM 1529 N N . GLU A 1 200 ? 15.513 -12.756 27.288 1.00 37.66 200 GLU A N 1
ATOM 1530 C CA . GLU A 1 200 ? 14.126 -13.230 27.166 1.00 37.66 200 GLU A CA 1
ATOM 1531 C C . GLU A 1 200 ? 13.264 -12.643 28.297 1.00 37.66 200 GLU A C 1
ATOM 1533 O O . GLU A 1 200 ? 13.518 -12.880 29.477 1.00 37.66 200 GLU A O 1
ATOM 1538 N N . VAL A 1 201 ? 12.251 -11.853 27.930 1.00 44.53 201 VAL A N 1
ATOM 1539 C CA . VAL A 1 201 ? 11.308 -11.220 28.866 1.00 44.53 201 VAL A CA 1
ATOM 1540 C C . VAL A 1 201 ? 10.203 -12.212 29.244 1.00 44.53 201 VAL A C 1
ATOM 1542 O O . VAL A 1 201 ? 9.692 -12.917 28.375 1.00 44.53 201 VAL A O 1
ATOM 1545 N N . ASP A 1 202 ? 9.779 -12.233 30.513 1.00 39.41 202 ASP A N 1
ATOM 1546 C CA . ASP A 1 202 ? 8.634 -13.033 30.975 1.00 39.41 202 ASP A CA 1
ATOM 1547 C C . ASP A 1 202 ? 7.323 -12.573 30.307 1.00 39.41 202 ASP A C 1
ATOM 1549 O O . ASP A 1 202 ? 6.645 -11.642 30.752 1.00 39.41 202 ASP A O 1
ATOM 1553 N N . VAL A 1 203 ? 6.930 -13.251 29.224 1.00 46.69 203 VAL A N 1
ATOM 1554 C CA . VAL A 1 203 ? 5.780 -12.886 28.371 1.00 46.69 203 VAL A CA 1
ATOM 1555 C C . VAL A 1 203 ? 4.407 -13.212 29.006 1.00 46.69 203 VAL A C 1
ATOM 1557 O O . VAL A 1 203 ? 3.403 -13.347 28.299 1.00 46.69 203 VAL A O 1
ATOM 1560 N N . GLU A 1 204 ? 4.335 -13.371 30.330 1.00 49.78 204 GLU A N 1
ATOM 1561 C CA . GLU A 1 204 ? 3.131 -13.808 31.059 1.00 49.78 204 GLU A CA 1
ATOM 1562 C C . GLU A 1 204 ? 2.206 -12.657 31.504 1.00 49.78 204 GLU A C 1
ATOM 1564 O O . GLU A 1 204 ? 1.032 -12.893 31.782 1.00 49.78 204 GLU A O 1
ATOM 1569 N N . LEU A 1 205 ? 2.690 -11.407 31.535 1.00 66.75 205 LEU A N 1
ATOM 1570 C CA . LEU A 1 205 ? 1.926 -10.247 32.040 1.00 66.75 205 LEU A CA 1
ATOM 1571 C C . LEU A 1 205 ? 1.089 -9.495 30.986 1.00 66.75 205 LEU A C 1
ATOM 1573 O O . LEU A 1 205 ? 0.278 -8.641 31.348 1.00 66.75 205 LEU A O 1
ATOM 1577 N N . TRP A 1 206 ? 1.255 -9.804 29.697 1.00 78.19 206 TRP A N 1
ATOM 1578 C CA . TRP A 1 206 ? 0.509 -9.169 28.604 1.00 78.19 206 TRP A CA 1
ATOM 1579 C C . TRP A 1 206 ? -0.639 -10.057 28.122 1.00 78.19 206 TRP A C 1
ATOM 1581 O O . TRP A 1 206 ? -0.417 -11.186 27.674 1.00 78.19 206 TRP A O 1
ATOM 1591 N N . GLN A 1 207 ? -1.860 -9.516 28.123 1.00 86.81 207 GLN A N 1
ATOM 1592 C CA . GLN A 1 207 ? -2.956 -10.088 27.341 1.00 86.81 207 GLN A CA 1
ATOM 1593 C C . GLN A 1 207 ? -2.634 -9.888 25.861 1.00 86.81 207 GLN A C 1
ATOM 1595 O O . GLN A 1 207 ? -2.271 -8.787 25.454 1.00 86.81 207 GLN A O 1
ATOM 1600 N N . ARG A 1 208 ? -2.724 -10.951 25.063 1.00 91.19 208 ARG A N 1
ATOM 1601 C CA . ARG A 1 208 ? -2.244 -10.967 23.678 1.00 91.19 208 ARG A CA 1
ATOM 1602 C C . ARG A 1 208 ? -3.286 -11.554 22.740 1.00 91.19 208 ARG A C 1
ATOM 1604 O O . ARG A 1 208 ? -3.855 -12.608 23.025 1.00 91.19 208 ARG A O 1
ATOM 1611 N N . GLU A 1 209 ? -3.507 -10.884 21.616 1.00 93.25 209 GLU A N 1
ATOM 1612 C CA . GLU A 1 209 ? -4.393 -11.335 20.545 1.00 93.25 209 GLU A CA 1
ATOM 1613 C C . GLU A 1 209 ? -3.712 -11.151 19.184 1.00 93.25 209 GLU A C 1
ATOM 1615 O O . GLU A 1 209 ? -2.965 -10.198 18.964 1.00 93.25 209 GLU A O 1
ATOM 1620 N N . ARG A 1 210 ? -3.978 -12.071 18.253 1.00 94.75 210 ARG A N 1
ATOM 1621 C CA . ARG A 1 210 ? -3.419 -12.044 16.899 1.00 94.75 210 ARG A CA 1
ATOM 1622 C C . ARG A 1 210 ? -4.439 -12.471 15.857 1.00 94.75 210 ARG A C 1
ATOM 1624 O O . ARG A 1 210 ? -5.223 -13.393 16.094 1.00 94.75 210 ARG A O 1
ATOM 1631 N N . ARG A 1 211 ? -4.405 -11.856 14.672 1.00 95.19 211 ARG A N 1
ATOM 1632 C CA . ARG A 1 211 ? -5.320 -12.182 13.568 1.00 95.19 211 ARG A CA 1
ATOM 1633 C C . ARG A 1 211 ? -4.587 -12.440 12.257 1.00 95.19 211 ARG A C 1
ATOM 1635 O O . ARG A 1 211 ? -3.782 -11.643 11.785 1.00 95.19 211 ARG A O 1
ATOM 1642 N N . ARG A 1 212 ? -4.892 -13.592 11.653 1.00 95.12 212 ARG A N 1
ATOM 1643 C CA . ARG A 1 212 ? -4.318 -14.066 10.384 1.00 95.12 212 ARG A CA 1
ATOM 1644 C C . ARG A 1 212 ? -5.104 -13.480 9.211 1.00 95.12 212 ARG A C 1
ATOM 1646 O O . ARG A 1 212 ? -6.233 -13.907 8.973 1.00 95.12 212 ARG A O 1
ATOM 1653 N N . MET A 1 213 ? -4.527 -12.553 8.448 1.00 93.81 213 MET A N 1
ATOM 1654 C CA . MET A 1 213 ? -5.269 -11.818 7.411 1.00 93.81 213 MET A CA 1
ATOM 1655 C C . MET A 1 213 ? -5.041 -12.314 5.975 1.00 93.81 213 MET A C 1
ATOM 1657 O O . MET A 1 213 ? -5.879 -12.084 5.100 1.00 93.81 213 MET A O 1
ATOM 1661 N N . GLY A 1 214 ? -3.951 -13.042 5.712 1.00 91.75 214 GLY A N 1
ATOM 1662 C CA . GLY A 1 214 ? -3.705 -13.690 4.417 1.00 91.75 214 GLY A CA 1
ATOM 1663 C C . GLY A 1 214 ? -2.880 -12.884 3.410 1.00 91.75 214 GLY A C 1
ATOM 1664 O O . GLY A 1 214 ? -2.437 -11.768 3.657 1.00 91.75 214 GLY A O 1
ATOM 1665 N N . GLN A 1 215 ? -2.683 -13.483 2.230 1.00 90.56 215 GLN A N 1
ATOM 1666 C CA . GLN A 1 215 ? -1.759 -13.025 1.171 1.00 90.56 215 GLN A CA 1
ATOM 1667 C C . GLN A 1 215 ? -2.250 -11.826 0.339 1.00 90.56 215 GLN A C 1
ATOM 1669 O O . GLN A 1 215 ? -1.675 -11.499 -0.699 1.00 90.56 215 GLN A O 1
ATOM 1674 N N . ARG A 1 216 ? -3.393 -11.238 0.698 1.00 93.31 216 ARG A N 1
ATOM 1675 C CA . ARG A 1 216 ? -4.099 -10.235 -0.121 1.00 93.31 216 ARG A CA 1
ATOM 1676 C C . ARG A 1 216 ? -4.397 -8.963 0.665 1.00 93.31 216 ARG A C 1
ATOM 1678 O O . ARG A 1 216 ? -5.394 -8.298 0.397 1.00 93.31 216 ARG A O 1
ATOM 1685 N N . GLN A 1 217 ? -3.512 -8.665 1.612 1.00 95.12 217 GLN A N 1
ATOM 1686 C CA . GLN A 1 217 ? -3.522 -7.482 2.460 1.00 95.12 217 GLN A CA 1
ATOM 1687 C C . GLN A 1 217 ? -2.190 -6.732 2.377 1.00 95.12 217 GLN A C 1
ATOM 1689 O O . GLN A 1 217 ? -1.237 -7.174 1.734 1.00 95.12 217 GLN A O 1
ATOM 1694 N N . THR A 1 218 ? -2.142 -5.568 3.013 1.00 95.19 218 THR A N 1
ATOM 1695 C CA . THR A 1 218 ? -0.929 -4.767 3.218 1.00 95.19 218 THR A CA 1
ATOM 1696 C C . THR A 1 218 ? -0.650 -4.606 4.710 1.00 95.19 218 THR A C 1
ATOM 1698 O O . THR A 1 218 ? -1.569 -4.769 5.512 1.00 95.19 218 THR A O 1
ATOM 1701 N N . VAL A 1 219 ? 0.584 -4.240 5.074 1.00 95.50 219 VAL A N 1
ATOM 1702 C CA . VAL A 1 219 ? 0.959 -3.916 6.465 1.00 95.50 219 VAL A CA 1
ATOM 1703 C C . VAL A 1 219 ? 0.012 -2.859 7.046 1.00 95.50 219 VAL A C 1
ATOM 1705 O O . VAL A 1 219 ? -0.651 -3.143 8.028 1.00 95.50 219 VAL A O 1
ATOM 1708 N N . TYR A 1 220 ? -0.212 -1.745 6.333 1.00 96.25 220 TYR A N 1
ATOM 1709 C CA . TYR A 1 220 ? -1.187 -0.694 6.687 1.00 96.25 220 TYR A CA 1
ATOM 1710 C C . TYR A 1 220 ? -2.591 -1.219 7.049 1.00 96.25 220 TYR A C 1
ATOM 1712 O O . TYR A 1 220 ? -3.228 -0.731 7.977 1.00 96.25 220 TYR A O 1
ATOM 1720 N N . THR A 1 221 ? -3.094 -2.227 6.332 1.00 96.12 221 THR A N 1
ATOM 1721 C CA . THR A 1 221 ? -4.389 -2.847 6.664 1.00 96.12 221 THR A CA 1
ATOM 1722 C C . THR A 1 221 ? -4.308 -3.839 7.824 1.00 96.12 221 THR A C 1
ATOM 1724 O O . THR A 1 221 ? -5.324 -4.086 8.458 1.00 96.12 221 THR A O 1
ATOM 1727 N N . GLY A 1 222 ? -3.124 -4.362 8.139 1.00 96.75 222 GLY A N 1
ATOM 1728 C CA . GLY A 1 222 ? -2.864 -5.028 9.412 1.00 96.75 222 GLY A CA 1
ATOM 1729 C C . GLY A 1 222 ? -2.950 -4.069 10.594 1.00 96.75 222 GLY A C 1
ATOM 1730 O O . GLY A 1 222 ? -3.636 -4.398 11.550 1.00 96.75 222 GLY A O 1
ATOM 1731 N N . GLU A 1 223 ? -2.383 -2.862 10.500 1.00 97.38 223 GLU A N 1
ATOM 1732 C CA . GLU A 1 223 ? -2.448 -1.856 11.583 1.00 97.38 223 GLU A CA 1
ATOM 1733 C C . GLU A 1 223 ? -3.895 -1.514 11.937 1.00 97.38 223 GLU A C 1
ATOM 1735 O O . GLU A 1 223 ? -4.286 -1.461 13.100 1.00 97.38 223 GLU A O 1
ATOM 1740 N N . LEU A 1 224 ? -4.713 -1.306 10.897 1.00 97.62 224 LEU A N 1
ATOM 1741 C CA . LEU A 1 224 ? -6.133 -1.019 11.046 1.00 97.62 224 LEU A CA 1
ATOM 1742 C C . LEU A 1 224 ? -6.876 -2.205 11.680 1.00 97.62 224 LEU A C 1
ATOM 1744 O O . LEU A 1 224 ? -7.785 -1.991 12.477 1.00 97.62 224 LEU A O 1
ATOM 1748 N N . ASP A 1 225 ? -6.503 -3.451 11.372 1.00 97.19 225 ASP A N 1
ATOM 1749 C CA . ASP A 1 225 ? -7.092 -4.609 12.050 1.00 97.19 225 ASP A CA 1
ATOM 1750 C C . ASP A 1 225 ? -6.574 -4.764 13.488 1.00 97.19 225 ASP A C 1
ATOM 1752 O O . ASP A 1 225 ? -7.367 -5.092 14.362 1.00 97.19 225 ASP A O 1
ATOM 1756 N N . GLY A 1 226 ? -5.309 -4.436 13.769 1.00 97.19 226 GLY A N 1
ATOM 1757 C CA . GLY A 1 226 ? -4.728 -4.375 15.115 1.00 97.19 226 GLY A CA 1
ATOM 1758 C C . GLY A 1 226 ? -5.461 -3.374 16.009 1.00 97.19 226 GLY A C 1
ATOM 1759 O O . GLY A 1 226 ? -5.968 -3.741 17.071 1.00 97.19 226 GLY A O 1
ATOM 1760 N N . LEU A 1 227 ? -5.641 -2.138 15.534 1.00 97.75 227 LEU A N 1
ATOM 1761 C CA . LEU A 1 227 ? -6.465 -1.125 16.199 1.00 97.75 227 LEU A CA 1
ATOM 1762 C C . LEU A 1 227 ? -7.924 -1.592 16.357 1.00 97.75 227 LEU A C 1
ATOM 1764 O O . LEU A 1 227 ? -8.526 -1.406 17.415 1.00 97.75 227 LEU A O 1
ATOM 1768 N N . ARG A 1 228 ? -8.501 -2.262 15.351 1.00 96.94 228 ARG A N 1
ATOM 1769 C CA . ARG A 1 228 ? -9.850 -2.844 15.453 1.00 96.94 228 ARG A CA 1
ATOM 1770 C C . ARG A 1 228 ? -9.922 -3.980 16.489 1.00 96.94 228 ARG A C 1
ATOM 1772 O O . ARG A 1 228 ? -10.964 -4.123 17.124 1.00 96.94 228 ARG A O 1
ATOM 1779 N N . LEU A 1 229 ? -8.864 -4.774 16.686 1.00 95.94 229 LEU A N 1
ATOM 1780 C CA . LEU A 1 229 ? -8.772 -5.781 17.756 1.00 95.94 229 LEU A CA 1
ATOM 1781 C C . LEU A 1 229 ? -8.704 -5.112 19.132 1.00 95.94 229 LEU A C 1
ATOM 1783 O O . LEU A 1 229 ? -9.469 -5.487 20.014 1.00 95.94 229 LEU A O 1
ATOM 1787 N N . ALA A 1 230 ? -7.880 -4.072 19.297 1.00 96.88 230 ALA A N 1
ATOM 1788 C CA . ALA A 1 230 ? -7.821 -3.288 20.532 1.00 96.88 230 ALA A CA 1
ATOM 1789 C C . ALA A 1 230 ? -9.191 -2.690 20.905 1.00 96.88 230 ALA A C 1
ATOM 1791 O O . ALA A 1 230 ? -9.650 -2.824 22.035 1.00 96.88 230 ALA A O 1
ATOM 1792 N N . LEU A 1 231 ? -9.904 -2.090 19.948 1.00 96.75 231 LEU A N 1
ATOM 1793 C CA . LEU A 1 231 ? -11.243 -1.539 20.194 1.00 96.75 231 LEU A CA 1
ATOM 1794 C C . LEU A 1 231 ? -12.301 -2.632 20.442 1.00 96.75 231 LEU A C 1
ATOM 1796 O O . LEU A 1 231 ? -13.224 -2.431 21.233 1.00 96.75 231 LEU A O 1
ATOM 1800 N N . ALA A 1 232 ? -12.165 -3.802 19.810 1.00 94.50 232 ALA A N 1
ATOM 1801 C CA . ALA A 1 232 ? -13.043 -4.946 20.049 1.00 94.50 232 ALA A CA 1
ATOM 1802 C C . ALA A 1 232 ? -12.820 -5.586 21.431 1.00 94.50 232 ALA A C 1
ATOM 1804 O O . ALA A 1 232 ? -13.798 -5.978 22.069 1.00 94.50 232 ALA A O 1
ATOM 1805 N N . SER A 1 233 ? -11.576 -5.652 21.922 1.00 93.81 233 SER A N 1
ATOM 1806 C CA . SER A 1 233 ? -11.285 -6.155 23.269 1.00 93.81 233 SER A CA 1
ATOM 1807 C C . SER A 1 233 ? -11.866 -5.221 24.336 1.00 93.81 233 SER A C 1
ATOM 1809 O O . SER A 1 233 ? -12.518 -5.698 25.266 1.00 93.81 233 SER A O 1
ATOM 1811 N N . LEU A 1 234 ? -11.768 -3.896 24.149 1.00 94.25 234 LEU A N 1
ATOM 1812 C CA . LEU A 1 234 ? -12.412 -2.903 25.019 1.00 94.25 234 LEU A CA 1
ATOM 1813 C C . LEU A 1 234 ? -13.928 -3.098 25.130 1.00 94.25 234 LEU A C 1
ATOM 1815 O O . LEU A 1 234 ? -14.456 -3.022 26.239 1.00 94.25 234 LEU A O 1
ATOM 1819 N N . LEU A 1 235 ? -14.623 -3.397 24.028 1.00 92.06 235 LEU A N 1
ATOM 1820 C CA . LEU A 1 235 ? -16.072 -3.643 24.035 1.00 92.06 235 LEU A CA 1
ATOM 1821 C C . LEU A 1 235 ? -16.484 -4.857 24.886 1.00 92.06 235 LEU A C 1
ATOM 1823 O O . LEU A 1 235 ? -17.611 -4.881 25.379 1.00 92.06 235 LEU A O 1
ATOM 1827 N N . VAL A 1 236 ? -15.591 -5.834 25.089 1.00 89.31 236 VAL A N 1
ATOM 1828 C CA . VAL A 1 236 ? -15.851 -7.048 25.890 1.00 89.31 236 VAL A CA 1
ATOM 1829 C C . VAL A 1 236 ? -15.160 -7.064 27.260 1.00 89.31 236 VAL A C 1
ATOM 1831 O O . VAL A 1 236 ? -15.325 -8.034 28.003 1.00 89.31 236 VAL A O 1
ATOM 1834 N N . THR A 1 237 ? -14.423 -6.011 27.641 1.00 86.06 237 THR A N 1
ATOM 1835 C CA . THR A 1 237 ? -13.961 -5.863 29.034 1.00 86.06 237 THR A CA 1
ATOM 1836 C C . THR A 1 237 ? -15.152 -5.746 29.983 1.00 86.06 237 THR A C 1
ATOM 1838 O O . THR A 1 237 ? -16.219 -5.262 29.606 1.00 86.06 237 THR A O 1
ATOM 1841 N N . GLN A 1 238 ? -14.976 -6.158 31.238 1.00 81.75 238 GLN A N 1
ATOM 1842 C CA . GLN A 1 238 ? -15.994 -5.927 32.262 1.00 81.75 238 GLN A CA 1
ATOM 1843 C C . GLN A 1 238 ? -16.133 -4.420 32.525 1.00 81.75 238 GLN A C 1
ATOM 1845 O O . GLN A 1 238 ? -15.141 -3.690 32.492 1.00 81.75 238 GLN A O 1
ATOM 1850 N N . SER A 1 239 ? -17.361 -3.957 32.765 1.00 76.88 239 SER A N 1
ATOM 1851 C CA . SER A 1 239 ? -17.612 -2.572 33.167 1.00 76.88 239 SER A CA 1
ATOM 1852 C C . SER A 1 239 ? -17.113 -2.318 34.585 1.00 76.88 239 SER A C 1
ATOM 1854 O O . SER A 1 239 ? -17.274 -3.176 35.454 1.00 76.88 239 SER A O 1
ATOM 1856 N N . ALA A 1 240 ? -16.541 -1.139 34.815 1.00 74.94 240 ALA A N 1
ATOM 1857 C CA . ALA A 1 240 ? -16.052 -0.711 36.123 1.00 74.94 240 ALA A CA 1
ATOM 1858 C C . ALA A 1 240 ? -16.811 0.528 36.621 1.00 74.94 240 ALA A C 1
ATOM 1860 O O . ALA A 1 240 ? -17.200 1.385 35.830 1.00 74.94 240 ALA A O 1
ATOM 1861 N N . ASP A 1 241 ? -16.959 0.661 37.943 1.00 76.69 241 ASP A N 1
ATOM 1862 C CA . ASP A 1 241 ? -17.533 1.866 38.570 1.00 76.69 241 ASP A CA 1
ATOM 1863 C C . ASP A 1 241 ? -16.603 3.095 38.457 1.00 76.69 241 ASP A C 1
ATOM 1865 O O . ASP A 1 241 ? -17.018 4.235 38.673 1.00 76.69 241 ASP A O 1
ATOM 1869 N N . THR A 1 242 ? -15.329 2.872 38.122 1.00 81.31 242 THR A N 1
ATOM 1870 C CA . THR A 1 242 ? -14.286 3.892 37.954 1.00 81.31 242 THR A CA 1
ATOM 1871 C C . THR A 1 242 ? -13.882 4.040 36.491 1.00 81.31 242 THR A C 1
ATOM 1873 O O . THR A 1 242 ? -13.670 3.037 35.813 1.00 81.31 242 THR A O 1
ATOM 1876 N N . LEU A 1 243 ? -13.677 5.281 36.037 1.00 88.06 243 LEU A N 1
ATOM 1877 C CA . LEU A 1 243 ? -13.225 5.591 34.679 1.00 88.06 243 LEU A CA 1
ATOM 1878 C C . LEU A 1 243 ? -11.873 4.926 34.356 1.00 88.06 243 LEU A C 1
ATOM 1880 O O . LEU A 1 243 ? -10.842 5.288 34.924 1.00 88.06 243 LEU A O 1
ATOM 1884 N N . LEU A 1 244 ? -11.879 4.010 33.390 1.00 91.69 244 LEU A N 1
ATOM 1885 C CA . LEU A 1 244 ? -10.696 3.393 32.809 1.00 91.69 244 LEU A CA 1
ATOM 1886 C C . LEU A 1 244 ? -10.139 4.290 31.696 1.00 91.69 244 LEU A C 1
ATOM 1888 O O . LEU A 1 244 ? -10.717 4.400 30.612 1.00 91.69 244 LEU A O 1
ATOM 1892 N N . ALA A 1 245 ? -8.990 4.915 31.948 1.00 93.75 245 ALA A N 1
ATOM 1893 C CA . ALA A 1 245 ? -8.204 5.541 30.892 1.00 93.75 245 ALA A CA 1
ATOM 1894 C C . ALA A 1 245 ? -7.488 4.458 30.068 1.00 93.75 245 ALA A C 1
ATOM 1896 O O . ALA A 1 245 ? -6.864 3.557 30.633 1.00 93.75 245 ALA A O 1
ATOM 1897 N N . VAL A 1 246 ? -7.572 4.554 28.741 1.00 95.50 246 VAL A N 1
ATOM 1898 C CA . VAL A 1 246 ? -6.943 3.626 27.796 1.00 95.50 246 VAL A CA 1
ATOM 1899 C C . VAL A 1 246 ? -6.069 4.402 26.819 1.00 95.50 246 VAL A C 1
ATOM 1901 O O . VAL A 1 246 ? -6.551 5.325 26.161 1.00 95.50 246 VAL A O 1
ATOM 1904 N N . LEU A 1 247 ? -4.813 3.985 26.684 1.00 95.81 247 LEU A N 1
ATOM 1905 C CA . LEU A 1 247 ? -3.902 4.451 25.641 1.00 95.81 247 LEU A CA 1
ATOM 1906 C C . LEU A 1 247 ? -3.673 3.316 24.639 1.00 95.81 247 LEU A C 1
ATOM 1908 O O . LEU A 1 247 ? -3.175 2.261 25.030 1.00 95.81 247 LEU A O 1
ATOM 1912 N N . ILE A 1 248 ? -4.028 3.520 23.368 1.00 96.88 248 ILE A N 1
ATOM 1913 C CA . ILE A 1 248 ? -3.724 2.573 22.284 1.00 96.88 248 ILE A CA 1
ATOM 1914 C C . ILE A 1 248 ? -2.594 3.153 21.430 1.00 96.88 248 ILE A C 1
ATOM 1916 O O . ILE A 1 248 ? -2.732 4.236 20.866 1.00 96.88 248 ILE A O 1
ATOM 1920 N N . SER A 1 249 ? -1.488 2.426 21.336 1.00 95.38 249 SER A N 1
ATOM 1921 C CA . SER A 1 249 ? -0.241 2.871 20.715 1.00 95.38 249 SER A CA 1
ATOM 1922 C C . SER A 1 249 ? 0.068 2.066 19.453 1.00 95.38 249 SER A C 1
ATOM 1924 O O . SER A 1 249 ? -0.043 0.837 19.467 1.00 95.38 249 SER A O 1
ATOM 1926 N N . LEU A 1 250 ? 0.470 2.743 18.376 1.00 94.31 250 LEU A N 1
ATOM 1927 C CA . LEU A 1 250 ? 0.906 2.111 17.125 1.00 94.31 250 LEU A CA 1
ATOM 1928 C C . LEU A 1 250 ? 1.955 2.949 16.382 1.00 94.31 250 LEU A C 1
ATOM 1930 O O . LEU A 1 250 ? 1.938 4.181 16.447 1.00 94.31 250 LEU A O 1
ATOM 1934 N N . ASP A 1 251 ? 2.841 2.291 15.630 1.00 90.31 251 ASP A N 1
ATOM 1935 C CA . ASP A 1 251 ? 3.947 2.956 14.921 1.00 90.31 251 ASP A CA 1
ATOM 1936 C C . ASP A 1 251 ? 3.548 3.571 13.570 1.00 90.31 251 ASP A C 1
ATOM 1938 O O . ASP A 1 251 ? 4.195 4.492 13.049 1.00 90.31 251 ASP A O 1
ATOM 1942 N N . ASN A 1 252 ? 2.437 3.106 13.006 1.00 92.69 252 ASN A N 1
ATOM 1943 C CA . ASN A 1 252 ? 2.009 3.502 11.683 1.00 92.69 252 ASN A CA 1
ATOM 1944 C C . ASN A 1 252 ? 1.188 4.791 11.742 1.00 92.69 252 ASN A C 1
ATOM 1946 O O . ASN A 1 252 ? -0.042 4.774 11.844 1.00 92.69 252 ASN A O 1
ATOM 1950 N N . THR A 1 253 ? 1.876 5.930 11.629 1.00 91.75 253 THR A N 1
ATOM 1951 C CA . THR A 1 253 ? 1.263 7.269 11.663 1.00 91.75 253 THR A CA 1
ATOM 1952 C C . THR A 1 253 ? 0.065 7.411 10.720 1.00 91.75 253 THR A C 1
ATOM 1954 O O . THR A 1 253 ? -0.912 8.049 11.090 1.00 91.75 253 THR A O 1
ATOM 1957 N N . SER A 1 254 ? 0.079 6.775 9.542 1.00 91.81 254 SER A N 1
ATOM 1958 C CA . SER A 1 254 ? -1.040 6.840 8.592 1.00 91.81 254 SER A CA 1
ATOM 1959 C C . SER A 1 254 ? -2.246 5.994 9.001 1.00 91.81 254 SER A C 1
ATOM 1961 O O . SER A 1 254 ? -3.357 6.302 8.567 1.00 91.81 254 SER A O 1
ATOM 1963 N N . ALA A 1 255 ? -2.060 4.909 9.754 1.00 94.12 255 ALA A N 1
ATOM 1964 C CA . ALA A 1 255 ? -3.173 4.151 10.324 1.00 94.12 255 ALA A CA 1
ATOM 1965 C C . ALA A 1 255 ? -3.737 4.873 11.552 1.00 94.12 255 ALA A C 1
ATOM 1967 O O . ALA A 1 255 ? -4.951 4.946 11.709 1.00 94.12 255 ALA A O 1
ATOM 1968 N N . LEU A 1 256 ? -2.859 5.482 12.350 1.00 93.94 256 LEU A N 1
ATOM 1969 C CA . LEU A 1 256 ? -3.177 6.295 13.520 1.00 93.94 256 LEU A CA 1
ATOM 1970 C C . LEU A 1 256 ? -4.045 7.519 13.159 1.00 93.94 256 LEU A C 1
ATOM 1972 O O . LEU A 1 256 ? -5.170 7.636 13.648 1.00 93.94 256 LEU A O 1
ATOM 1976 N N . THR A 1 257 ? -3.581 8.392 12.253 1.00 92.62 257 THR A N 1
ATOM 1977 C CA . THR A 1 257 ? -4.265 9.661 11.907 1.00 92.62 257 THR A CA 1
ATOM 1978 C C . THR A 1 257 ? -5.464 9.518 10.971 1.00 92.62 257 THR A C 1
ATOM 1980 O O . THR A 1 257 ? -6.259 10.448 10.864 1.00 92.62 257 THR A O 1
ATOM 1983 N N . HIS A 1 258 ? -5.601 8.389 10.269 1.00 93.75 258 HIS A N 1
ATOM 1984 C CA . HIS A 1 258 ? -6.682 8.152 9.299 1.00 93.75 258 HIS A CA 1
ATOM 1985 C C . HIS A 1 258 ? -7.492 6.887 9.623 1.00 93.75 258 HIS A C 1
ATOM 1987 O O . HIS A 1 258 ? -8.133 6.307 8.748 1.00 93.75 258 HIS A O 1
ATOM 1993 N N . SER A 1 259 ? -7.485 6.469 10.889 1.00 95.12 259 SER A N 1
ATOM 1994 C CA . SER A 1 259 ? -8.184 5.288 11.416 1.00 95.12 259 SER A CA 1
ATOM 1995 C C . SER A 1 259 ? -9.701 5.290 11.168 1.00 95.12 259 SER A C 1
ATOM 1997 O O . SER A 1 259 ? -10.286 4.224 10.986 1.00 95.12 259 SER A O 1
ATOM 1999 N N . THR A 1 260 ? -10.332 6.465 11.093 1.00 95.25 260 THR A N 1
ATOM 2000 C CA . THR A 1 260 ? -11.772 6.662 10.829 1.00 95.25 260 THR A CA 1
ATOM 2001 C C . THR A 1 260 ? -12.081 7.303 9.468 1.00 95.25 260 THR A C 1
ATOM 2003 O O . THR A 1 260 ? -13.256 7.470 9.130 1.00 95.25 260 THR A O 1
ATOM 2006 N N . ASP A 1 261 ? -11.057 7.646 8.674 1.00 92.69 261 ASP A N 1
ATOM 2007 C CA . ASP A 1 261 ? -11.197 8.394 7.416 1.00 92.69 261 ASP A CA 1
ATOM 2008 C C . ASP A 1 261 ? -12.141 7.678 6.436 1.00 92.69 261 ASP A C 1
ATOM 2010 O O . ASP A 1 261 ? -11.966 6.499 6.113 1.00 92.69 261 ASP A O 1
ATOM 2014 N N . LEU A 1 262 ? -13.129 8.409 5.923 1.00 92.19 262 LEU A N 1
ATOM 2015 C CA . LEU A 1 262 ? -14.146 7.892 5.009 1.00 92.19 262 LEU A CA 1
ATOM 2016 C C . LEU A 1 262 ? -13.675 7.827 3.547 1.00 92.19 262 LEU A C 1
ATOM 2018 O O . LEU A 1 262 ? -14.358 7.203 2.733 1.00 92.19 262 LEU A O 1
ATOM 2022 N N . THR A 1 263 ? -12.527 8.427 3.206 1.00 92.94 263 THR A N 1
ATOM 2023 C CA . THR A 1 263 ? -12.004 8.550 1.834 1.00 92.94 263 THR A CA 1
ATOM 2024 C C . THR A 1 263 ? -12.076 7.219 1.064 1.00 92.94 263 THR A C 1
ATOM 2026 O O . THR A 1 263 ? -11.571 6.206 1.571 1.00 92.94 263 THR A O 1
ATOM 2029 N N . PRO A 1 264 ? -12.654 7.193 -0.160 1.00 94.69 264 PRO A N 1
ATOM 2030 C CA . PRO A 1 264 ? -12.895 5.978 -0.945 1.00 94.69 264 PRO A CA 1
ATOM 2031 C C . PRO A 1 264 ? -11.602 5.403 -1.545 1.00 94.69 264 PRO A C 1
ATOM 2033 O O . PRO A 1 264 ? -11.299 5.522 -2.735 1.00 94.69 264 PRO A O 1
ATOM 2036 N N . SER A 1 265 ? -10.822 4.763 -0.683 1.00 94.75 265 SER A N 1
ATOM 2037 C CA . SER A 1 265 ? -9.509 4.182 -0.955 1.00 94.75 265 SER A CA 1
ATOM 2038 C C . SER A 1 265 ? -9.377 2.805 -0.285 1.00 94.75 265 SER A C 1
ATOM 2040 O O . SER A 1 265 ? -10.307 2.304 0.344 1.00 94.75 265 SER A O 1
ATOM 2042 N N . SER A 1 266 ? -8.235 2.137 -0.459 1.00 96.00 266 SER A N 1
ATOM 2043 C CA . SER A 1 266 ? -8.045 0.778 0.065 1.00 96.00 266 SER A CA 1
ATOM 2044 C C . SER A 1 266 ? -8.082 0.740 1.601 1.00 96.00 266 SER A C 1
ATOM 2046 O O . SER A 1 266 ? -7.692 1.704 2.261 1.00 96.00 266 SER A O 1
ATOM 2048 N N . GLY A 1 267 ? -8.582 -0.351 2.182 1.00 95.62 267 GLY A N 1
ATOM 2049 C CA . GLY A 1 267 ? -8.754 -0.490 3.630 1.00 95.62 267 GLY A CA 1
ATOM 2050 C C . GLY A 1 267 ? -9.954 0.272 4.208 1.00 95.62 267 GLY A C 1
ATOM 2051 O O . GLY A 1 267 ? -10.125 0.267 5.424 1.00 95.62 267 GLY A O 1
ATOM 2052 N N . GLN A 1 268 ? -10.806 0.901 3.382 1.00 96.81 268 GLN A N 1
ATOM 2053 C CA . GLN A 1 268 ? -12.000 1.625 3.857 1.00 96.81 268 GLN A CA 1
ATOM 2054 C C . GLN A 1 268 ? -12.910 0.726 4.710 1.00 96.81 268 GLN A C 1
ATOM 2056 O O . GLN A 1 268 ? -13.452 1.178 5.711 1.00 96.81 268 GLN A O 1
ATOM 2061 N N . HIS A 1 269 ? -13.020 -0.564 4.376 1.00 95.56 269 HIS A N 1
ATOM 2062 C CA . HIS A 1 269 ? -13.818 -1.521 5.145 1.00 95.56 269 HIS A CA 1
ATOM 2063 C C . HIS A 1 269 ? -13.332 -1.700 6.599 1.00 95.56 269 HIS A C 1
ATOM 2065 O O . HIS A 1 269 ? -14.153 -1.904 7.490 1.00 95.56 269 HIS A O 1
ATOM 2071 N N . LEU A 1 270 ? -12.025 -1.562 6.860 1.00 97.00 270 LEU A N 1
ATOM 2072 C CA . LEU A 1 270 ? -11.466 -1.587 8.217 1.00 97.00 270 LEU A CA 1
ATOM 2073 C C . LEU A 1 270 ? -11.643 -0.241 8.924 1.00 97.00 270 LEU A C 1
ATOM 2075 O O . LEU A 1 270 ? -12.030 -0.232 10.086 1.00 97.00 270 LEU A O 1
ATOM 2079 N N . ARG A 1 271 ? -11.455 0.886 8.222 1.00 97.56 271 ARG A N 1
ATOM 2080 C CA . ARG A 1 271 ? -11.713 2.233 8.772 1.00 97.56 271 ARG A CA 1
ATOM 2081 C C . ARG A 1 271 ? -13.172 2.414 9.200 1.00 97.56 271 ARG A C 1
ATOM 2083 O O . ARG A 1 271 ? -13.443 2.936 10.276 1.00 97.56 271 ARG A O 1
ATOM 2090 N N . LEU A 1 272 ? -14.117 1.888 8.420 1.00 96.94 272 LEU A N 1
ATOM 2091 C CA . LEU A 1 272 ? -15.536 1.845 8.787 1.00 96.94 272 LEU A CA 1
ATOM 2092 C C . LEU A 1 272 ? -15.800 0.937 10.002 1.00 96.94 272 LEU A C 1
ATOM 2094 O O . LEU A 1 272 ? -16.600 1.302 10.857 1.00 96.94 272 LEU A O 1
ATOM 2098 N N . ALA A 1 273 ? -15.105 -0.200 10.126 1.00 96.94 273 ALA A N 1
ATOM 2099 C CA . ALA A 1 273 ? -15.228 -1.084 11.290 1.00 96.94 273 ALA A CA 1
ATOM 2100 C C . ALA A 1 273 ? -14.618 -0.478 12.573 1.00 96.94 273 ALA A C 1
ATOM 2102 O O . ALA A 1 273 ? -15.211 -0.601 13.643 1.00 96.94 273 ALA A O 1
ATOM 2103 N N . ILE A 1 274 ? -13.477 0.215 12.471 1.00 97.88 274 ILE A N 1
ATOM 2104 C CA . ILE A 1 274 ? -12.883 1.015 13.558 1.00 97.88 274 ILE A CA 1
ATOM 2105 C C . ILE A 1 274 ? -13.858 2.110 13.988 1.00 97.88 274 ILE A C 1
ATOM 2107 O O . ILE A 1 274 ? -14.178 2.227 15.170 1.00 97.88 274 ILE A O 1
ATOM 2111 N N . ARG A 1 275 ? -14.378 2.878 13.024 1.00 97.00 275 ARG A N 1
ATOM 2112 C CA . ARG A 1 275 ? -15.344 3.950 13.271 1.00 97.00 275 ARG A CA 1
ATOM 2113 C C . ARG A 1 275 ? -16.598 3.426 13.981 1.00 97.00 275 ARG A C 1
ATOM 2115 O O . ARG A 1 275 ? -17.010 4.011 14.978 1.00 97.00 275 ARG A O 1
ATOM 2122 N N . GLN A 1 276 ? -17.152 2.301 13.528 1.00 96.44 276 GLN A N 1
ATOM 2123 C CA . GLN A 1 276 ? -18.293 1.645 14.172 1.00 96.44 276 GLN A CA 1
ATOM 2124 C C . GLN A 1 276 ? -17.964 1.178 15.602 1.00 96.44 276 GLN A C 1
ATOM 2126 O O . GLN A 1 276 ? -18.799 1.318 16.494 1.00 96.44 276 GLN A O 1
ATOM 2131 N N . ALA A 1 277 ? -16.760 0.650 15.848 1.00 96.94 277 ALA A N 1
ATOM 2132 C CA . ALA A 1 277 ? -16.333 0.252 17.190 1.00 96.94 277 ALA A CA 1
ATOM 2133 C C . ALA A 1 277 ? -16.177 1.459 18.134 1.00 96.94 277 ALA A C 1
ATOM 2135 O O . ALA A 1 277 ? -16.574 1.374 19.294 1.00 96.94 277 ALA A O 1
ATOM 2136 N N . LEU A 1 278 ? -15.671 2.595 17.641 1.00 96.81 278 LEU A N 1
ATOM 2137 C CA . LEU A 1 278 ? -15.591 3.852 18.398 1.00 96.81 278 LEU A CA 1
ATOM 2138 C C . LEU A 1 278 ? -16.978 4.443 18.691 1.00 96.81 278 LEU A C 1
ATOM 2140 O O . LEU A 1 278 ? -17.232 4.860 19.820 1.00 96.81 278 LEU A O 1
ATOM 2144 N N . GLU A 1 279 ? -17.897 4.431 17.720 1.00 95.62 279 GLU A N 1
ATOM 2145 C CA . GLU A 1 279 ? -19.300 4.826 17.924 1.00 95.62 279 GLU A CA 1
ATOM 2146 C C . GLU A 1 279 ? -19.987 3.940 18.975 1.00 95.62 279 GLU A C 1
ATOM 2148 O O . GLU A 1 279 ? -20.676 4.451 19.860 1.00 95.62 279 GLU A O 1
ATOM 2153 N N . GLU A 1 280 ? -19.763 2.625 18.931 1.00 95.75 280 GLU A N 1
ATOM 2154 C CA . GLU A 1 280 ? -20.334 1.674 19.887 1.00 95.75 280 GLU A CA 1
ATOM 2155 C C . GLU A 1 280 ? -19.723 1.815 21.290 1.00 95.75 280 GLU A C 1
ATOM 2157 O O . GLU A 1 280 ? -20.466 1.807 22.275 1.00 95.75 280 GLU A O 1
ATOM 2162 N N . LEU A 1 281 ? -18.405 2.026 21.406 1.00 95.06 281 LE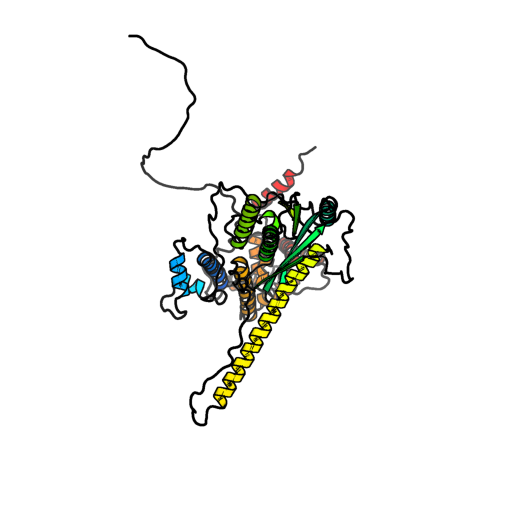U A N 1
ATOM 2163 C CA . LEU A 1 281 ? -17.739 2.353 22.674 1.00 95.06 281 LEU A CA 1
ATOM 2164 C C . LEU A 1 281 ? -18.308 3.649 23.258 1.00 95.06 281 LEU A C 1
ATOM 2166 O O . LEU A 1 281 ? -18.798 3.652 24.386 1.00 95.06 281 LEU A O 1
ATOM 2170 N N . ALA A 1 282 ? -18.351 4.726 22.471 1.00 93.75 282 ALA A N 1
ATOM 2171 C CA . ALA A 1 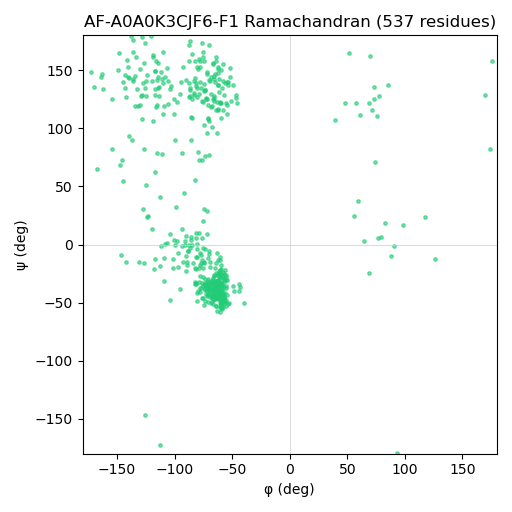282 ? -18.912 6.006 22.893 1.00 93.75 282 ALA A CA 1
ATOM 2172 C C . ALA A 1 282 ? -20.400 5.905 23.276 1.00 93.75 282 ALA A C 1
ATOM 2174 O O . ALA A 1 282 ? -20.871 6.671 24.124 1.00 93.75 282 ALA A O 1
ATOM 2175 N N . ARG A 1 283 ? -21.155 4.966 22.690 1.00 94.00 283 ARG A N 1
ATOM 2176 C CA . ARG A 1 283 ? -22.561 4.696 23.022 1.00 94.00 283 ARG A CA 1
ATOM 2177 C C . ARG A 1 283 ? -22.732 3.884 24.309 1.00 94.00 283 ARG A C 1
ATOM 2179 O O . ARG A 1 283 ? -23.647 4.186 25.074 1.00 94.00 283 ARG A O 1
ATOM 2186 N N . THR A 1 284 ? -21.895 2.872 24.541 1.00 93.62 284 THR A N 1
ATOM 2187 C CA . THR A 1 284 ? -22.115 1.827 25.565 1.00 93.62 284 THR A CA 1
ATOM 2188 C C . THR A 1 284 ? -21.183 1.897 26.775 1.00 93.62 284 THR A C 1
ATOM 2190 O O . THR A 1 284 ? -21.614 1.564 27.876 1.00 93.62 284 THR A O 1
ATOM 2193 N N . ARG A 1 285 ? -19.939 2.356 26.608 1.00 91.62 285 ARG A N 1
ATOM 2194 C CA . ARG A 1 285 ? -18.883 2.349 27.634 1.00 91.62 285 ARG A CA 1
ATOM 2195 C C . ARG A 1 285 ? -18.543 3.762 28.093 1.00 91.62 285 ARG A C 1
ATOM 2197 O O . ARG A 1 285 ? -17.541 4.351 27.702 1.00 91.62 285 ARG A O 1
ATOM 2204 N N . LYS A 1 286 ? -19.408 4.321 28.946 1.00 90.31 286 LYS A N 1
ATOM 2205 C CA . LYS A 1 286 ? -19.182 5.624 29.611 1.00 90.31 286 LYS A CA 1
ATOM 2206 C C . LYS A 1 286 ? -18.089 5.572 30.688 1.00 90.31 286 LYS A C 1
ATOM 2208 O O . LYS A 1 286 ? -17.645 6.613 31.157 1.00 90.31 286 LYS A O 1
ATOM 2213 N N . ASP A 1 287 ? -17.675 4.364 31.047 1.00 92.56 287 ASP A N 1
ATOM 2214 C CA . ASP A 1 287 ? -16.581 4.019 31.946 1.00 92.56 287 ASP A CA 1
ATOM 2215 C C . ASP A 1 287 ? -15.215 3.920 31.242 1.00 92.56 287 ASP A C 1
ATOM 2217 O O . ASP A 1 287 ? -14.221 3.680 31.917 1.00 92.56 287 ASP A O 1
ATOM 2221 N N . ILE A 1 288 ? -15.127 4.128 29.921 1.00 94.25 288 ILE A N 1
ATOM 2222 C CA . ILE A 1 288 ? -13.865 4.093 29.163 1.00 94.25 288 ILE A CA 1
ATOM 2223 C C . ILE A 1 288 ? -13.559 5.464 28.544 1.00 94.25 288 ILE A C 1
ATOM 2225 O O . ILE A 1 288 ? -14.407 6.067 27.887 1.00 94.25 288 ILE A O 1
ATOM 2229 N N . LEU A 1 289 ? -12.309 5.920 28.682 1.00 94.19 289 LEU A N 1
ATOM 2230 C CA . LEU A 1 289 ? -11.747 7.056 27.943 1.00 94.19 289 LEU A CA 1
ATOM 2231 C C . LEU A 1 289 ? -10.560 6.587 27.092 1.00 94.19 289 LEU A C 1
ATOM 2233 O O . LEU A 1 289 ? -9.483 6.334 27.626 1.00 94.19 289 LEU A O 1
ATOM 2237 N N . VAL A 1 290 ? -10.753 6.496 25.774 1.00 95.88 290 VAL A N 1
ATOM 2238 C CA . VAL A 1 290 ? -9.699 6.119 24.815 1.00 95.88 290 VAL A CA 1
ATOM 2239 C C . VAL A 1 290 ? -8.912 7.349 24.356 1.00 95.88 290 VAL A C 1
ATOM 2241 O O . VAL A 1 290 ? -9.500 8.385 24.041 1.00 95.88 290 VAL A O 1
ATOM 2244 N N . ARG A 1 291 ? -7.592 7.201 24.244 1.00 95.88 291 ARG A N 1
ATOM 2245 C CA . ARG A 1 291 ? -6.705 8.020 23.405 1.00 95.88 291 ARG A CA 1
ATOM 2246 C C . ARG A 1 291 ? -5.884 7.116 22.494 1.00 95.88 291 ARG A C 1
ATOM 2248 O O . ARG A 1 291 ? -5.654 5.952 22.833 1.00 95.88 291 ARG A O 1
ATOM 2255 N N . LEU A 1 292 ? -5.418 7.657 21.374 1.00 96.19 292 LEU A N 1
ATOM 2256 C CA . LEU A 1 292 ? -4.425 6.999 20.530 1.00 96.19 292 LEU A CA 1
ATOM 2257 C C . LEU A 1 292 ? -3.106 7.766 20.605 1.00 96.19 292 LEU A C 1
ATOM 2259 O O . LEU A 1 292 ? -3.112 8.997 20.610 1.00 96.19 292 LEU A O 1
ATOM 2263 N N . SER A 1 293 ? -1.983 7.060 20.604 1.00 94.62 293 SER A N 1
ATOM 2264 C CA . SER A 1 293 ? -0.656 7.668 20.508 1.00 94.62 293 SER A CA 1
ATOM 2265 C C . SER A 1 293 ? 0.219 6.957 19.483 1.00 94.62 293 SER A C 1
ATOM 2267 O O . SER A 1 293 ? -0.034 5.821 19.073 1.00 94.62 293 SER A O 1
ATOM 2269 N N . TRP A 1 294 ? 1.265 7.649 19.050 1.00 94.06 294 TRP A N 1
ATOM 2270 C CA . TRP A 1 294 ? 2.338 7.039 18.281 1.00 94.06 294 TRP A CA 1
ATOM 2271 C C . TRP A 1 294 ? 3.342 6.326 19.198 1.00 94.06 294 TRP A C 1
ATOM 2273 O O . TRP A 1 294 ? 3.726 6.875 20.234 1.00 94.06 294 TRP A O 1
ATOM 2283 N N . SER A 1 295 ? 3.806 5.140 18.797 1.00 89.19 295 SER A N 1
ATOM 2284 C CA . SER A 1 295 ? 4.953 4.437 19.395 1.00 89.19 295 SER A CA 1
ATOM 2285 C C . SER A 1 295 ? 6.061 4.221 18.357 1.00 89.19 295 SER A C 1
ATOM 2287 O O . SER A 1 295 ? 5.763 3.886 17.217 1.00 89.19 295 SER A O 1
ATOM 2289 N N . PRO A 1 296 ? 7.353 4.365 18.692 1.00 86.38 296 PRO A N 1
ATOM 2290 C CA . PRO A 1 296 ? 8.415 3.930 17.792 1.00 86.38 296 PRO A CA 1
ATOM 2291 C C . PRO A 1 296 ? 8.485 2.397 17.707 1.00 86.38 296 PRO A C 1
ATOM 2293 O O . PRO A 1 296 ? 8.747 1.725 18.703 1.00 86.38 296 PRO A O 1
ATOM 2296 N N . GLY A 1 297 ? 8.306 1.845 16.505 1.00 83.44 297 GLY A N 1
ATOM 2297 C CA . GLY A 1 297 ? 8.549 0.429 16.225 1.00 83.44 297 GLY A CA 1
ATOM 2298 C C . GLY A 1 297 ? 10.043 0.075 16.203 1.00 83.44 297 GLY A C 1
ATOM 2299 O O . GLY A 1 297 ? 10.875 0.876 15.765 1.00 83.44 297 GLY A O 1
ATOM 2300 N N . HIS A 1 298 ? 10.372 -1.144 16.644 1.00 79.38 298 HIS A N 1
ATOM 2301 C CA . HIS A 1 298 ? 11.719 -1.741 16.640 1.00 79.38 298 HIS A CA 1
ATOM 2302 C C . HIS A 1 298 ? 12.787 -0.965 17.440 1.00 79.38 298 HIS A C 1
ATOM 2304 O O . HIS A 1 298 ? 13.946 -0.888 17.026 1.00 79.38 298 HIS A O 1
ATOM 2310 N N . VAL A 1 299 ? 12.406 -0.393 18.588 1.00 80.31 299 VAL A N 1
ATOM 2311 C CA . VAL A 1 299 ? 13.339 0.239 19.550 1.00 80.31 299 VAL A CA 1
ATOM 2312 C C . VAL A 1 299 ? 13.322 -0.422 20.936 1.00 80.31 299 VAL A C 1
ATOM 2314 O O . VAL A 1 299 ? 13.859 0.136 21.892 1.00 80.31 299 VAL A O 1
ATOM 2317 N N . GLY A 1 300 ? 12.715 -1.606 21.074 1.00 75.31 300 GLY A N 1
ATOM 2318 C CA . GLY A 1 300 ? 12.715 -2.366 22.327 1.00 75.31 300 GLY A CA 1
ATOM 2319 C C . GLY A 1 300 ? 11.646 -1.941 23.339 1.00 75.31 300 GLY A C 1
ATOM 2320 O O . GLY A 1 300 ? 11.772 -2.264 24.519 1.00 75.31 300 GLY A O 1
ATOM 2321 N N . ILE A 1 301 ? 10.598 -1.223 22.915 1.00 81.94 301 ILE A N 1
ATOM 2322 C CA . ILE A 1 301 ? 9.438 -0.928 23.772 1.00 81.94 301 ILE A CA 1
ATOM 2323 C C . ILE A 1 301 ? 8.643 -2.221 23.968 1.00 81.94 301 ILE A C 1
ATOM 2325 O O . ILE A 1 301 ? 7.979 -2.686 23.045 1.00 81.94 301 ILE A O 1
ATOM 2329 N N . GLU A 1 302 ? 8.693 -2.768 25.184 1.00 84.38 302 GLU A N 1
ATOM 2330 C CA . GLU A 1 302 ? 8.131 -4.067 25.593 1.00 84.38 302 GLU A CA 1
ATOM 2331 C C . GLU A 1 302 ? 6.754 -4.382 24.973 1.00 84.38 302 GLU A C 1
ATOM 2333 O O . GLU A 1 302 ? 6.577 -5.435 24.362 1.00 84.38 302 GLU A O 1
ATOM 2338 N N . GLY A 1 303 ? 5.796 -3.452 25.061 1.00 87.19 303 GLY A N 1
ATOM 2339 C CA . GLY A 1 303 ? 4.454 -3.633 24.500 1.00 87.19 303 GLY A CA 1
ATOM 2340 C C . GLY A 1 303 ? 4.406 -3.648 22.968 1.00 87.19 303 GLY A C 1
ATOM 2341 O O . GLY A 1 303 ? 3.641 -4.416 22.386 1.00 87.19 303 GLY A O 1
ATOM 2342 N N . ASN A 1 304 ? 5.238 -2.846 22.293 1.00 90.06 304 ASN A N 1
ATOM 2343 C CA . ASN A 1 304 ? 5.306 -2.829 20.830 1.00 90.06 304 ASN A CA 1
ATOM 2344 C C . ASN A 1 304 ? 5.977 -4.104 20.303 1.00 90.06 304 ASN A C 1
ATOM 2346 O O . ASN A 1 304 ? 5.460 -4.718 19.376 1.00 90.06 304 ASN A O 1
ATOM 2350 N N . GLU A 1 305 ? 7.082 -4.542 20.912 1.00 90.25 305 GLU A N 1
ATOM 2351 C CA . GLU A 1 305 ? 7.738 -5.801 20.530 1.00 90.25 305 GLU A CA 1
ATOM 2352 C C . GLU A 1 305 ? 6.830 -7.017 20.830 1.00 90.25 305 GLU A C 1
ATOM 2354 O O . GLU A 1 305 ? 6.814 -7.986 20.071 1.00 90.25 305 GLU A O 1
ATOM 2359 N N . ALA A 1 306 ? 5.998 -6.960 21.881 1.00 91.25 306 ALA A N 1
ATOM 2360 C CA . ALA A 1 306 ? 4.976 -7.976 22.152 1.00 91.25 306 ALA A CA 1
ATOM 2361 C C . ALA A 1 306 ? 3.854 -8.002 21.092 1.00 91.25 306 ALA A C 1
ATOM 2363 O O . ALA A 1 306 ? 3.381 -9.083 20.730 1.00 91.25 306 ALA A O 1
ATOM 2364 N N . ALA A 1 307 ? 3.438 -6.845 20.567 1.00 94.19 307 ALA A N 1
ATOM 2365 C CA . ALA A 1 307 ? 2.460 -6.764 19.481 1.00 94.19 307 ALA A CA 1
ATOM 2366 C C . ALA A 1 307 ? 3.044 -7.253 18.137 1.00 94.19 307 ALA A C 1
ATOM 2368 O O . ALA A 1 307 ? 2.401 -8.049 17.449 1.00 94.19 307 ALA A O 1
ATOM 2369 N N . ASP A 1 308 ? 4.282 -6.869 17.804 1.00 94.44 308 ASP A N 1
ATOM 2370 C CA . ASP A 1 308 ? 5.031 -7.370 16.639 1.00 94.44 308 ASP A CA 1
ATOM 2371 C C . ASP A 1 308 ? 5.226 -8.897 16.699 1.00 94.44 308 ASP A C 1
ATOM 2373 O O . ASP A 1 308 ? 4.985 -9.600 15.712 1.00 94.44 308 ASP A O 1
ATOM 2377 N N . PHE A 1 309 ? 5.585 -9.440 17.869 1.00 93.56 309 PHE A N 1
ATOM 2378 C CA . PHE A 1 309 ? 5.706 -10.883 18.087 1.00 93.56 309 PHE A CA 1
ATOM 2379 C C . PHE A 1 309 ? 4.394 -11.621 17.780 1.00 93.56 309 PHE A C 1
ATOM 2381 O O . PHE A 1 309 ? 4.407 -12.683 17.150 1.00 93.56 309 PHE A O 1
ATOM 2388 N N . GLU A 1 310 ? 3.254 -11.060 18.180 1.00 95.94 310 GLU A N 1
ATOM 2389 C CA . GLU A 1 310 ? 1.928 -11.620 17.908 1.00 95.94 310 GLU A CA 1
ATOM 2390 C C . GLU A 1 310 ? 1.523 -11.492 16.430 1.00 95.94 310 GLU A C 1
ATOM 2392 O O . GLU A 1 310 ? 1.010 -12.454 15.843 1.00 95.94 310 GLU A O 1
ATOM 2397 N N . ALA A 1 311 ? 1.845 -10.369 15.782 1.00 96.06 311 ALA A N 1
ATOM 2398 C CA . ALA A 1 311 ? 1.647 -10.173 14.347 1.00 96.06 311 ALA A CA 1
ATOM 2399 C C . ALA A 1 311 ? 2.475 -11.176 13.515 1.00 96.06 311 ALA A C 1
ATOM 2401 O O . ALA A 1 311 ? 1.937 -11.864 12.638 1.00 96.06 311 ALA A O 1
ATOM 2402 N N . LYS A 1 312 ? 3.762 -11.352 13.849 1.00 95.75 312 LYS A N 1
ATOM 2403 C CA . LYS A 1 312 ? 4.650 -12.399 13.303 1.00 95.75 312 LYS A CA 1
ATOM 2404 C C . LYS A 1 312 ? 4.15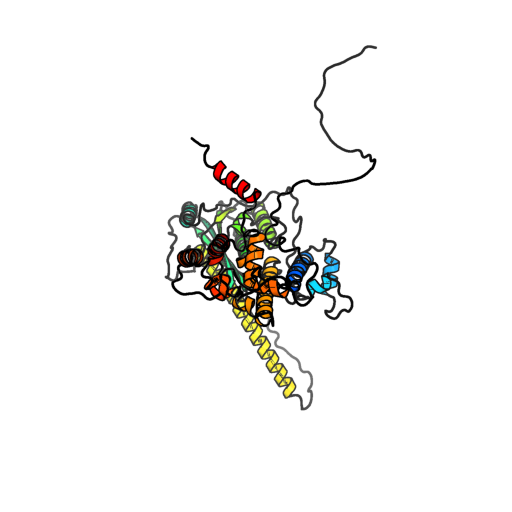3 -13.809 13.639 1.00 95.75 312 LYS A C 1
ATOM 2406 O O . LYS A 1 312 ? 4.251 -14.714 12.809 1.00 95.75 312 LYS A O 1
ATOM 2411 N N . GLY A 1 313 ? 3.567 -14.003 14.820 1.00 94.75 313 GLY A N 1
ATOM 2412 C CA . GLY A 1 313 ? 2.922 -15.250 15.233 1.00 94.75 313 GLY A CA 1
ATOM 2413 C C . GLY A 1 313 ? 1.767 -15.647 14.311 1.00 94.75 313 GLY A C 1
ATOM 2414 O O . GLY A 1 313 ? 1.707 -16.794 13.864 1.00 94.75 313 GLY A O 1
ATOM 2415 N N . ALA A 1 314 ? 0.895 -14.699 13.953 1.00 95.00 314 ALA A N 1
ATOM 2416 C CA . ALA A 1 314 ? -0.203 -14.932 13.011 1.00 95.00 314 ALA A CA 1
ATOM 2417 C C . ALA A 1 314 ? 0.298 -15.265 11.596 1.00 95.00 314 ALA A C 1
ATOM 2419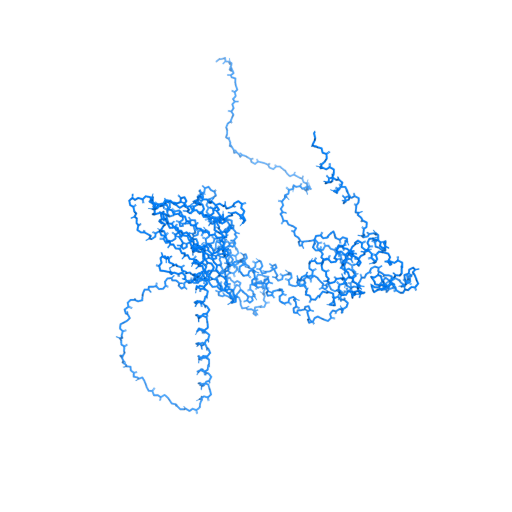 O O . ALA A 1 314 ? -0.269 -16.138 10.934 1.00 95.00 314 ALA A O 1
ATOM 2420 N N . VAL A 1 315 ? 1.374 -14.615 11.143 1.00 95.69 315 VAL A N 1
ATOM 2421 C CA . VAL A 1 315 ? 2.042 -14.945 9.875 1.00 95.69 315 VAL A CA 1
ATOM 2422 C C . VAL A 1 315 ? 2.552 -16.392 9.893 1.00 95.69 315 VAL A C 1
ATOM 2424 O O . VAL A 1 315 ? 2.144 -17.187 9.042 1.00 95.69 315 VAL A O 1
ATOM 2427 N N . ARG A 1 316 ? 3.345 -16.776 10.906 1.00 94.69 316 ARG A N 1
ATOM 2428 C CA . ARG A 1 316 ? 3.924 -18.127 11.038 1.00 94.69 316 ARG A CA 1
ATOM 2429 C C . ARG A 1 316 ? 2.859 -19.226 11.112 1.00 94.69 316 ARG A C 1
ATOM 2431 O O . ARG A 1 316 ? 2.953 -20.217 10.390 1.00 94.69 316 ARG A O 1
ATOM 2438 N N . GLU A 1 317 ? 1.799 -19.038 11.902 1.00 92.81 317 GLU A N 1
ATOM 2439 C CA . GLU A 1 317 ? 0.658 -19.970 11.927 1.00 92.81 317 GLU A CA 1
ATOM 2440 C C . GLU A 1 317 ? 0.045 -20.171 10.535 1.00 92.81 317 GLU A C 1
ATOM 2442 O O . GLU A 1 317 ? -0.402 -21.271 10.191 1.00 92.81 317 GLU A O 1
ATOM 2447 N N . GLN A 1 318 ? -0.022 -19.108 9.730 1.00 89.81 318 GLN A N 1
ATOM 2448 C CA . GLN A 1 318 ? -0.618 -19.148 8.402 1.00 89.81 318 GLN A CA 1
ATOM 2449 C C . GLN A 1 318 ? 0.307 -19.821 7.374 1.00 89.81 318 GLN A C 1
ATOM 2451 O O . GLN A 1 318 ? -0.202 -20.529 6.501 1.00 89.81 318 GLN A O 1
ATOM 2456 N N . GLU A 1 319 ? 1.629 -19.682 7.515 1.00 90.81 319 GLU A N 1
ATOM 2457 C CA . GLU A 1 319 ? 2.657 -20.417 6.758 1.00 90.81 319 GLU A CA 1
ATOM 2458 C C . GLU A 1 319 ? 2.611 -21.923 7.057 1.00 90.81 319 GLU A C 1
ATOM 2460 O O . GLU A 1 319 ? 2.445 -22.737 6.142 1.00 90.81 319 GLU A O 1
ATOM 2465 N N . GLU A 1 320 ? 2.656 -22.309 8.335 1.00 90.44 320 GLU A N 1
ATOM 2466 C CA . GLU A 1 320 ? 2.527 -23.703 8.787 1.00 90.44 320 GLU A CA 1
ATOM 2467 C C . GLU A 1 320 ? 1.209 -24.322 8.294 1.00 90.44 320 GLU A C 1
ATOM 2469 O O . GLU A 1 320 ? 1.178 -25.409 7.703 1.00 90.44 320 GLU A O 1
ATOM 2474 N N . SER A 1 321 ? 0.109 -23.576 8.434 1.00 88.12 321 SER A N 1
ATOM 2475 C CA . SER A 1 321 ? -1.213 -23.979 7.952 1.00 88.12 321 SER A CA 1
ATOM 2476 C C . SER A 1 321 ? -1.333 -23.994 6.421 1.00 88.12 321 SER A C 1
ATOM 2478 O O . SER A 1 321 ? -2.266 -24.609 5.891 1.00 88.12 321 SER A O 1
ATOM 2480 N N . ALA A 1 322 ? -0.456 -23.319 5.676 1.00 85.62 322 ALA A N 1
ATOM 2481 C CA . ALA A 1 322 ? -0.383 -23.420 4.218 1.00 85.62 322 ALA A CA 1
ATOM 2482 C C . ALA A 1 322 ? 0.392 -24.681 3.810 1.00 85.62 322 ALA A C 1
ATOM 2484 O O . ALA A 1 322 ? -0.134 -25.497 3.046 1.00 85.62 322 ALA A O 1
ATOM 2485 N N . LYS A 1 323 ? 1.568 -24.901 4.407 1.00 87.56 323 LYS A N 1
ATOM 2486 C CA . LYS A 1 323 ? 2.416 -26.083 4.203 1.00 87.56 323 LYS A CA 1
ATOM 2487 C C . LYS A 1 323 ? 1.666 -27.387 4.496 1.00 87.56 323 LYS A C 1
ATOM 2489 O O . LYS A 1 323 ? 1.575 -28.253 3.627 1.00 87.56 323 LYS A O 1
ATOM 2494 N N . ALA A 1 324 ? 0.991 -27.488 5.643 1.00 89.50 324 ALA A N 1
ATOM 2495 C CA . ALA A 1 324 ? 0.180 -28.660 5.990 1.00 89.50 324 ALA A CA 1
ATOM 2496 C C . ALA A 1 324 ? -0.998 -28.895 5.014 1.00 89.50 324 ALA A C 1
ATOM 2498 O O . ALA A 1 324 ? -1.404 -30.035 4.755 1.00 89.50 324 ALA A O 1
ATOM 2499 N N . ARG A 1 325 ? -1.563 -27.830 4.417 1.00 86.19 325 ARG A N 1
ATOM 2500 C CA . ARG A 1 325 ? -2.583 -27.955 3.357 1.00 86.19 325 ARG A CA 1
ATOM 2501 C C . ARG A 1 325 ? -1.977 -28.457 2.042 1.00 86.19 325 ARG A C 1
ATOM 2503 O O . ARG A 1 325 ? -2.677 -29.181 1.328 1.00 86.19 325 ARG A O 1
ATOM 2510 N N . GLU A 1 326 ? -0.734 -28.105 1.726 1.00 87.00 326 GLU A N 1
ATOM 2511 C CA . GLU A 1 326 ? -0.001 -28.566 0.541 1.00 87.00 326 GLU A CA 1
ATOM 2512 C C . GLU A 1 326 ? 0.459 -30.023 0.664 1.00 87.00 326 GLU A C 1
ATOM 2514 O O . GLU A 1 326 ? 0.133 -30.830 -0.208 1.00 87.00 326 GLU A O 1
ATOM 2519 N N . GLU A 1 327 ? 1.079 -30.416 1.776 1.00 90.69 327 GLU A N 1
ATOM 2520 C CA . GLU A 1 327 ? 1.448 -31.812 2.062 1.00 90.69 327 GLU A CA 1
ATOM 2521 C C . GLU A 1 327 ? 0.224 -32.740 1.952 1.00 90.69 327 GLU A C 1
ATOM 2523 O O . GLU A 1 327 ? 0.248 -33.776 1.277 1.00 90.69 327 GLU A O 1
ATOM 2528 N N . ARG A 1 328 ? -0.919 -32.308 2.502 1.00 90.88 328 ARG A N 1
ATOM 2529 C CA . ARG A 1 328 ? -2.208 -33.010 2.383 1.00 90.88 328 ARG A CA 1
ATOM 2530 C C . ARG A 1 328 ? -2.755 -33.054 0.947 1.00 90.88 328 ARG A C 1
ATOM 2532 O O . ARG A 1 328 ? -3.521 -33.967 0.626 1.00 90.88 328 ARG A O 1
ATOM 2539 N N . ARG A 1 329 ? -2.409 -32.099 0.073 1.00 88.44 329 ARG A N 1
ATOM 2540 C CA . ARG A 1 329 ? -2.721 -32.154 -1.373 1.00 88.44 329 ARG A CA 1
ATOM 2541 C C . ARG A 1 329 ? -1.801 -33.151 -2.081 1.00 88.44 329 ARG A C 1
ATOM 2543 O O . ARG A 1 329 ? -2.315 -33.994 -2.814 1.00 88.44 329 ARG A O 1
ATOM 2550 N N . GLY A 1 330 ? -0.496 -33.116 -1.808 1.00 88.88 330 GLY A N 1
ATOM 2551 C CA . GLY A 1 330 ? 0.494 -34.055 -2.346 1.00 88.88 330 GLY A CA 1
ATOM 2552 C C . GLY A 1 330 ? 0.161 -35.511 -2.011 1.00 88.88 330 GLY A C 1
ATOM 2553 O O . GLY A 1 330 ? 0.057 -36.346 -2.911 1.00 88.88 330 GLY A O 1
ATOM 2554 N N . LEU A 1 331 ? -0.145 -35.805 -0.744 1.00 88.31 331 LEU A N 1
ATOM 2555 C CA . LEU A 1 331 ? -0.556 -37.143 -0.307 1.00 88.31 331 LEU A CA 1
ATOM 2556 C C . LEU A 1 331 ? -1.845 -37.614 -1.008 1.00 88.31 331 LEU A C 1
ATOM 2558 O O . LEU A 1 331 ? -1.925 -38.757 -1.461 1.00 88.31 331 LEU A O 1
ATOM 2562 N N . LYS A 1 332 ? -2.844 -36.733 -1.170 1.00 87.75 332 LYS A N 1
ATOM 2563 C CA . LYS A 1 332 ? -4.073 -37.047 -1.925 1.00 87.75 332 LYS A CA 1
ATOM 2564 C C . LYS A 1 332 ? -3.804 -37.291 -3.413 1.00 87.75 332 LYS A C 1
ATOM 2566 O O . LYS A 1 332 ? -4.435 -38.176 -3.990 1.00 87.75 332 LYS A O 1
ATOM 2571 N N . ALA A 1 333 ? -2.881 -36.553 -4.028 1.00 86.19 333 ALA A N 1
ATOM 2572 C CA . ALA A 1 333 ? -2.470 -36.772 -5.413 1.00 86.19 333 ALA A CA 1
ATOM 2573 C C . ALA A 1 333 ? -1.756 -38.124 -5.577 1.00 86.19 333 ALA A C 1
ATOM 2575 O O . ALA A 1 333 ? -2.141 -38.910 -6.441 1.00 86.19 333 ALA A O 1
ATOM 2576 N N . HIS A 1 334 ? -0.808 -38.449 -4.693 1.00 83.62 334 HIS A N 1
ATOM 2577 C CA . HIS A 1 334 ? -0.090 -39.728 -4.690 1.00 83.62 334 HIS A CA 1
ATOM 2578 C C . HIS A 1 334 ? -1.034 -40.932 -4.506 1.00 83.62 334 HIS A C 1
ATOM 2580 O O . HIS A 1 334 ? -0.974 -41.901 -5.265 1.00 83.62 334 HIS A O 1
ATOM 2586 N N . LEU A 1 335 ? -1.978 -40.848 -3.560 1.00 81.69 335 LEU A N 1
ATOM 2587 C CA . LEU A 1 335 ? -3.010 -41.874 -3.355 1.00 81.69 335 LEU A CA 1
ATOM 2588 C C . LEU A 1 335 ? -3.953 -42.024 -4.562 1.00 81.69 335 LEU A C 1
ATOM 2590 O O . LEU A 1 335 ? -4.431 -43.128 -4.828 1.00 81.69 335 LEU A O 1
ATOM 2594 N N . LYS A 1 336 ? -4.220 -40.942 -5.307 1.00 78.38 336 LYS A N 1
ATOM 2595 C CA . LYS A 1 336 ? -5.005 -40.993 -6.550 1.00 78.38 336 LYS A CA 1
ATOM 2596 C C . LYS A 1 336 ? -4.207 -41.612 -7.705 1.00 78.38 336 LYS A C 1
ATOM 2598 O O . LYS A 1 336 ? -4.782 -42.397 -8.452 1.00 78.38 336 LYS A O 1
ATOM 2603 N N . GLY A 1 337 ? -2.906 -41.324 -7.805 1.00 71.31 337 GLY A N 1
ATOM 2604 C CA . GLY A 1 337 ? -1.986 -41.944 -8.768 1.00 71.31 337 GLY A CA 1
ATOM 2605 C C . GLY A 1 337 ? -1.903 -43.461 -8.592 1.00 71.31 337 GLY A C 1
ATOM 2606 O O . GLY A 1 337 ? -2.264 -44.201 -9.504 1.00 71.31 337 GLY A O 1
ATOM 2607 N N . ARG A 1 338 ? -1.600 -43.935 -7.374 1.00 68.50 338 ARG A N 1
ATOM 2608 C CA . ARG A 1 338 ? -1.567 -45.378 -7.060 1.00 68.50 338 ARG A CA 1
ATOM 2609 C C . ARG A 1 338 ? -2.887 -46.102 -7.358 1.00 68.50 338 ARG A C 1
ATOM 2611 O O . ARG A 1 338 ? -2.874 -47.266 -7.748 1.00 68.50 338 ARG A O 1
ATOM 2618 N N . LYS A 1 339 ? -4.037 -45.428 -7.209 1.00 57.16 339 LYS A N 1
ATOM 2619 C CA . LYS A 1 339 ? -5.354 -45.982 -7.582 1.00 57.16 339 LYS A CA 1
ATOM 2620 C C . LYS A 1 339 ? -5.624 -46.010 -9.091 1.00 57.16 339 LYS A C 1
ATOM 2622 O O . LYS A 1 339 ? -6.490 -46.774 -9.505 1.00 57.16 339 LYS A O 1
ATOM 2627 N N . ALA A 1 340 ? -4.918 -45.218 -9.896 1.00 55.06 340 ALA A N 1
ATOM 2628 C CA . ALA A 1 340 ? -4.952 -45.328 -11.354 1.00 55.06 340 ALA A CA 1
ATOM 2629 C C . ALA A 1 340 ? -4.040 -46.466 -11.849 1.00 55.06 340 ALA A C 1
ATOM 2631 O O . ALA A 1 340 ? -4.449 -47.250 -12.700 1.00 55.06 340 ALA A O 1
ATOM 2632 N N . GLU A 1 341 ? -2.844 -46.606 -11.269 1.00 51.06 341 GLU A N 1
ATOM 2633 C CA . GLU A 1 341 ? -1.871 -47.648 -11.639 1.00 51.06 341 GLU A CA 1
ATOM 2634 C C . GLU A 1 341 ? -2.319 -49.059 -11.216 1.00 51.06 341 GLU A C 1
ATOM 2636 O O . GLU A 1 341 ? -2.182 -50.008 -11.983 1.00 51.06 341 GLU A O 1
ATOM 2641 N N . GLY A 1 342 ? -2.950 -49.208 -10.045 1.00 47.94 342 GLY A N 1
ATOM 2642 C CA . GLY A 1 342 ? -3.545 -50.478 -9.594 1.00 47.94 342 GLY A CA 1
ATOM 2643 C C . GLY A 1 342 ? -4.828 -50.902 -10.334 1.00 47.94 342 GLY A C 1
ATOM 2644 O O . GLY A 1 342 ? -5.510 -51.831 -9.902 1.00 47.94 342 GLY A O 1
ATOM 2645 N N . GLY A 1 343 ? -5.201 -50.218 -11.418 1.00 42.88 343 GLY A N 1
ATOM 2646 C CA . GLY A 1 343 ? -6.524 -50.260 -12.050 1.00 42.88 343 GLY A CA 1
ATOM 2647 C C . GLY A 1 343 ? -6.891 -51.509 -12.866 1.00 42.88 343 GLY A C 1
ATOM 2648 O O . GLY A 1 343 ? -7.646 -51.372 -13.828 1.00 42.88 343 GLY A O 1
ATOM 2649 N N . ARG A 1 344 ? -6.393 -52.717 -12.545 1.00 40.59 344 ARG A N 1
ATOM 2650 C CA . ARG A 1 344 ? -6.722 -53.932 -13.327 1.00 40.59 344 ARG A CA 1
ATOM 2651 C C . ARG A 1 344 ? -6.858 -55.254 -12.549 1.00 40.59 344 ARG A C 1
ATOM 2653 O O . ARG A 1 344 ? -6.275 -56.248 -12.965 1.00 40.59 344 ARG A O 1
ATOM 2660 N N . SER A 1 345 ? -7.716 -55.319 -11.519 1.00 38.44 345 SER A N 1
ATOM 2661 C CA . SER A 1 345 ? -8.528 -56.539 -11.299 1.00 38.44 345 SER A CA 1
ATOM 2662 C C . SER A 1 345 ? -9.757 -56.377 -10.379 1.00 38.44 345 SER A C 1
ATOM 2664 O O . SER A 1 345 ? -9.661 -55.868 -9.271 1.00 38.44 345 SER A O 1
ATOM 2666 N N . THR A 1 346 ? -10.888 -56.921 -10.846 1.00 38.34 346 THR A N 1
ATOM 2667 C CA . THR A 1 346 ? -12.005 -57.565 -10.106 1.00 38.34 346 THR A CA 1
ATOM 2668 C C . THR A 1 346 ? -12.687 -56.951 -8.861 1.00 38.34 346 THR A C 1
ATOM 2670 O O . THR A 1 346 ? -12.148 -56.981 -7.763 1.00 38.34 346 THR A O 1
ATOM 2673 N N . ARG A 1 347 ? -14.013 -56.776 -9.035 1.00 36.84 347 ARG A N 1
ATOM 2674 C CA . ARG A 1 347 ? -15.142 -57.145 -8.134 1.00 36.84 347 ARG A CA 1
ATOM 2675 C C . ARG A 1 347 ? -15.465 -56.273 -6.902 1.00 36.84 347 ARG A C 1
ATOM 2677 O O . ARG A 1 347 ? -14.660 -56.060 -6.006 1.00 36.84 347 ARG A O 1
ATOM 2684 N N . HIS A 1 348 ? -16.747 -55.899 -6.823 1.00 42.50 348 HIS A N 1
ATOM 2685 C CA . HIS A 1 348 ? -17.431 -55.464 -5.599 1.00 42.50 348 HIS A CA 1
ATOM 2686 C C . HIS A 1 348 ? -17.569 -56.613 -4.585 1.00 42.50 348 HIS A C 1
ATOM 2688 O O . HIS A 1 348 ? -17.713 -57.771 -4.988 1.00 42.50 348 HIS A O 1
ATOM 2694 N N . PRO A 1 349 ? -17.684 -56.277 -3.291 1.00 39.78 349 PRO A N 1
ATOM 2695 C CA . PRO A 1 349 ? -18.733 -56.864 -2.453 1.00 39.78 349 PRO A CA 1
ATOM 2696 C C . PRO A 1 349 ? -19.685 -55.810 -1.850 1.00 39.78 349 PRO A C 1
ATOM 2698 O O . PRO A 1 349 ? -19.586 -54.614 -2.120 1.00 39.78 349 PRO A O 1
ATOM 2701 N N . ALA A 1 350 ? -20.669 -56.300 -1.092 1.00 31.05 350 ALA A N 1
ATOM 2702 C CA . ALA A 1 350 ? -21.878 -55.590 -0.677 1.00 31.05 350 ALA A CA 1
ATOM 2703 C C . ALA A 1 350 ? -21.707 -54.550 0.451 1.00 31.05 350 ALA A C 1
ATOM 2705 O O . ALA A 1 350 ? -20.669 -54.437 1.099 1.00 31.05 350 ALA A O 1
ATOM 2706 N N . LYS A 1 351 ? -22.802 -53.821 0.712 1.00 39.56 351 LYS A N 1
ATOM 2707 C CA . LYS A 1 351 ? -22.990 -52.970 1.893 1.00 39.56 351 LYS A CA 1
ATOM 2708 C C . LYS A 1 351 ? -22.962 -53.808 3.178 1.00 39.56 351 LYS A C 1
ATOM 2710 O O . LYS A 1 351 ? -23.692 -54.790 3.279 1.00 39.56 351 LYS A O 1
ATOM 2715 N N . SER A 1 352 ? -22.285 -53.309 4.202 1.00 30.77 352 SER A N 1
ATOM 2716 C CA . SER A 1 352 ? -22.654 -53.509 5.605 1.00 30.77 352 SER A CA 1
ATOM 2717 C C . SER A 1 352 ? -22.431 -52.187 6.336 1.00 30.77 352 SER A C 1
ATOM 2719 O O . SER A 1 352 ? -21.519 -51.433 6.000 1.00 30.77 352 SER A O 1
ATOM 2721 N N . GLY A 1 353 ? -23.296 -51.851 7.287 1.00 30.73 353 GLY A N 1
ATOM 2722 C CA . GLY A 1 353 ? -23.136 -50.651 8.102 1.00 30.73 353 GLY A CA 1
ATOM 2723 C C . GLY A 1 353 ? -23.427 -50.969 9.557 1.00 30.73 353 GLY A C 1
ATOM 2724 O O . GLY A 1 353 ? -24.338 -51.746 9.822 1.00 30.73 353 GLY A O 1
ATOM 2725 N N . SER A 1 354 ? -22.668 -50.367 10.474 1.00 28.39 354 SER A N 1
ATOM 2726 C CA . SER A 1 354 ? -23.111 -50.043 11.834 1.00 28.39 354 SER A CA 1
ATOM 2727 C C . SER A 1 354 ? -22.067 -49.190 12.570 1.00 28.39 354 SER A C 1
ATOM 2729 O O . SER A 1 354 ? -20.872 -49.340 12.338 1.00 28.39 354 SER A O 1
ATOM 2731 N N . LEU A 1 355 ? -22.558 -48.326 13.461 1.00 29.64 355 LEU A N 1
ATOM 2732 C CA . LEU A 1 355 ? -21.928 -47.810 14.686 1.00 29.64 355 LEU A CA 1
ATOM 2733 C C . LEU A 1 355 ? -20.423 -47.455 14.716 1.00 29.64 355 LEU A C 1
ATOM 2735 O O . LEU A 1 355 ? -19.566 -48.286 14.999 1.00 29.64 355 LEU A O 1
ATOM 2739 N N . SER A 1 356 ? -20.160 -46.144 14.743 1.00 28.77 356 SER A N 1
ATOM 2740 C CA . SER A 1 356 ? -19.327 -45.534 15.798 1.00 28.77 356 SER A CA 1
ATOM 2741 C C . SER A 1 356 ? -19.796 -44.100 16.101 1.00 28.77 356 SER A C 1
ATOM 2743 O O . SER A 1 356 ? -19.142 -43.103 15.801 1.00 28.77 356 SER A O 1
ATOM 2745 N N . GLN A 1 357 ? -20.993 -43.984 16.685 1.00 36.97 357 GLN A N 1
ATOM 2746 C CA . GLN A 1 357 ? -21.625 -42.702 17.014 1.00 36.97 357 GLN A CA 1
ATOM 2747 C C . GLN A 1 357 ? -21.035 -42.100 18.304 1.00 36.97 357 GLN A C 1
ATOM 2749 O O . GLN A 1 357 ? -21.668 -42.101 19.356 1.00 36.97 357 GLN A O 1
ATOM 2754 N N . LEU A 1 358 ? -19.801 -41.597 18.224 1.00 30.53 358 LEU A N 1
ATOM 2755 C CA . LEU A 1 358 ? -19.160 -40.845 19.306 1.00 30.53 358 LEU A CA 1
ATOM 2756 C C . LEU A 1 358 ? -19.593 -39.374 19.272 1.00 30.53 358 LEU A C 1
ATOM 2758 O O . LEU A 1 358 ? -19.542 -38.714 18.233 1.00 30.53 358 LEU A O 1
ATOM 2762 N N . ALA A 1 359 ? -20.041 -38.866 20.420 1.00 26.73 359 ALA A N 1
ATOM 2763 C CA . ALA A 1 359 ? -20.592 -37.524 20.532 1.00 26.73 359 ALA A CA 1
ATOM 2764 C C . ALA A 1 359 ? -19.512 -36.453 20.311 1.00 26.73 359 ALA A C 1
ATOM 2766 O O . ALA A 1 359 ? -18.568 -36.337 21.092 1.00 26.73 359 ALA A O 1
ATOM 2767 N N . ARG A 1 360 ? -19.693 -35.610 19.286 1.00 28.92 360 ARG A N 1
ATOM 2768 C CA . ARG A 1 360 ? -18.996 -34.322 19.218 1.00 28.92 360 ARG A CA 1
ATOM 2769 C C . ARG A 1 360 ? -19.608 -33.394 20.264 1.00 28.92 360 ARG A C 1
ATOM 2771 O O . ARG A 1 360 ? -20.627 -32.755 20.007 1.00 28.92 360 ARG A O 1
ATOM 2778 N N . THR A 1 361 ? -18.972 -33.327 21.430 1.00 28.22 361 THR A N 1
ATOM 2779 C CA . THR A 1 361 ? -19.116 -32.196 22.351 1.00 28.22 361 THR A CA 1
ATOM 2780 C C . THR A 1 361 ? -18.854 -30.884 21.602 1.00 28.22 361 THR A C 1
ATOM 2782 O O . THR A 1 361 ? -18.190 -30.867 20.562 1.00 28.22 361 THR A O 1
ATOM 2785 N N . GLY A 1 362 ? -19.473 -29.798 22.070 1.00 30.61 362 GLY A N 1
ATOM 2786 C CA . GLY A 1 362 ? -19.688 -28.598 21.261 1.00 30.61 362 GLY A CA 1
ATOM 2787 C C . GLY A 1 362 ? -18.415 -28.020 20.640 1.00 30.61 362 GLY A C 1
ATOM 2788 O O . GLY A 1 362 ? -17.589 -27.444 21.342 1.00 30.61 362 GLY A O 1
ATOM 2789 N N . SER A 1 363 ? -18.309 -28.087 19.307 1.00 30.14 363 SER A N 1
ATOM 2790 C CA . SER A 1 363 ? -17.419 -27.193 18.560 1.00 30.14 363 SER A CA 1
ATOM 2791 C C . SER A 1 363 ? -17.880 -25.763 18.838 1.00 30.14 363 SER A C 1
ATOM 2793 O O . SER A 1 363 ? -18.939 -25.351 18.357 1.00 30.14 363 SER A O 1
ATOM 2795 N N . ARG A 1 364 ? -17.082 -25.016 19.609 1.00 30.67 364 ARG A N 1
ATOM 2796 C CA . ARG A 1 364 ? -17.092 -23.547 19.624 1.00 30.67 364 ARG A CA 1
ATOM 2797 C C . ARG A 1 364 ? -17.117 -23.099 18.160 1.00 30.67 364 ARG A C 1
ATOM 2799 O O . ARG A 1 364 ? -16.275 -23.551 17.394 1.00 30.67 364 ARG A O 1
ATOM 2806 N N . LYS A 1 365 ? -18.133 -22.332 17.746 1.00 28.17 365 LYS A N 1
ATOM 2807 C CA . LYS A 1 365 ? -18.296 -21.967 16.330 1.00 28.17 365 LYS A CA 1
ATOM 2808 C C . LYS A 1 365 ? -17.072 -21.186 15.863 1.00 28.17 365 LYS A C 1
ATOM 2810 O O . LYS A 1 365 ? -16.814 -20.107 16.391 1.00 28.17 365 LYS A O 1
ATOM 2815 N N . ASP A 1 366 ? -16.401 -21.703 14.841 1.00 30.08 366 ASP A N 1
ATOM 2816 C CA . ASP A 1 366 ? -15.301 -21.039 14.148 1.00 30.08 366 ASP A CA 1
ATOM 2817 C C . ASP A 1 366 ? -15.837 -19.847 13.328 1.00 30.08 366 ASP A C 1
ATOM 2819 O O . ASP A 1 366 ? -16.016 -19.9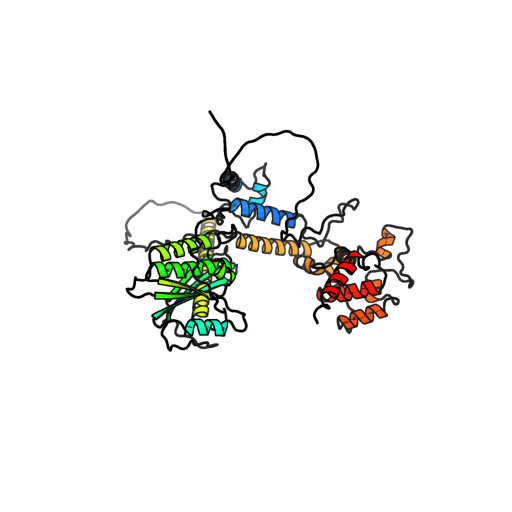24 12.114 1.00 30.08 366 ASP A O 1
ATOM 2823 N N . HIS A 1 367 ? -16.143 -18.733 14.001 1.00 28.59 367 HIS A N 1
ATOM 2824 C CA . HIS A 1 367 ? -16.502 -17.460 13.357 1.00 28.59 367 HIS A CA 1
ATOM 2825 C C . HIS A 1 367 ? -15.278 -16.725 12.767 1.00 28.59 367 HIS A C 1
ATOM 2827 O O . HIS A 1 367 ? -15.432 -15.698 12.115 1.00 28.59 367 HIS A O 1
ATOM 2833 N N . ASP A 1 368 ? -14.073 -17.273 12.951 1.00 36.62 368 ASP A N 1
ATOM 2834 C CA . ASP A 1 368 ? -12.800 -16.689 12.517 1.00 36.62 368 ASP A CA 1
ATOM 2835 C C . ASP A 1 368 ? -12.305 -17.163 11.141 1.00 36.62 368 ASP A C 1
ATOM 2837 O O . ASP A 1 368 ? -11.260 -16.710 10.677 1.00 36.62 368 ASP A O 1
ATOM 2841 N N . ASP A 1 369 ? -13.046 -18.058 10.481 1.00 40.22 369 ASP A N 1
ATOM 2842 C CA . ASP A 1 369 ? -12.675 -18.646 9.182 1.00 40.22 369 ASP A CA 1
ATOM 2843 C C . ASP A 1 369 ? -13.226 -17.852 7.968 1.00 40.22 369 ASP A C 1
ATOM 2845 O O . ASP A 1 369 ? -13.023 -18.247 6.816 1.00 40.22 369 ASP A O 1
ATOM 2849 N N . GLU A 1 370 ? -13.901 -16.712 8.190 1.00 57.19 370 GLU A N 1
ATOM 2850 C CA . GLU A 1 370 ? -14.294 -15.793 7.110 1.00 57.19 370 GLU A CA 1
ATOM 2851 C C . GLU A 1 370 ? -13.073 -15.003 6.607 1.00 57.19 370 GLU A C 1
ATOM 2853 O O . GLU A 1 370 ? -12.575 -14.075 7.243 1.00 57.19 370 GLU A O 1
ATOM 2858 N N . ALA A 1 371 ? -12.552 -15.421 5.451 1.00 78.75 371 ALA A N 1
ATOM 2859 C CA . ALA A 1 371 ? -11.333 -14.867 4.876 1.00 78.75 371 ALA A CA 1
ATOM 2860 C C . ALA A 1 371 ? -11.509 -13.397 4.453 1.00 78.75 371 ALA A C 1
ATOM 2862 O O . ALA A 1 371 ? -12.365 -13.085 3.623 1.00 78.75 371 ALA A O 1
ATOM 2863 N N . PHE A 1 372 ? -10.637 -12.521 4.966 1.00 90.44 372 PHE A N 1
ATOM 2864 C CA . PHE A 1 372 ? -10.648 -11.086 4.674 1.00 90.44 372 PHE A CA 1
ATOM 2865 C C . PHE A 1 372 ? -10.725 -10.789 3.162 1.00 90.44 372 PHE A C 1
ATOM 2867 O O . PHE A 1 372 ? -9.994 -11.403 2.371 1.00 90.44 372 PHE A O 1
ATOM 2874 N N . PRO A 1 373 ? -11.550 -9.810 2.744 1.00 94.62 373 PRO A N 1
ATOM 2875 C CA . PRO A 1 373 ? -11.678 -9.439 1.344 1.00 94.62 373 PRO A CA 1
ATOM 2876 C C . PRO A 1 373 ? -10.354 -8.866 0.826 1.00 94.62 373 PRO A C 1
ATOM 2878 O O . PRO A 1 373 ? -9.665 -8.115 1.516 1.00 94.62 373 PRO A O 1
ATOM 2881 N N . ALA A 1 374 ? -9.978 -9.221 -0.401 1.00 95.62 374 ALA A N 1
ATOM 2882 C CA . ALA A 1 374 ? -8.706 -8.808 -0.977 1.00 95.62 374 ALA A CA 1
ATOM 2883 C C . ALA A 1 374 ? -8.660 -7.291 -1.185 1.00 95.62 374 ALA A C 1
ATOM 2885 O O . ALA A 1 374 ? -9.519 -6.725 -1.870 1.00 95.62 374 ALA A O 1
ATOM 2886 N N . THR A 1 375 ? -7.640 -6.634 -0.644 1.00 96.69 375 THR A N 1
ATOM 2887 C CA . THR A 1 375 ? -7.503 -5.183 -0.768 1.00 96.69 375 THR A CA 1
ATOM 2888 C C . THR A 1 375 ? -6.979 -4.779 -2.139 1.00 96.69 375 THR A C 1
ATOM 2890 O O . THR A 1 375 ? -6.083 -5.393 -2.730 1.00 96.69 375 THR A O 1
ATOM 2893 N N . THR A 1 376 ? -7.546 -3.699 -2.669 1.00 96.56 376 THR A N 1
ATOM 2894 C CA . THR A 1 376 ? -7.174 -3.122 -3.965 1.00 96.56 376 THR A CA 1
ATOM 2895 C C . THR A 1 376 ? -5.702 -2.701 -3.998 1.00 96.56 376 THR A C 1
ATOM 2897 O O . THR A 1 376 ? -5.042 -2.877 -5.023 1.00 96.56 376 THR A O 1
ATOM 2900 N N . SER A 1 377 ? -5.153 -2.231 -2.874 1.00 95.38 377 SER A N 1
ATOM 2901 C CA . SER A 1 377 ? -3.729 -1.913 -2.693 1.00 95.38 377 SER A CA 1
ATOM 2902 C C . SER A 1 377 ? -2.812 -3.143 -2.778 1.00 95.38 377 SER A C 1
ATOM 2904 O O . SER A 1 377 ? -1.807 -3.102 -3.498 1.00 95.38 377 SER A O 1
ATOM 2906 N N . ALA A 1 378 ? -3.163 -4.255 -2.124 1.00 95.31 378 ALA A N 1
ATOM 2907 C CA . ALA A 1 378 ? -2.405 -5.504 -2.184 1.00 95.31 378 ALA A CA 1
ATOM 2908 C C . ALA A 1 378 ? -2.420 -6.106 -3.597 1.00 95.31 378 ALA A C 1
ATOM 2910 O O . ALA A 1 378 ? -1.368 -6.425 -4.155 1.00 95.31 378 ALA A O 1
ATOM 2911 N N . LEU A 1 379 ? -3.597 -6.172 -4.229 1.00 96.00 379 LEU A N 1
ATOM 2912 C CA . LEU A 1 379 ? -3.748 -6.671 -5.601 1.00 96.00 379 LEU A CA 1
ATOM 2913 C C . LEU A 1 379 ? -3.000 -5.800 -6.622 1.00 96.00 379 LEU A C 1
ATOM 2915 O O . LEU A 1 379 ? -2.362 -6.325 -7.536 1.00 96.00 379 LEU A O 1
ATOM 2919 N N . TRP A 1 380 ? -3.022 -4.475 -6.454 1.00 95.00 380 TRP A N 1
ATOM 2920 C CA . TRP A 1 380 ? -2.236 -3.543 -7.268 1.00 95.00 380 TRP A CA 1
ATOM 2921 C C . TRP A 1 380 ? -0.725 -3.721 -7.070 1.00 95.00 380 TRP A C 1
ATOM 2923 O O . TRP A 1 380 ? 0.038 -3.638 -8.034 1.00 95.00 380 TRP A O 1
ATOM 2933 N N . THR A 1 381 ? -0.287 -4.017 -5.846 1.00 92.38 381 THR A N 1
ATOM 2934 C CA . THR A 1 381 ? 1.123 -4.281 -5.524 1.00 92.38 381 THR A CA 1
ATOM 2935 C C . THR A 1 381 ? 1.600 -5.598 -6.139 1.00 92.38 381 THR A C 1
ATOM 2937 O O . THR A 1 381 ? 2.642 -5.614 -6.795 1.00 92.38 381 THR A O 1
ATOM 2940 N N . ALA A 1 382 ? 0.812 -6.672 -6.030 1.00 92.56 382 ALA A N 1
ATOM 2941 C CA . ALA A 1 382 ? 1.084 -7.947 -6.696 1.00 92.56 382 ALA A CA 1
ATOM 2942 C C . ALA A 1 382 ? 1.152 -7.789 -8.227 1.00 92.56 382 ALA A C 1
ATOM 2944 O O . ALA A 1 382 ? 2.087 -8.275 -8.862 1.00 92.56 382 ALA A O 1
ATOM 2945 N N . HIS A 1 383 ? 0.220 -7.035 -8.823 1.00 92.56 383 HIS A N 1
ATOM 2946 C CA . HIS A 1 383 ? 0.238 -6.741 -10.258 1.00 92.56 383 HIS A CA 1
ATOM 2947 C C . HIS A 1 383 ? 1.476 -5.947 -10.683 1.00 92.56 383 HIS A C 1
ATOM 2949 O O . HIS A 1 383 ? 2.119 -6.302 -11.669 1.00 92.56 383 HIS A O 1
ATOM 2955 N N . LYS A 1 384 ? 1.859 -4.912 -9.926 1.00 89.38 384 LYS A N 1
ATOM 2956 C CA . LYS A 1 384 ? 3.093 -4.153 -10.176 1.00 89.38 384 LYS A CA 1
ATOM 2957 C C . LYS A 1 384 ? 4.338 -5.041 -10.147 1.00 89.38 384 LYS A C 1
ATOM 2959 O O . LYS A 1 384 ? 5.168 -4.895 -11.042 1.00 89.38 384 LYS A O 1
ATOM 2964 N N . ARG A 1 385 ? 4.470 -5.940 -9.160 1.00 89.69 385 ARG A N 1
ATOM 2965 C CA . ARG A 1 385 ? 5.594 -6.895 -9.061 1.00 89.69 385 ARG A CA 1
ATOM 2966 C C . ARG A 1 385 ? 5.658 -7.780 -10.313 1.00 89.69 385 ARG A C 1
ATOM 2968 O O . ARG A 1 385 ? 6.627 -7.685 -11.065 1.00 89.69 385 ARG A O 1
ATOM 2975 N N . ALA A 1 386 ? 4.560 -8.464 -10.641 1.00 90.62 386 ALA A N 1
ATOM 2976 C CA . ALA A 1 386 ? 4.464 -9.326 -11.822 1.00 90.62 386 ALA A CA 1
ATOM 2977 C C . ALA A 1 386 ? 4.722 -8.590 -13.157 1.00 90.62 386 ALA A C 1
ATOM 2979 O O . ALA A 1 386 ? 5.346 -9.142 -14.063 1.00 90.62 386 ALA A O 1
ATOM 2980 N N . VAL A 1 387 ? 4.282 -7.332 -13.305 1.00 88.00 387 VAL A N 1
ATOM 2981 C CA . VAL A 1 387 ? 4.573 -6.530 -14.510 1.00 88.00 387 VAL A CA 1
ATOM 2982 C C . VAL A 1 387 ? 6.037 -6.077 -14.562 1.00 88.00 387 VAL A C 1
ATOM 2984 O O . VAL A 1 387 ? 6.607 -6.023 -15.650 1.00 88.00 387 VAL A O 1
ATOM 2987 N N . ILE A 1 388 ? 6.673 -5.782 -13.425 1.00 85.38 388 ILE A N 1
ATOM 2988 C CA . ILE A 1 388 ? 8.107 -5.449 -13.355 1.00 85.38 388 ILE A CA 1
ATOM 2989 C C . ILE A 1 388 ? 8.971 -6.671 -13.694 1.00 85.38 388 ILE A C 1
ATOM 2991 O O . ILE A 1 388 ? 9.902 -6.553 -14.491 1.00 85.38 388 ILE A O 1
ATOM 2995 N N . GLU A 1 389 ? 8.643 -7.836 -13.138 1.00 89.31 389 GLU A N 1
ATOM 2996 C CA . GLU A 1 389 ? 9.278 -9.121 -13.454 1.00 89.31 389 GLU A CA 1
ATOM 2997 C C . GLU A 1 389 ? 9.148 -9.434 -14.947 1.00 89.31 389 GLU A C 1
ATOM 2999 O O . GLU A 1 389 ? 10.153 -9.646 -15.627 1.00 89.31 389 GLU A O 1
ATOM 3004 N N . ARG A 1 390 ? 7.923 -9.355 -15.485 1.00 87.62 390 ARG A N 1
ATOM 3005 C CA . ARG A 1 390 ? 7.646 -9.556 -16.911 1.00 87.62 390 ARG A CA 1
ATOM 3006 C C . ARG A 1 390 ? 8.410 -8.574 -17.802 1.00 87.62 390 ARG A C 1
ATOM 3008 O O . ARG A 1 390 ? 8.995 -9.004 -18.790 1.00 87.62 390 ARG A O 1
ATOM 3015 N N . TRP A 1 391 ? 8.436 -7.284 -17.465 1.00 84.19 391 TRP A N 1
ATOM 3016 C CA . TRP A 1 391 ? 9.169 -6.275 -18.239 1.00 84.19 391 TRP A CA 1
ATOM 3017 C C . TRP A 1 391 ? 10.671 -6.576 -18.264 1.00 84.19 391 TRP A C 1
ATOM 3019 O O . TRP A 1 391 ? 11.294 -6.510 -19.321 1.00 84.19 391 TRP A O 1
ATOM 3029 N N . ASN A 1 392 ? 11.252 -6.958 -17.125 1.00 84.25 392 ASN A N 1
ATOM 3030 C CA . ASN A 1 392 ? 12.669 -7.307 -17.048 1.00 84.25 392 ASN A CA 1
ATOM 3031 C C . ASN A 1 392 ? 12.991 -8.628 -17.771 1.00 84.25 392 ASN A C 1
ATOM 3033 O O . ASN A 1 392 ? 14.056 -8.726 -18.379 1.00 84.25 392 ASN A O 1
ATOM 3037 N N . ALA A 1 393 ? 12.077 -9.603 -17.780 1.00 85.56 393 ALA A N 1
ATOM 3038 C CA . ALA A 1 393 ? 12.215 -10.834 -18.558 1.00 85.56 393 ALA A CA 1
ATOM 3039 C C . ALA A 1 393 ? 12.131 -10.573 -20.074 1.00 85.56 393 ALA A C 1
ATOM 3041 O O . ALA A 1 393 ? 13.038 -10.965 -20.805 1.00 85.56 393 ALA A O 1
ATOM 3042 N N . GLU A 1 394 ? 11.109 -9.844 -20.539 1.00 83.88 394 GLU A N 1
ATOM 3043 C CA . GLU A 1 394 ? 10.955 -9.457 -21.952 1.00 83.88 394 GLU A CA 1
ATOM 3044 C C . GLU A 1 394 ? 12.119 -8.583 -22.443 1.00 83.88 394 GLU A C 1
ATOM 3046 O O . GLU A 1 394 ? 12.529 -8.697 -23.600 1.00 83.88 394 GLU A O 1
ATOM 3051 N N . TRP A 1 395 ? 12.694 -7.758 -21.561 1.00 78.94 395 TRP A N 1
ATOM 3052 C CA . TRP A 1 395 ? 13.922 -7.006 -21.818 1.00 78.94 395 TRP A CA 1
ATOM 3053 C C . TRP A 1 395 ? 15.145 -7.918 -21.969 1.00 78.94 395 TRP A C 1
ATOM 3055 O O . TRP A 1 395 ? 15.862 -7.820 -22.964 1.00 78.94 395 TRP A O 1
ATOM 3065 N N . ALA A 1 396 ? 15.373 -8.827 -21.016 1.00 80.12 396 ALA A N 1
ATOM 3066 C CA . ALA A 1 396 ? 16.528 -9.726 -21.015 1.00 80.12 396 ALA A CA 1
ATOM 3067 C C . ALA A 1 396 ? 16.518 -10.727 -22.185 1.00 80.12 396 ALA A C 1
ATOM 3069 O O . ALA A 1 396 ? 17.580 -11.089 -22.687 1.00 80.12 396 ALA A O 1
ATOM 3070 N N . SER A 1 397 ? 15.335 -11.142 -22.652 1.00 80.56 397 SER A N 1
ATOM 3071 C CA . SER A 1 397 ? 15.168 -11.991 -23.841 1.00 80.56 397 SER A CA 1
ATOM 3072 C C . SER A 1 397 ? 15.132 -11.221 -25.170 1.00 80.56 397 SER A C 1
ATOM 3074 O O . SER A 1 397 ? 14.935 -11.828 -26.222 1.00 80.56 397 SER A O 1
ATOM 3076 N N . SER A 1 398 ? 15.250 -9.890 -25.152 1.00 75.31 398 SER A N 1
ATOM 3077 C CA . SER A 1 398 ? 15.025 -9.066 -26.340 1.00 75.31 398 SER A CA 1
ATOM 3078 C C . SER A 1 398 ? 16.164 -9.152 -27.361 1.00 75.31 398 SER A C 1
ATOM 3080 O O . SER A 1 398 ? 17.341 -9.052 -27.020 1.00 75.31 398 SER A O 1
ATOM 3082 N N . SER A 1 399 ? 15.815 -9.224 -28.649 1.00 68.81 399 SER A N 1
ATOM 3083 C CA . SER A 1 399 ? 16.757 -9.129 -29.777 1.00 68.81 399 SER A CA 1
ATOM 3084 C C . SER A 1 399 ? 17.187 -7.689 -30.113 1.00 68.81 399 SER A C 1
ATOM 3086 O O . SER A 1 399 ? 17.819 -7.453 -31.145 1.00 68.81 399 SER A O 1
ATOM 3088 N N . LEU A 1 400 ? 16.841 -6.717 -29.260 1.00 64.06 400 LEU A N 1
ATOM 3089 C CA . LEU A 1 400 ? 17.138 -5.297 -29.447 1.00 64.06 400 LEU A CA 1
ATOM 3090 C C . LEU A 1 400 ? 18.648 -5.000 -29.589 1.00 64.06 400 LEU A C 1
ATOM 3092 O O . LEU A 1 400 ? 19.495 -5.737 -29.074 1.00 64.06 400 LEU A O 1
ATOM 3096 N N . PRO A 1 401 ? 19.022 -3.878 -30.241 1.00 59.03 401 PRO A N 1
ATOM 3097 C CA . PRO A 1 401 ? 20.420 -3.513 -30.435 1.00 59.03 401 PRO A CA 1
ATOM 3098 C C . PRO A 1 401 ? 21.233 -3.463 -29.129 1.00 59.03 401 PRO A C 1
ATOM 3100 O O . PRO A 1 401 ? 21.016 -2.622 -28.250 1.00 59.03 401 PRO A O 1
ATOM 3103 N N . ARG A 1 402 ? 22.274 -4.309 -29.075 1.00 62.91 402 ARG A N 1
ATOM 3104 C CA . ARG A 1 402 ? 23.258 -4.406 -27.977 1.00 62.91 402 ARG A CA 1
ATOM 3105 C C . ARG A 1 402 ? 23.785 -3.056 -27.440 1.00 62.91 402 ARG A C 1
ATOM 3107 O O . ARG A 1 402 ? 24.006 -2.982 -26.232 1.00 62.91 402 ARG A O 1
ATOM 3114 N N . PRO A 1 403 ? 23.959 -1.977 -28.245 1.00 65.19 403 PRO A N 1
ATOM 3115 C CA . PRO A 1 403 ? 24.293 -0.642 -27.749 1.00 65.19 403 PRO A CA 1
ATOM 3116 C C . PRO A 1 403 ? 23.545 -0.141 -26.513 1.00 65.19 403 PRO A C 1
ATOM 3118 O O . PRO A 1 403 ? 24.188 0.527 -25.700 1.00 65.19 403 PRO A O 1
ATOM 3121 N N . LEU A 1 404 ? 22.253 -0.469 -26.379 1.00 71.06 404 LEU A N 1
ATOM 3122 C CA . LEU A 1 404 ? 21.399 -0.032 -25.273 1.00 71.06 404 LEU A CA 1
ATOM 3123 C C . LEU A 1 404 ? 21.311 -1.069 -24.144 1.00 71.06 404 LEU A C 1
ATOM 3125 O O . LEU A 1 404 ? 21.350 -0.682 -22.979 1.00 71.06 404 LEU A O 1
ATOM 3129 N N . ALA A 1 405 ? 21.252 -2.367 -24.461 1.00 71.00 405 ALA A N 1
ATOM 3130 C CA . ALA A 1 405 ? 21.259 -3.442 -23.458 1.00 71.00 405 ALA A CA 1
ATOM 3131 C C . ALA A 1 405 ? 22.535 -3.419 -22.591 1.00 71.00 405 ALA A C 1
ATOM 3133 O O . ALA A 1 405 ? 22.488 -3.669 -21.389 1.00 71.00 405 ALA A O 1
ATOM 3134 N N . ASN A 1 406 ? 23.667 -3.007 -23.174 1.00 73.62 406 ASN A N 1
ATOM 3135 C CA . ASN A 1 406 ? 24.919 -2.781 -22.447 1.00 73.62 406 ASN A CA 1
ATOM 3136 C C . ASN A 1 406 ? 24.842 -1.634 -21.416 1.00 73.62 406 ASN A C 1
ATOM 3138 O O . ASN A 1 406 ? 25.692 -1.562 -20.533 1.00 73.62 406 ASN A O 1
ATOM 3142 N N . VAL A 1 407 ? 23.876 -0.719 -21.547 1.00 75.06 407 VAL A N 1
ATOM 3143 C CA . VAL A 1 407 ? 23.718 0.480 -20.705 1.00 75.06 407 VAL A CA 1
ATOM 3144 C C . VAL A 1 407 ? 22.580 0.300 -19.698 1.00 75.06 407 VAL A C 1
ATOM 3146 O O . VAL A 1 407 ? 22.749 0.578 -18.514 1.00 75.06 407 VAL A O 1
ATOM 3149 N N . VAL A 1 408 ? 21.425 -0.178 -20.161 1.00 75.38 408 VAL A N 1
ATOM 3150 C CA . VAL A 1 408 ? 20.217 -0.398 -19.360 1.00 75.38 408 VAL A CA 1
ATOM 3151 C C . VAL A 1 408 ? 20.136 -1.883 -19.012 1.00 75.38 408 VAL A C 1
ATOM 3153 O O . VAL A 1 408 ? 19.564 -2.677 -19.754 1.00 75.38 408 VAL A O 1
ATOM 3156 N N . LYS A 1 409 ? 20.727 -2.276 -17.878 1.00 72.44 409 LYS A N 1
ATOM 3157 C CA . LYS A 1 409 ? 20.725 -3.682 -17.422 1.00 72.44 409 LYS A CA 1
ATOM 3158 C C . LYS A 1 409 ? 19.355 -4.164 -16.931 1.00 72.44 409 LYS A C 1
ATOM 3160 O O . LYS A 1 409 ? 19.051 -5.345 -17.031 1.00 72.44 409 LYS A O 1
ATOM 3165 N N . VAL A 1 410 ? 18.546 -3.254 -16.391 1.00 76.12 410 VAL A N 1
ATOM 3166 C CA . VAL A 1 410 ? 17.217 -3.521 -15.825 1.00 76.12 410 VAL A CA 1
ATOM 3167 C C . VAL A 1 410 ? 16.269 -2.478 -16.403 1.00 76.12 410 VAL A C 1
ATOM 3169 O O . VAL A 1 410 ? 16.488 -1.282 -16.216 1.00 76.12 410 VAL A O 1
ATOM 3172 N N . ALA A 1 411 ? 15.237 -2.898 -17.133 1.00 73.69 411 ALA A N 1
ATOM 3173 C CA . ALA A 1 411 ? 14.352 -1.952 -17.808 1.00 73.69 411 ALA A CA 1
ATOM 3174 C C . ALA A 1 411 ? 13.432 -1.221 -16.821 1.00 73.69 411 ALA A C 1
ATOM 3176 O O . ALA A 1 411 ? 13.203 -0.021 -16.973 1.00 73.69 411 ALA A O 1
ATOM 3177 N N . SER A 1 412 ? 12.989 -1.887 -15.748 1.00 70.38 412 SER A N 1
ATOM 3178 C CA . SER A 1 412 ? 12.110 -1.265 -14.749 1.00 70.38 412 SER A CA 1
ATOM 3179 C C . SER A 1 412 ? 12.726 -0.055 -14.033 1.00 70.38 412 SER A C 1
ATOM 3181 O O . SER A 1 412 ? 11.996 0.847 -13.613 1.00 70.38 412 SER A O 1
ATOM 3183 N N . SER A 1 413 ? 14.059 0.033 -13.942 1.00 73.50 413 SER A N 1
ATOM 3184 C CA . SER A 1 413 ? 14.770 1.189 -13.378 1.00 73.50 413 SER A CA 1
ATOM 3185 C C . SER A 1 413 ? 15.089 2.289 -14.399 1.00 73.50 413 SER A C 1
ATOM 3187 O O . SER A 1 413 ? 15.532 3.366 -13.996 1.00 73.50 413 SER A O 1
ATOM 3189 N N . ALA A 1 414 ? 14.818 2.086 -15.696 1.00 72.62 414 ALA A N 1
ATOM 3190 C CA . ALA A 1 414 ? 15.234 3.001 -16.763 1.00 72.62 414 ALA A CA 1
ATOM 3191 C C . ALA A 1 414 ? 14.650 4.423 -16.642 1.00 72.62 414 ALA A C 1
ATOM 3193 O O . ALA A 1 414 ? 15.243 5.380 -17.136 1.00 72.62 414 ALA A O 1
ATOM 3194 N N . HIS A 1 415 ? 13.532 4.592 -15.931 1.00 75.06 415 HIS A N 1
ATOM 3195 C CA . HIS A 1 415 ? 12.960 5.903 -15.614 1.00 75.06 415 HIS A CA 1
ATOM 3196 C C . HIS A 1 415 ? 13.924 6.795 -14.798 1.00 75.06 415 HIS A C 1
ATOM 3198 O O . HIS A 1 415 ? 13.962 8.010 -15.003 1.00 75.06 415 HIS A O 1
ATOM 3204 N N . LYS A 1 416 ? 14.765 6.212 -13.926 1.00 78.50 416 LYS A N 1
ATOM 3205 C CA . LYS A 1 416 ? 15.724 6.950 -13.077 1.00 78.50 416 LYS A CA 1
ATOM 3206 C C . LYS A 1 416 ? 16.758 7.733 -13.897 1.00 78.50 416 LYS A C 1
ATOM 3208 O O . LYS A 1 416 ? 17.204 8.804 -13.488 1.00 78.50 416 LYS A O 1
ATOM 3213 N N . TYR A 1 417 ? 17.071 7.262 -15.104 1.00 77.69 417 TYR A N 1
ATOM 3214 C CA . TYR A 1 417 ? 17.972 7.937 -16.040 1.00 77.69 417 TYR A CA 1
ATOM 3215 C C . TYR A 1 417 ? 17.476 9.301 -16.540 1.00 77.69 417 TYR A C 1
ATOM 3217 O O . TYR A 1 417 ? 18.283 10.064 -17.078 1.00 77.69 417 TYR A O 1
ATOM 3225 N N . TYR A 1 418 ? 16.184 9.602 -16.364 1.00 81.69 418 TYR A N 1
ATOM 3226 C CA . TYR A 1 418 ? 15.523 10.805 -16.882 1.00 81.69 418 TYR A CA 1
ATOM 3227 C C . TYR A 1 418 ? 14.681 11.552 -15.831 1.00 81.69 418 TYR A C 1
ATOM 3229 O O . TYR A 1 418 ? 14.320 12.703 -16.055 1.00 81.69 418 TYR A O 1
ATOM 3237 N N . ALA A 1 419 ? 14.376 10.928 -14.687 1.00 78.94 419 ALA A N 1
ATOM 3238 C CA . ALA A 1 419 ? 13.544 11.502 -13.628 1.00 78.94 419 ALA A CA 1
ATOM 3239 C C . ALA A 1 419 ? 14.069 12.868 -13.137 1.00 78.94 419 ALA A C 1
ATOM 3241 O O . ALA A 1 419 ? 15.207 12.969 -12.671 1.00 78.94 419 ALA A O 1
ATOM 3242 N N . GLY A 1 420 ? 13.237 13.908 -13.242 1.00 79.44 420 GLY A N 1
ATOM 3243 C CA . GLY A 1 420 ? 13.585 15.283 -12.866 1.00 79.44 420 GLY A CA 1
ATOM 3244 C C . GLY A 1 420 ? 14.428 16.061 -13.889 1.00 79.44 420 GLY A C 1
ATOM 3245 O O . GLY A 1 420 ? 14.849 17.168 -13.580 1.00 79.44 420 GLY A O 1
ATOM 3246 N N . LEU A 1 421 ? 14.693 15.524 -15.089 1.00 80.12 421 LEU A N 1
ATOM 3247 C CA . LEU A 1 421 ? 15.350 16.286 -16.160 1.00 80.12 421 LEU A CA 1
ATOM 3248 C C . LEU A 1 421 ? 14.333 17.007 -17.065 1.00 80.12 421 LEU A C 1
ATOM 3250 O O . LEU A 1 421 ? 13.341 16.390 -17.465 1.00 80.12 421 LEU A O 1
ATOM 3254 N N . PRO A 1 422 ? 14.627 18.243 -17.518 1.00 82.88 422 PRO A N 1
ATOM 3255 C CA . PRO A 1 422 ? 13.929 18.869 -18.636 1.00 82.88 422 PRO A CA 1
ATOM 3256 C C . PRO A 1 422 ? 13.903 17.971 -19.879 1.00 82.88 422 PRO A C 1
ATOM 3258 O O . PRO A 1 422 ? 14.879 17.284 -20.208 1.00 82.88 422 PRO A O 1
ATOM 3261 N N . ARG A 1 423 ? 12.796 18.015 -20.632 1.00 76.88 423 ARG A N 1
ATOM 3262 C CA . ARG A 1 423 ? 12.543 17.124 -21.783 1.00 76.88 423 ARG A CA 1
ATOM 3263 C C . ARG A 1 423 ? 13.652 17.160 -22.849 1.00 76.88 423 ARG A C 1
ATOM 3265 O O . ARG A 1 423 ? 13.900 16.139 -23.493 1.00 76.88 423 ARG A O 1
ATOM 3272 N N . ARG A 1 424 ? 14.346 18.296 -23.017 1.00 80.12 424 ARG A N 1
ATOM 3273 C CA . ARG A 1 424 ? 15.508 18.448 -23.920 1.00 80.12 424 ARG A CA 1
ATOM 3274 C C . ARG A 1 424 ? 16.685 17.568 -23.483 1.00 80.12 424 ARG A C 1
ATOM 3276 O O . ARG A 1 424 ? 17.142 16.738 -24.268 1.00 80.12 424 ARG A O 1
ATOM 3283 N N . LEU A 1 425 ? 17.102 17.678 -22.219 1.00 81.88 425 LEU A N 1
ATOM 3284 C CA . LEU A 1 425 ? 18.220 16.917 -21.645 1.00 81.88 425 LEU A CA 1
ATOM 3285 C C . LEU A 1 425 ? 17.895 15.419 -21.558 1.00 81.88 425 LEU A C 1
ATOM 3287 O O . LEU A 1 425 ? 18.726 14.580 -21.910 1.00 81.88 425 LEU A O 1
ATOM 3291 N N . ALA A 1 426 ? 16.656 15.069 -21.197 1.00 84.50 426 ALA A N 1
ATOM 3292 C CA . ALA A 1 426 ? 16.187 13.684 -21.225 1.00 84.50 426 ALA A CA 1
ATOM 3293 C C . ALA A 1 426 ? 16.252 13.074 -22.643 1.00 84.50 426 ALA A C 1
ATOM 3295 O O . ALA A 1 426 ? 16.735 11.953 -22.818 1.00 84.50 426 ALA A O 1
ATOM 3296 N N . THR A 1 427 ? 15.839 13.830 -23.669 1.00 82.38 427 THR A N 1
ATOM 3297 C CA . THR A 1 427 ? 15.922 13.413 -25.083 1.00 82.38 427 THR A CA 1
ATOM 3298 C C . THR A 1 427 ? 17.372 13.244 -25.540 1.00 82.38 427 THR A C 1
ATOM 3300 O O . THR A 1 427 ? 17.688 12.259 -26.209 1.00 82.38 427 THR A O 1
ATOM 3303 N N . LEU A 1 428 ? 18.262 14.168 -25.163 1.00 84.25 428 LEU A N 1
ATOM 3304 C CA . LEU A 1 428 ? 19.692 14.106 -25.477 1.00 84.25 428 LEU A CA 1
ATOM 3305 C C . LEU A 1 428 ? 20.319 12.832 -24.899 1.00 84.25 428 LEU A C 1
ATOM 3307 O O . LEU A 1 428 ? 20.885 12.030 -25.646 1.00 84.25 428 LEU A O 1
ATOM 3311 N N . LEU A 1 429 ? 20.169 12.597 -23.593 1.00 85.06 429 LEU A N 1
ATOM 3312 C CA . LEU A 1 429 ? 20.737 11.409 -22.957 1.00 85.06 429 LEU A CA 1
ATOM 3313 C C . LEU A 1 429 ? 20.120 10.113 -23.499 1.00 85.06 429 LEU A C 1
ATOM 3315 O O . LEU A 1 429 ? 20.835 9.128 -23.659 1.00 85.06 429 LEU A O 1
ATOM 3319 N N . CYS A 1 430 ? 18.825 10.101 -23.835 1.00 81.94 430 CYS A N 1
ATOM 3320 C CA . CYS A 1 430 ? 18.188 8.944 -24.470 1.00 81.94 430 CYS A CA 1
ATOM 3321 C C . CYS A 1 430 ? 18.849 8.614 -25.819 1.00 81.94 430 CYS A C 1
ATOM 3323 O O . CYS A 1 430 ? 19.227 7.467 -26.053 1.00 81.94 430 CYS A O 1
ATOM 3325 N N . ARG A 1 431 ? 19.092 9.629 -26.660 1.00 83.19 431 ARG A N 1
ATOM 3326 C CA . ARG A 1 431 ? 19.790 9.499 -27.951 1.00 83.19 431 ARG A CA 1
ATOM 3327 C C . ARG A 1 431 ? 21.243 9.019 -27.825 1.00 83.19 431 ARG A C 1
ATOM 3329 O O . ARG A 1 431 ? 21.708 8.267 -28.678 1.00 83.19 431 ARG A O 1
ATOM 3336 N N . LEU A 1 432 ? 21.959 9.406 -26.766 1.00 85.56 432 LEU A N 1
ATOM 3337 C CA . LEU A 1 432 ? 23.300 8.870 -26.477 1.00 85.56 432 LEU A CA 1
ATOM 3338 C C . LEU A 1 432 ? 23.256 7.406 -26.001 1.00 85.56 432 LEU A C 1
ATOM 3340 O O . LEU A 1 432 ? 24.118 6.610 -26.379 1.00 85.56 432 LEU A O 1
ATOM 3344 N N . ARG A 1 433 ? 22.245 7.028 -25.206 1.00 83.19 433 ARG A N 1
ATOM 3345 C CA . ARG A 1 433 ? 22.056 5.654 -24.702 1.00 83.19 433 ARG A CA 1
ATOM 3346 C C . ARG A 1 433 ? 21.641 4.666 -25.793 1.00 83.19 433 ARG A C 1
ATOM 3348 O O . ARG A 1 433 ? 22.106 3.530 -25.780 1.00 83.19 433 ARG A O 1
ATOM 3355 N N . THR A 1 434 ? 20.806 5.089 -26.740 1.00 76.44 434 THR A N 1
ATOM 3356 C CA . THR A 1 434 ? 20.351 4.269 -27.879 1.00 76.44 434 THR A CA 1
ATOM 3357 C C . THR A 1 434 ? 21.357 4.189 -29.031 1.00 76.44 434 THR A C 1
ATOM 3359 O O . THR A 1 434 ? 21.159 3.383 -29.935 1.00 76.44 434 THR A O 1
ATOM 3362 N N . ASP A 1 435 ? 22.416 5.010 -29.022 1.00 76.50 435 ASP A N 1
ATOM 3363 C CA . ASP A 1 435 ? 23.314 5.275 -30.167 1.00 76.50 435 ASP A CA 1
ATOM 3364 C C . ASP A 1 435 ? 22.621 5.975 -31.366 1.00 76.50 435 ASP A C 1
ATOM 3366 O O . ASP A 1 435 ? 23.262 6.282 -32.372 1.00 76.50 435 ASP A O 1
ATOM 3370 N N . ALA A 1 436 ? 21.328 6.317 -31.243 1.00 77.38 436 ALA A N 1
ATOM 3371 C CA . ALA A 1 436 ? 20.560 7.103 -32.214 1.00 77.38 436 ALA A CA 1
ATOM 3372 C C . ALA A 1 436 ? 20.811 8.614 -32.022 1.00 77.38 436 ALA A C 1
ATOM 3374 O O . ALA A 1 436 ? 19.903 9.410 -31.759 1.00 77.38 436 ALA A O 1
ATOM 3375 N N . SER A 1 437 ? 22.088 8.988 -32.065 1.00 76.56 437 SER A N 1
ATOM 3376 C CA . SER A 1 437 ? 22.607 10.281 -31.613 1.00 76.56 437 SER A CA 1
ATOM 3377 C C . SER A 1 437 ? 22.564 11.388 -32.680 1.00 76.56 437 SER A C 1
ATOM 3379 O O . SER A 1 437 ? 22.191 11.168 -33.831 1.00 76.56 437 SER A O 1
ATOM 3381 N N . LEU A 1 438 ? 22.931 12.615 -32.290 1.00 79.00 438 LEU A N 1
ATOM 3382 C CA . LEU A 1 438 ? 23.191 13.718 -33.231 1.00 79.00 438 LEU A CA 1
ATOM 3383 C C . LEU A 1 438 ? 24.679 13.824 -33.619 1.00 79.00 438 LEU A C 1
ATOM 3385 O O . LEU A 1 438 ? 25.077 14.825 -34.208 1.00 79.00 438 LEU A O 1
ATOM 3389 N N . LEU A 1 439 ? 25.477 12.796 -33.318 1.00 86.44 439 LEU A N 1
ATOM 3390 C CA . LEU A 1 439 ? 26.867 12.705 -33.760 1.00 86.44 439 LEU A CA 1
ATOM 3391 C C . LEU A 1 439 ? 26.917 12.423 -35.269 1.00 86.44 439 LEU A C 1
ATOM 3393 O O . LEU A 1 439 ? 26.032 11.751 -35.823 1.00 86.44 439 LEU A O 1
ATOM 3397 N N . ASN A 1 440 ? 27.944 12.927 -35.942 1.00 85.88 440 ASN A N 1
ATOM 3398 C CA . ASN A 1 440 ? 28.039 12.982 -37.397 1.00 85.88 440 ASN A CA 1
ATOM 3399 C C . ASN A 1 440 ? 27.929 11.596 -38.050 1.00 85.88 440 ASN A C 1
ATOM 3401 O O . ASN A 1 440 ? 27.168 11.453 -39.008 1.00 85.88 440 ASN A O 1
ATOM 3405 N N . LYS A 1 441 ? 28.509 10.532 -37.469 1.00 87.00 441 LYS A N 1
ATOM 3406 C CA . LYS A 1 441 ? 28.336 9.162 -37.999 1.00 87.00 441 LYS A CA 1
ATOM 3407 C C . LYS A 1 441 ? 26.905 8.638 -37.965 1.00 87.00 441 LYS A C 1
ATOM 3409 O O . LYS A 1 441 ? 26.523 7.852 -38.832 1.00 87.00 441 LYS A O 1
ATOM 3414 N N . HIS A 1 442 ? 26.090 9.047 -36.996 1.00 84.94 442 HIS A N 1
ATOM 3415 C CA . HIS A 1 442 ? 24.678 8.673 -37.010 1.00 84.94 442 HIS A CA 1
ATOM 3416 C C . HIS A 1 442 ? 23.899 9.487 -38.058 1.00 84.94 442 HIS A C 1
ATOM 3418 O O . HIS A 1 442 ? 23.017 8.944 -38.720 1.00 84.94 442 HIS A O 1
ATOM 3424 N N . ARG A 1 443 ? 24.262 10.760 -38.264 1.00 84.19 443 ARG A N 1
ATOM 3425 C CA . ARG A 1 443 ? 23.603 11.672 -39.218 1.00 84.19 443 ARG A CA 1
ATOM 3426 C C . ARG A 1 443 ? 23.917 11.346 -40.680 1.00 84.19 443 ARG A C 1
ATOM 3428 O O . ARG A 1 443 ? 22.991 11.308 -41.484 1.00 84.19 443 ARG A O 1
ATOM 3435 N N . ALA A 1 444 ? 25.170 11.032 -41.006 1.00 86.69 444 ALA A N 1
ATOM 3436 C CA . ALA A 1 444 ? 25.618 10.689 -42.361 1.00 86.69 444 ALA A CA 1
ATOM 3437 C C . ALA A 1 444 ? 24.879 9.476 -42.971 1.00 86.69 444 ALA A C 1
ATOM 3439 O O . ALA A 1 444 ? 24.750 9.372 -44.186 1.00 86.69 444 ALA A O 1
ATOM 3440 N N . ARG A 1 445 ? 24.311 8.585 -42.139 1.00 85.25 445 ARG A N 1
ATOM 3441 C CA . ARG A 1 445 ? 23.451 7.466 -42.586 1.00 85.25 445 ARG A CA 1
ATOM 3442 C C . ARG A 1 445 ? 22.154 7.907 -43.272 1.00 85.25 445 ARG A C 1
ATOM 3444 O O . ARG A 1 445 ? 21.589 7.131 -44.033 1.00 85.25 445 ARG A O 1
ATOM 3451 N N . PHE A 1 446 ? 21.659 9.100 -42.947 1.00 82.75 446 PHE A N 1
ATOM 3452 C CA . PHE A 1 446 ? 20.367 9.624 -43.406 1.00 82.75 446 PHE A CA 1
ATOM 3453 C C . PHE A 1 446 ? 20.504 10.890 -44.261 1.00 82.75 446 PHE A C 1
ATOM 3455 O O . PHE A 1 446 ? 19.538 11.307 -44.894 1.00 82.75 446 PHE A O 1
ATOM 3462 N N . ASP A 1 447 ? 21.688 11.502 -44.272 1.00 83.38 447 ASP A N 1
ATOM 3463 C CA . ASP A 1 447 ? 22.006 12.722 -45.009 1.00 83.38 447 ASP A CA 1
ATOM 3464 C C . ASP A 1 447 ? 23.392 12.567 -45.667 1.00 83.38 447 ASP A C 1
ATOM 3466 O O . ASP A 1 447 ? 24.403 12.902 -45.042 1.00 83.38 447 ASP A O 1
ATOM 3470 N N . PRO A 1 448 ? 23.462 12.052 -46.914 1.00 81.69 448 PRO A N 1
ATOM 3471 C CA . PRO A 1 448 ? 24.721 11.830 -47.632 1.00 81.69 448 PRO A CA 1
ATOM 3472 C C . PRO A 1 448 ? 25.524 13.102 -47.938 1.00 81.69 448 PRO A C 1
ATOM 3474 O O . PRO A 1 448 ? 26.649 13.000 -48.417 1.00 81.69 448 PRO A O 1
ATOM 3477 N N . SER A 1 449 ? 24.978 14.297 -47.673 1.00 85.69 449 SER A N 1
ATOM 3478 C CA . SER A 1 449 ? 25.730 15.556 -47.776 1.00 85.69 449 SER A CA 1
ATOM 3479 C C . SER A 1 449 ? 26.655 15.810 -46.576 1.00 85.69 449 SER A C 1
ATOM 3481 O O . SER A 1 449 ? 27.438 16.760 -46.589 1.00 85.69 449 SER A O 1
ATOM 3483 N N . ARG A 1 450 ? 26.579 14.976 -45.526 1.00 87.06 450 ARG A N 1
ATOM 3484 C CA . ARG A 1 450 ? 27.371 15.112 -44.296 1.00 87.06 450 ARG A CA 1
ATOM 3485 C C . ARG A 1 450 ? 28.512 14.109 -44.231 1.00 87.06 450 ARG A C 1
ATOM 3487 O O . ARG A 1 450 ? 28.308 12.909 -44.387 1.00 87.06 450 ARG A O 1
ATOM 3494 N N . SER A 1 451 ? 29.685 14.615 -43.864 1.00 89.88 451 SER A N 1
ATOM 3495 C CA . SER A 1 451 ? 30.790 13.801 -43.353 1.00 89.88 451 SER A CA 1
ATOM 3496 C C . SER A 1 451 ? 30.378 13.042 -42.082 1.00 89.88 451 SER A C 1
ATOM 3498 O O . SER A 1 451 ? 29.548 13.536 -41.313 1.00 89.88 451 SER A O 1
ATOM 3500 N N . ASP A 1 452 ? 30.972 11.868 -41.833 1.00 90.25 452 ASP A N 1
ATOM 3501 C CA . ASP A 1 452 ? 30.878 11.170 -40.543 1.00 90.25 452 ASP A CA 1
ATOM 3502 C C . ASP A 1 452 ? 31.999 11.540 -39.553 1.00 90.25 452 ASP A C 1
ATOM 3504 O O . ASP A 1 452 ? 31.998 11.055 -38.418 1.00 90.25 452 ASP A O 1
ATOM 3508 N N . LEU A 1 453 ? 32.919 12.418 -39.962 1.00 92.19 453 LEU A N 1
ATOM 3509 C CA . LEU A 1 453 ? 34.052 12.885 -39.164 1.00 92.19 453 LEU A CA 1
ATOM 3510 C C . LEU A 1 453 ? 33.664 13.984 -38.158 1.00 92.19 453 LEU A C 1
ATOM 3512 O O . LEU A 1 453 ? 32.720 14.751 -38.357 1.00 92.19 453 LEU A O 1
ATOM 3516 N N . CYS A 1 454 ? 34.432 14.054 -37.076 1.00 90.69 454 CYS A N 1
ATOM 3517 C CA . CYS A 1 454 ? 34.534 15.168 -36.139 1.00 90.69 454 CYS A CA 1
ATOM 3518 C C . CYS A 1 454 ? 35.557 16.195 -36.665 1.00 90.69 454 CYS A C 1
ATOM 3520 O O . CYS A 1 454 ? 36.409 15.858 -37.488 1.00 90.69 454 CYS A O 1
ATOM 3522 N N . ASP A 1 455 ? 35.549 17.420 -36.136 1.00 88.44 455 ASP A N 1
ATOM 3523 C CA . ASP A 1 455 ? 36.465 18.503 -36.542 1.00 88.44 455 ASP A CA 1
ATOM 3524 C C . ASP A 1 455 ? 37.955 18.192 -36.274 1.00 88.44 455 ASP A C 1
ATOM 3526 O O . ASP A 1 455 ? 38.842 18.856 -36.803 1.00 88.44 455 ASP A O 1
ATOM 3530 N N . CYS A 1 456 ? 38.254 17.152 -35.485 1.00 90.38 456 CYS A N 1
ATOM 3531 C CA . CYS A 1 456 ? 39.610 16.623 -35.298 1.00 90.38 456 CYS A CA 1
ATOM 3532 C C . CYS A 1 456 ? 40.055 15.596 -36.363 1.00 90.38 456 CYS A C 1
ATOM 3534 O O . CYS A 1 456 ? 41.134 15.023 -36.233 1.00 90.38 456 CYS A O 1
ATOM 3536 N N . GLY A 1 457 ? 39.236 15.333 -37.388 1.00 89.00 457 GLY A N 1
ATOM 3537 C CA . GLY A 1 457 ? 39.527 14.410 -38.495 1.00 89.00 457 GLY A CA 1
ATOM 3538 C C . GLY A 1 457 ? 39.145 12.943 -38.253 1.00 89.00 457 GLY A C 1
ATOM 3539 O O . GLY A 1 457 ? 39.148 12.154 -39.191 1.00 89.00 457 GLY A O 1
ATOM 3540 N N . GLU A 1 458 ? 38.776 12.576 -37.026 1.00 92.44 458 GLU A N 1
ATOM 3541 C CA . GLU A 1 458 ? 38.380 11.214 -36.643 1.00 92.44 458 GLU A CA 1
ATOM 3542 C C . GLU A 1 458 ? 36.867 10.978 -36.737 1.00 92.44 458 GLU A C 1
ATOM 3544 O O . GLU A 1 458 ? 36.065 11.892 -36.556 1.00 92.44 458 GLU A O 1
ATOM 3549 N N . VAL A 1 459 ? 36.450 9.732 -36.965 1.00 91.06 459 VAL A N 1
ATOM 3550 C CA . VAL A 1 459 ? 35.031 9.369 -37.138 1.00 91.06 459 VAL A CA 1
ATOM 3551 C C . VAL A 1 459 ? 34.225 9.587 -35.847 1.00 91.06 459 VAL A C 1
ATOM 3553 O O . VAL A 1 459 ? 34.488 8.959 -34.814 1.00 91.06 459 VAL A O 1
ATOM 3556 N N . GLU A 1 460 ? 33.159 10.394 -35.907 1.00 89.69 460 GLU A N 1
ATOM 3557 C CA . GLU A 1 460 ? 32.386 10.791 -34.725 1.00 89.69 460 GLU A CA 1
ATOM 3558 C C . GLU A 1 460 ? 31.391 9.709 -34.261 1.00 89.69 460 GLU A C 1
ATOM 3560 O O . GLU A 1 460 ? 30.180 9.738 -34.498 1.00 89.69 460 GLU A O 1
ATOM 3565 N N . LEU A 1 461 ? 31.933 8.718 -33.557 1.00 89.88 461 LEU A N 1
ATOM 3566 C CA . LEU A 1 461 ? 31.202 7.724 -32.770 1.00 89.88 461 LEU A CA 1
ATOM 3567 C C . LEU A 1 461 ? 30.940 8.221 -31.342 1.00 89.88 461 LEU A C 1
ATOM 3569 O O . LEU A 1 461 ? 31.741 8.966 -30.782 1.00 89.88 461 LEU A O 1
ATOM 3573 N N . ARG A 1 462 ? 29.932 7.662 -30.653 1.00 89.25 462 ARG A N 1
ATOM 3574 C CA . ARG A 1 462 ? 29.751 7.889 -29.200 1.00 89.25 462 ARG A CA 1
ATOM 3575 C C . ARG A 1 462 ? 30.985 7.527 -28.359 1.00 89.25 462 ARG A C 1
ATOM 3577 O O . ARG A 1 462 ? 31.203 8.133 -27.318 1.00 89.25 462 ARG A O 1
ATOM 3584 N N . LYS A 1 463 ? 31.819 6.577 -28.817 1.00 89.56 463 LYS A N 1
ATOM 3585 C CA . LYS A 1 463 ? 33.124 6.272 -28.196 1.00 89.56 463 LYS A CA 1
ATOM 3586 C C . LYS A 1 463 ? 34.109 7.430 -28.369 1.00 89.56 463 LYS A C 1
ATOM 3588 O O . LYS A 1 463 ? 34.800 7.771 -27.419 1.00 89.56 463 LYS A O 1
ATOM 3593 N N . HIS A 1 464 ? 34.161 8.016 -29.564 1.00 91.62 464 HIS A N 1
ATOM 3594 C CA . HIS A 1 464 ? 35.027 9.147 -29.868 1.00 91.62 464 HIS A CA 1
ATOM 3595 C C . HIS A 1 464 ? 34.631 10.357 -29.009 1.00 91.62 464 HIS A C 1
ATOM 3597 O O . HIS A 1 464 ? 35.427 10.797 -28.183 1.00 91.62 464 HIS A O 1
ATOM 3603 N N . PHE A 1 465 ? 33.369 10.790 -29.102 1.00 91.19 465 PHE A N 1
ATOM 3604 C CA . PHE A 1 465 ? 32.827 11.922 -28.345 1.00 91.19 465 PHE A CA 1
ATOM 3605 C C . PHE A 1 465 ? 33.040 11.791 -26.821 1.00 91.19 465 PHE A C 1
ATOM 3607 O O . PHE A 1 465 ? 33.588 12.697 -26.198 1.00 91.19 465 PHE A O 1
ATOM 3614 N N . LEU A 1 466 ? 32.664 10.654 -26.215 1.00 90.94 466 LEU A N 1
ATOM 3615 C CA . LEU A 1 466 ? 32.717 10.484 -24.753 1.00 90.94 466 LEU A CA 1
ATOM 3616 C C . LEU A 1 466 ? 34.120 10.190 -24.194 1.00 90.94 466 LEU A C 1
ATOM 3618 O O . LEU A 1 466 ? 34.382 10.543 -23.049 1.00 90.94 466 LEU A O 1
ATOM 3622 N N . LEU A 1 467 ? 34.995 9.496 -24.940 1.00 92.00 467 LEU A N 1
ATOM 3623 C CA . LEU A 1 467 ? 36.201 8.874 -24.366 1.00 92.00 467 LEU A CA 1
ATOM 3624 C C . LEU A 1 467 ? 37.531 9.231 -25.049 1.00 92.00 467 LEU A C 1
ATOM 3626 O O . LEU A 1 467 ? 38.563 8.927 -24.458 1.00 92.00 467 LEU A O 1
ATOM 3630 N N . ALA A 1 468 ? 37.542 9.785 -26.270 1.00 92.06 468 ALA A N 1
ATOM 3631 C CA . ALA A 1 468 ? 38.777 9.858 -27.071 1.00 92.06 468 ALA A CA 1
ATOM 3632 C C . ALA A 1 468 ? 38.995 11.139 -27.899 1.00 92.06 468 ALA A C 1
ATOM 3634 O O . ALA A 1 468 ? 40.113 11.367 -28.347 1.00 92.06 468 ALA A O 1
ATOM 3635 N N . CYS A 1 469 ? 37.980 11.981 -28.122 1.00 93.12 469 CYS A N 1
ATOM 3636 C CA . CYS A 1 469 ? 38.145 13.207 -28.907 1.00 93.12 469 CYS A CA 1
ATOM 3637 C C . CYS A 1 469 ? 39.142 14.163 -28.223 1.00 93.12 469 CYS A C 1
ATOM 3639 O O . CYS A 1 469 ? 38.882 14.540 -27.071 1.00 93.12 469 CYS A O 1
ATOM 3641 N N . PRO A 1 470 ? 40.244 14.585 -28.875 1.00 92.38 470 PRO A N 1
ATOM 3642 C CA . PRO A 1 470 ? 41.244 15.455 -28.252 1.00 92.38 470 PRO A CA 1
ATOM 3643 C C . PRO A 1 470 ? 40.693 16.857 -27.957 1.00 92.38 470 PRO A C 1
ATOM 3645 O O . PRO A 1 470 ? 41.016 17.432 -26.921 1.00 92.38 470 PRO A O 1
ATOM 3648 N N . LEU A 1 471 ? 39.778 17.365 -28.795 1.00 90.94 471 LEU A N 1
ATOM 3649 C CA . LEU A 1 471 ? 39.113 18.664 -28.607 1.00 90.94 471 LEU A CA 1
ATOM 3650 C C . LEU A 1 471 ? 38.326 18.742 -27.288 1.00 90.94 471 LEU A C 1
ATOM 3652 O O . LEU A 1 471 ? 38.138 19.824 -26.738 1.00 90.94 471 LEU A O 1
ATOM 3656 N N . TYR A 1 472 ? 37.886 17.596 -26.760 1.00 90.81 472 TYR A N 1
ATOM 3657 C CA . TYR A 1 472 ? 37.095 17.505 -25.532 1.00 90.81 472 TYR A CA 1
ATOM 3658 C C . TYR A 1 472 ? 37.903 17.019 -24.318 1.00 90.81 472 TYR A C 1
ATOM 3660 O O . TYR A 1 472 ? 37.310 16.753 -23.273 1.00 90.81 472 TYR A O 1
ATOM 3668 N N . GLU A 1 473 ? 39.235 16.912 -24.411 1.00 90.88 473 GLU A N 1
ATOM 3669 C CA . GLU A 1 473 ? 40.083 16.478 -23.287 1.00 90.88 473 GLU A CA 1
ATOM 3670 C C . GLU A 1 473 ? 39.948 17.366 -22.030 1.00 90.88 473 GLU A C 1
ATOM 3672 O O . GLU A 1 473 ? 39.768 16.808 -20.947 1.00 90.88 473 GLU A O 1
ATOM 3677 N N . PRO A 1 474 ? 39.923 18.717 -22.107 1.00 91.31 474 PRO A N 1
ATOM 3678 C CA . PRO A 1 474 ? 39.789 19.550 -20.906 1.00 91.31 474 PRO A CA 1
ATOM 3679 C C . PRO A 1 474 ? 38.452 19.331 -20.178 1.00 91.31 474 PRO A C 1
ATOM 3681 O O . PRO A 1 474 ? 38.410 19.186 -18.954 1.00 91.31 474 PRO A O 1
ATOM 3684 N N . ALA A 1 475 ? 37.356 19.234 -20.940 1.00 90.94 475 ALA A N 1
ATOM 3685 C CA . ALA A 1 475 ? 36.027 18.946 -20.407 1.00 90.94 475 ALA A CA 1
ATOM 3686 C C . ALA A 1 475 ? 35.953 17.528 -19.812 1.00 90.94 475 ALA A C 1
ATOM 3688 O O . ALA A 1 475 ? 35.415 17.336 -18.720 1.00 90.94 475 ALA A O 1
ATOM 3689 N N . ARG A 1 476 ? 36.541 16.536 -20.495 1.00 92.69 476 ARG A N 1
ATOM 3690 C CA . ARG A 1 476 ? 36.605 15.132 -20.060 1.00 92.69 476 ARG A CA 1
ATOM 3691 C C . ARG A 1 476 ? 37.411 14.968 -18.771 1.00 92.69 476 ARG A C 1
ATOM 3693 O O . ARG A 1 476 ? 36.979 14.240 -17.881 1.00 92.69 476 ARG A O 1
ATOM 3700 N N . HIS A 1 477 ? 38.525 15.684 -18.628 1.00 90.38 477 HIS A N 1
ATOM 3701 C CA . HIS A 1 477 ? 39.319 15.697 -17.399 1.00 90.38 477 HIS A CA 1
ATOM 3702 C C . HIS A 1 477 ? 38.509 16.264 -16.220 1.00 90.38 477 HIS A C 1
ATOM 3704 O O . HIS A 1 477 ? 38.467 15.652 -15.150 1.00 90.38 477 HIS A O 1
ATOM 3710 N N . SER A 1 478 ? 37.815 17.393 -16.417 1.00 90.00 478 SER A N 1
ATOM 3711 C CA . SER A 1 478 ? 36.936 17.987 -15.396 1.00 90.00 478 SER A CA 1
ATOM 3712 C C . SER A 1 478 ? 35.820 17.021 -14.970 1.00 90.00 478 SER A C 1
ATOM 3714 O O . SER A 1 478 ? 35.619 16.772 -13.778 1.00 90.00 478 SER A O 1
ATOM 3716 N N . PHE A 1 479 ? 35.167 16.382 -15.945 1.00 91.69 479 PHE A N 1
ATOM 3717 C CA . PHE A 1 479 ? 34.148 15.358 -15.724 1.00 91.69 479 PHE A CA 1
ATOM 3718 C C . PHE A 1 479 ? 34.677 14.175 -14.905 1.00 91.69 479 PHE A C 1
ATOM 3720 O O . PHE A 1 479 ? 34.109 13.861 -13.858 1.00 91.69 479 PHE A O 1
ATOM 3727 N N . TYR A 1 480 ? 35.786 13.552 -15.319 1.00 92.12 480 TYR A N 1
ATOM 3728 C CA . TYR A 1 480 ? 36.371 12.401 -14.617 1.00 92.12 480 TYR A CA 1
ATOM 3729 C C . TYR A 1 480 ? 36.837 12.752 -13.198 1.00 92.12 480 TYR A C 1
ATOM 3731 O O . TYR A 1 480 ? 36.669 11.934 -12.290 1.00 92.12 480 TYR A O 1
ATOM 3739 N N . LYS A 1 481 ? 37.335 13.978 -12.977 1.00 90.12 481 LYS A N 1
ATOM 3740 C CA . LYS A 1 481 ? 37.646 14.512 -11.642 1.00 90.12 481 LYS A CA 1
ATOM 3741 C C . LYS A 1 481 ? 36.391 14.609 -10.767 1.00 90.12 481 LYS A C 1
ATOM 3743 O O . LYS A 1 481 ? 36.437 14.173 -9.618 1.00 90.12 481 LYS A O 1
ATOM 3748 N N . HIS A 1 482 ? 35.275 15.112 -11.304 1.00 88.56 482 HIS A N 1
ATOM 3749 C CA . HIS A 1 482 ? 33.993 15.193 -10.589 1.00 88.56 482 HIS A CA 1
ATOM 3750 C C . HIS A 1 482 ? 33.504 13.794 -10.175 1.00 88.56 482 HIS A C 1
ATOM 3752 O O . HIS A 1 482 ? 33.235 13.557 -8.998 1.00 88.56 482 HIS A O 1
ATOM 3758 N N . ILE A 1 483 ? 33.475 12.832 -11.106 1.00 90.56 483 ILE A N 1
ATOM 3759 C CA . ILE A 1 483 ? 33.041 11.446 -10.831 1.00 90.56 483 ILE A CA 1
ATOM 3760 C C . ILE A 1 483 ? 34.130 10.555 -10.195 1.00 90.56 483 ILE A C 1
ATOM 3762 O O . ILE A 1 483 ? 33.939 9.346 -10.059 1.00 90.56 483 ILE A O 1
ATOM 3766 N N . ARG A 1 484 ? 35.258 11.150 -9.776 1.00 89.00 484 ARG A N 1
ATOM 3767 C CA . ARG A 1 484 ? 36.394 10.529 -9.061 1.00 89.00 484 ARG A CA 1
ATOM 3768 C C . ARG A 1 484 ? 37.036 9.314 -9.759 1.00 89.00 484 ARG A C 1
ATOM 3770 O O . ARG A 1 484 ? 37.664 8.485 -9.097 1.00 89.00 484 ARG A O 1
ATOM 3777 N N . LEU A 1 485 ? 36.923 9.202 -11.083 1.00 85.31 485 LEU A N 1
ATOM 3778 C CA . LEU A 1 485 ? 37.507 8.088 -11.838 1.00 85.31 485 LEU A CA 1
ATOM 3779 C C . LEU A 1 485 ? 39.001 8.300 -12.125 1.00 85.31 485 LEU A C 1
ATOM 3781 O O . LEU A 1 485 ? 39.424 9.373 -12.543 1.00 85.31 485 LEU A O 1
ATOM 3785 N N . ARG A 1 486 ? 39.793 7.235 -11.938 1.00 75.38 486 ARG A N 1
ATOM 3786 C CA . ARG A 1 486 ? 41.252 7.199 -12.186 1.00 75.38 486 ARG A CA 1
ATOM 3787 C C . ARG A 1 486 ? 41.661 6.383 -13.423 1.00 75.38 486 ARG A C 1
ATOM 3789 O O . ARG A 1 486 ? 42.847 6.232 -13.687 1.00 75.38 486 ARG A O 1
ATOM 3796 N N . GLN A 1 487 ? 40.698 5.811 -14.142 1.00 81.56 487 GLN A N 1
ATOM 3797 C CA . GLN A 1 487 ? 40.902 4.972 -15.329 1.00 81.56 487 GLN A CA 1
ATOM 3798 C C . GLN A 1 487 ? 39.828 5.296 -16.370 1.00 81.56 487 GLN A C 1
ATOM 3800 O O . GLN A 1 487 ? 38.722 5.695 -16.001 1.00 81.56 487 GLN A O 1
ATOM 3805 N N . THR A 1 488 ? 40.130 5.093 -17.655 1.00 81.12 488 THR A N 1
ATOM 3806 C CA . THR A 1 488 ? 39.191 5.348 -18.757 1.00 81.12 488 THR A CA 1
ATOM 3807 C C . THR A 1 488 ? 37.952 4.445 -18.643 1.00 81.12 488 THR A C 1
ATOM 3809 O O . THR A 1 488 ? 38.079 3.224 -18.760 1.00 81.12 488 THR A O 1
ATOM 3812 N N . PRO A 1 489 ? 36.747 5.001 -18.428 1.00 88.50 489 PRO A N 1
ATOM 3813 C CA . PRO A 1 489 ? 35.540 4.213 -18.213 1.00 88.50 489 PRO A CA 1
ATOM 3814 C C . PRO A 1 489 ? 34.998 3.587 -19.499 1.00 88.50 489 PRO A C 1
ATOM 3816 O O . PRO A 1 489 ? 35.249 4.040 -20.616 1.00 88.50 489 PRO A O 1
ATOM 3819 N N . THR A 1 490 ? 34.149 2.573 -19.335 1.00 89.62 490 THR A N 1
ATOM 3820 C CA . THR A 1 490 ? 33.319 2.076 -20.435 1.00 89.62 490 THR A CA 1
ATOM 3821 C C . THR A 1 490 ? 32.119 3.000 -20.668 1.00 89.62 490 THR A C 1
ATOM 3823 O O . THR A 1 490 ? 31.591 3.615 -19.742 1.00 89.62 490 THR A O 1
ATOM 3826 N N . ILE A 1 491 ? 31.615 3.039 -21.906 1.00 87.75 491 ILE A N 1
ATOM 3827 C CA . ILE A 1 491 ? 30.365 3.749 -22.251 1.00 87.75 491 ILE A CA 1
ATOM 3828 C C . ILE A 1 491 ? 29.185 3.214 -21.417 1.00 87.75 491 ILE A C 1
ATOM 3830 O O . ILE A 1 491 ? 28.316 3.978 -21.006 1.00 87.75 491 ILE A O 1
ATOM 3834 N N . ALA A 1 492 ? 29.185 1.907 -21.133 1.00 85.44 492 ALA A N 1
ATOM 3835 C CA . ALA A 1 492 ? 28.216 1.253 -20.257 1.00 85.44 492 ALA A CA 1
ATOM 3836 C C . ALA A 1 492 ? 28.221 1.839 -18.836 1.00 85.44 492 ALA A C 1
ATOM 3838 O O . ALA A 1 492 ? 27.156 2.073 -18.279 1.00 85.44 492 ALA A O 1
ATOM 3839 N N . LEU A 1 493 ? 29.398 2.125 -18.269 1.00 87.94 493 LEU A N 1
ATOM 3840 C CA . LEU A 1 493 ? 29.526 2.748 -16.952 1.00 87.94 493 LEU A CA 1
ATOM 3841 C C . LEU A 1 493 ? 29.094 4.224 -16.975 1.00 87.94 493 LEU A C 1
ATOM 3843 O O . LEU A 1 493 ? 28.266 4.624 -16.159 1.00 87.94 493 LEU A O 1
ATOM 3847 N N . LEU A 1 494 ? 29.596 5.015 -17.933 1.00 89.12 494 LEU A N 1
ATOM 3848 C CA . LEU A 1 494 ? 29.270 6.446 -18.038 1.00 89.12 494 LEU A CA 1
ATOM 3849 C C . LEU A 1 494 ? 27.777 6.711 -18.243 1.00 89.12 494 LEU A C 1
ATOM 3851 O O . LEU A 1 494 ? 27.216 7.611 -17.626 1.00 89.12 494 LEU A O 1
ATOM 3855 N N . LEU A 1 495 ? 27.135 5.945 -19.128 1.00 87.75 495 LEU A N 1
ATOM 3856 C CA . LEU A 1 495 ? 25.726 6.140 -19.456 1.00 87.75 495 LEU A CA 1
ATOM 3857 C C . LEU A 1 495 ? 24.787 5.322 -18.554 1.00 87.75 495 LEU A C 1
ATOM 3859 O O . LEU A 1 495 ? 23.610 5.667 -18.446 1.00 87.75 495 LEU A O 1
ATOM 3863 N N . GLY A 1 496 ? 25.269 4.233 -17.949 1.00 84.62 496 GLY A N 1
ATOM 3864 C CA . GLY A 1 496 ? 24.463 3.286 -17.172 1.00 84.62 496 GLY A CA 1
ATOM 3865 C C . GLY A 1 496 ? 24.395 3.579 -15.674 1.00 84.62 496 GLY A C 1
ATOM 3866 O O . GLY A 1 496 ? 23.502 3.043 -15.016 1.00 84.62 496 GLY A O 1
ATOM 3867 N N . ASN A 1 497 ? 25.268 4.440 -15.135 1.00 87.50 497 ASN A N 1
ATOM 3868 C CA . ASN A 1 497 ? 25.095 4.985 -13.787 1.00 87.50 497 ASN A CA 1
ATOM 3869 C C . ASN A 1 497 ? 24.122 6.187 -13.797 1.00 87.50 497 ASN A C 1
ATOM 3871 O O . ASN A 1 497 ? 24.102 6.985 -14.737 1.00 87.50 497 ASN A O 1
ATOM 3875 N N . VAL A 1 498 ? 23.306 6.313 -12.748 1.00 85.31 498 VAL A N 1
ATOM 3876 C CA . VAL A 1 498 ? 22.412 7.457 -12.515 1.00 85.31 498 VAL A CA 1
ATOM 3877 C C . VAL A 1 498 ? 23.174 8.618 -11.868 1.00 85.31 498 VAL A C 1
ATOM 3879 O O . VAL A 1 498 ? 22.908 9.764 -12.215 1.00 85.31 498 VAL A O 1
ATOM 3882 N N . ASP A 1 499 ? 24.163 8.353 -11.014 1.00 87.38 499 ASP A N 1
ATOM 3883 C CA . ASP A 1 499 ? 24.874 9.408 -10.267 1.00 87.38 499 ASP A CA 1
ATOM 3884 C C . ASP A 1 499 ? 25.718 10.294 -11.195 1.00 87.38 499 ASP A C 1
ATOM 3886 O O . ASP A 1 499 ? 25.813 11.507 -11.030 1.00 87.38 499 ASP A O 1
ATOM 3890 N N . TYR A 1 500 ? 26.273 9.697 -12.253 1.00 90.44 500 TYR A N 1
ATOM 3891 C CA . TYR A 1 500 ? 27.066 10.406 -13.260 1.00 90.44 500 TYR A CA 1
ATOM 3892 C C . TYR A 1 500 ? 26.209 11.275 -14.198 1.00 90.44 500 TYR A C 1
ATOM 3894 O O . TYR A 1 500 ? 26.760 11.982 -15.037 1.00 90.44 500 TYR A O 1
ATOM 3902 N N . ARG A 1 501 ? 24.873 11.255 -14.071 1.00 89.06 501 ARG A N 1
ATOM 3903 C CA . ARG A 1 501 ? 23.928 11.939 -14.969 1.00 89.06 501 ARG A CA 1
ATOM 3904 C C . ARG A 1 501 ? 24.117 13.453 -15.018 1.00 89.06 501 ARG A C 1
ATOM 3906 O O . ARG A 1 501 ? 24.044 13.999 -16.113 1.00 89.06 501 ARG A O 1
ATOM 3913 N N . ALA A 1 502 ? 24.328 14.116 -13.879 1.00 88.31 502 ALA A N 1
ATOM 3914 C CA . ALA A 1 502 ? 24.544 15.565 -13.856 1.00 88.31 502 ALA A CA 1
ATOM 3915 C C . ALA A 1 502 ? 25.955 15.940 -14.365 1.00 88.31 502 ALA A C 1
ATOM 3917 O O . ALA A 1 502 ? 26.015 16.632 -15.378 1.00 88.31 502 ALA A O 1
ATOM 3918 N N . PRO A 1 503 ? 27.066 15.365 -13.852 1.00 90.50 503 PRO A N 1
ATOM 3919 C CA . PRO A 1 503 ? 28.404 15.673 -14.377 1.00 90.50 503 PRO A CA 1
ATOM 3920 C C . PRO A 1 503 ? 28.592 15.324 -15.866 1.00 90.50 503 PRO A C 1
ATOM 3922 O O . PRO A 1 503 ? 29.381 15.959 -16.563 1.00 90.50 503 PRO A O 1
ATOM 3925 N N . LEU A 1 504 ? 27.850 14.336 -16.383 1.00 91.06 504 LEU A N 1
ATOM 3926 C CA . LEU A 1 504 ? 27.805 14.016 -17.813 1.00 91.06 504 LEU A CA 1
ATOM 3927 C C . LEU A 1 504 ? 27.076 15.095 -18.630 1.00 91.06 504 LEU A C 1
ATOM 3929 O O . LEU A 1 504 ? 27.475 15.367 -19.759 1.00 91.06 504 LEU A O 1
ATOM 3933 N N . LEU A 1 505 ? 26.012 15.702 -18.098 1.00 90.69 505 LEU A N 1
ATOM 3934 C CA . LEU A 1 505 ? 25.337 16.829 -18.749 1.00 90.69 505 LEU A CA 1
ATOM 3935 C C . LEU A 1 505 ? 26.231 18.075 -18.751 1.00 90.69 505 LEU A C 1
ATOM 3937 O O . LEU A 1 505 ? 26.322 18.729 -19.789 1.00 90.69 505 LEU A O 1
ATOM 3941 N N . ASP A 1 506 ? 26.954 18.329 -17.659 1.00 89.75 506 ASP A N 1
ATOM 3942 C CA . ASP A 1 506 ? 27.943 19.413 -17.561 1.00 89.75 506 ASP A CA 1
ATOM 3943 C C . ASP A 1 506 ? 29.070 19.229 -18.593 1.00 89.75 506 ASP A C 1
ATOM 3945 O O . ASP A 1 506 ? 29.415 20.162 -19.320 1.00 89.75 506 ASP A O 1
ATOM 3949 N N . PHE A 1 507 ? 29.587 17.999 -18.738 1.00 92.06 507 PHE A N 1
ATOM 3950 C CA . PHE A 1 507 ? 30.525 17.632 -19.805 1.00 92.06 507 PHE A CA 1
ATOM 3951 C C . PHE A 1 507 ? 29.960 17.951 -21.195 1.00 92.06 507 PHE A C 1
ATOM 3953 O O . PHE A 1 507 ? 30.600 18.646 -21.982 1.00 92.06 507 PHE A O 1
ATOM 3960 N N . ILE A 1 508 ? 28.750 17.471 -21.500 1.00 90.25 508 ILE A N 1
ATOM 3961 C CA . ILE A 1 508 ? 28.122 17.656 -22.815 1.00 90.25 508 ILE A CA 1
ATOM 3962 C C . ILE A 1 508 ? 27.896 19.148 -23.108 1.00 90.25 508 ILE A C 1
ATOM 3964 O O . ILE A 1 508 ? 28.148 19.583 -24.233 1.00 90.25 508 ILE A O 1
ATOM 3968 N N . ALA A 1 509 ? 27.489 19.944 -22.116 1.00 87.50 509 ALA A N 1
ATOM 3969 C CA . ALA A 1 509 ? 27.380 21.394 -22.248 1.00 87.50 509 ALA A CA 1
ATOM 3970 C C . ALA A 1 509 ? 28.741 22.038 -22.568 1.00 87.50 509 ALA A C 1
ATOM 3972 O O . ALA A 1 509 ? 28.838 22.796 -23.534 1.00 87.50 509 ALA A O 1
ATOM 3973 N N . ALA A 1 510 ? 29.801 21.665 -21.843 1.00 86.44 510 ALA A N 1
ATOM 3974 C CA . ALA A 1 510 ? 31.158 22.172 -22.054 1.00 86.44 510 ALA A CA 1
ATOM 3975 C C . ALA A 1 510 ? 31.773 21.792 -23.419 1.00 86.44 510 ALA A C 1
ATOM 3977 O O . ALA A 1 510 ? 32.641 22.512 -23.906 1.00 86.44 510 ALA A O 1
ATOM 3978 N N . THR A 1 511 ? 31.330 20.706 -24.070 1.00 84.44 511 THR A N 1
ATOM 3979 C CA . THR A 1 511 ? 31.788 20.361 -25.438 1.00 84.44 511 THR A CA 1
ATOM 3980 C C . THR A 1 511 ? 31.194 21.232 -26.550 1.00 84.44 511 THR A C 1
ATOM 3982 O O . THR A 1 511 ? 31.674 21.175 -27.680 1.00 84.44 511 THR A O 1
ATOM 3985 N N . GLY A 1 512 ? 30.112 21.978 -26.294 1.00 74.81 512 GLY A N 1
ATOM 3986 C CA . GLY A 1 512 ? 29.400 22.783 -27.299 1.00 74.81 512 GLY A CA 1
ATOM 3987 C C . GLY A 1 512 ? 28.630 21.996 -28.378 1.00 74.81 512 GLY A C 1
ATOM 3988 O O . GLY A 1 512 ? 27.634 22.502 -28.896 1.00 74.81 512 GLY A O 1
ATOM 3989 N N . GLY A 1 513 ? 28.999 20.743 -28.675 1.00 66.62 513 GLY A N 1
ATOM 3990 C CA . GLY A 1 513 ? 28.459 19.934 -29.786 1.00 66.62 513 GLY A CA 1
ATOM 3991 C C . GLY A 1 513 ? 26.946 19.652 -29.756 1.00 66.62 513 GLY A C 1
ATOM 3992 O O . GLY A 1 513 ? 26.379 19.193 -30.745 1.00 66.62 513 GLY A O 1
ATOM 3993 N N . PHE A 1 514 ? 26.267 19.963 -28.648 1.00 70.62 514 PHE A N 1
ATOM 3994 C CA . PHE A 1 514 ? 24.817 19.825 -28.482 1.00 70.62 514 PHE A CA 1
ATOM 3995 C C . PHE A 1 514 ? 24.113 21.143 -28.096 1.00 70.62 514 PHE A C 1
ATOM 3997 O O . PHE A 1 514 ? 23.020 21.096 -27.533 1.00 70.62 514 PHE A O 1
ATOM 4004 N N . ALA A 1 515 ? 24.695 22.309 -28.413 1.00 62.56 515 ALA A N 1
ATOM 4005 C CA . ALA A 1 515 ? 24.240 23.638 -27.968 1.00 62.56 515 ALA A CA 1
ATOM 4006 C C . ALA A 1 515 ? 22.717 23.892 -28.050 1.00 62.56 515 ALA A C 1
ATOM 4008 O O . ALA A 1 515 ? 22.137 24.449 -27.123 1.00 62.56 515 ALA A O 1
ATOM 4009 N N . SER A 1 516 ? 22.031 23.436 -29.105 1.00 59.47 516 SER A N 1
ATOM 4010 C CA . SER A 1 516 ? 20.571 23.603 -29.269 1.00 59.47 516 SER A CA 1
ATOM 4011 C C . SER A 1 516 ? 19.704 22.765 -28.312 1.00 59.47 516 SER A C 1
ATOM 4013 O O . SER A 1 516 ? 18.485 22.938 -28.268 1.00 59.47 516 SER A O 1
ATOM 4015 N N . LEU A 1 517 ? 20.313 21.851 -27.556 1.00 60.59 517 LEU A N 1
ATOM 4016 C CA . LEU A 1 517 ? 19.679 21.008 -26.541 1.00 60.59 517 LEU A CA 1
ATOM 4017 C C . LEU A 1 517 ? 20.240 21.241 -25.130 1.00 60.59 517 LEU A C 1
ATOM 4019 O O . LEU A 1 517 ? 19.545 20.896 -24.176 1.00 60.59 517 LEU A O 1
ATOM 4023 N N . THR A 1 518 ? 21.451 21.795 -24.995 1.00 59.22 518 THR A N 1
ATOM 4024 C CA . THR A 1 518 ? 22.084 22.131 -23.704 1.00 59.22 518 THR A CA 1
ATOM 4025 C C . THR A 1 518 ? 21.928 23.593 -23.291 1.00 59.22 518 THR A C 1
ATOM 4027 O O . THR A 1 518 ? 22.055 23.884 -22.106 1.00 59.22 518 THR A O 1
ATOM 4030 N N . ALA A 1 519 ? 21.629 24.511 -24.216 1.00 56.97 519 ALA A N 1
ATOM 4031 C CA . ALA A 1 519 ? 21.292 25.884 -23.857 1.00 56.97 519 ALA A CA 1
ATOM 4032 C C . ALA A 1 519 ? 19.966 25.937 -23.075 1.00 56.97 519 ALA A C 1
ATOM 4034 O O . ALA A 1 519 ? 18.936 25.427 -23.538 1.00 56.97 519 ALA A O 1
ATOM 4035 N N . LEU A 1 520 ? 20.006 26.600 -21.914 1.00 53.41 520 LEU A N 1
ATOM 4036 C CA . LEU A 1 520 ? 18.824 26.967 -21.134 1.00 53.41 520 LEU A CA 1
ATOM 4037 C C . LEU A 1 520 ? 17.833 27.732 -22.021 1.00 53.41 520 LEU A C 1
ATOM 4039 O O . LEU A 1 520 ? 18.221 28.577 -22.835 1.00 53.41 520 LEU A O 1
ATOM 4043 N N . ALA A 1 521 ? 16.539 27.457 -21.875 1.00 52.81 521 ALA A N 1
ATOM 4044 C CA . ALA A 1 521 ? 15.526 28.371 -22.382 1.00 52.81 521 ALA A CA 1
ATOM 4045 C C . ALA A 1 521 ? 15.646 29.721 -21.653 1.00 52.81 521 ALA A C 1
ATOM 4047 O O . ALA A 1 521 ? 15.959 29.766 -20.463 1.00 52.81 521 ALA A O 1
ATOM 4048 N N . LYS A 1 522 ? 15.338 30.826 -22.345 1.00 45.81 522 LYS A N 1
ATOM 4049 C CA . LYS A 1 522 ? 15.301 32.159 -21.713 1.00 45.81 522 LYS A CA 1
ATOM 4050 C C . LYS A 1 522 ? 14.318 32.211 -20.534 1.00 45.81 522 LYS A C 1
ATOM 4052 O O . LYS A 1 522 ? 14.519 32.988 -19.611 1.00 45.81 522 LYS A O 1
ATOM 4057 N N . ASP A 1 523 ? 13.305 31.352 -20.561 1.00 46.00 523 ASP A N 1
ATOM 4058 C CA . ASP A 1 523 ? 12.298 31.202 -19.512 1.00 46.00 523 ASP A CA 1
ATOM 4059 C C . ASP A 1 523 ? 12.839 30.414 -18.297 1.00 46.00 523 ASP A C 1
ATOM 4061 O O . ASP A 1 523 ? 12.586 30.798 -17.162 1.00 46.00 523 ASP A O 1
ATOM 4065 N N . GLU A 1 524 ? 13.673 29.385 -18.516 1.00 48.38 524 GLU A N 1
ATOM 4066 C CA . GLU A 1 524 ? 14.316 28.599 -17.441 1.00 48.38 524 GLU A CA 1
ATOM 4067 C C . GLU A 1 524 ? 15.345 29.433 -16.656 1.00 48.38 524 GLU A C 1
ATOM 4069 O O . GLU A 1 524 ? 15.480 29.267 -15.445 1.00 48.38 524 GLU A O 1
ATOM 4074 N N . GLN A 1 525 ? 16.047 30.358 -17.325 1.00 46.62 525 GLN A N 1
ATOM 4075 C CA . GLN A 1 525 ? 16.893 31.347 -16.647 1.00 46.62 525 GLN A CA 1
ATOM 4076 C C . GLN A 1 525 ? 16.043 32.275 -15.767 1.00 46.62 525 GLN A C 1
ATOM 4078 O O . GLN A 1 525 ? 16.378 32.508 -14.613 1.00 46.62 525 GLN A O 1
ATOM 4083 N N . ARG A 1 526 ? 14.899 32.737 -16.282 1.00 44.00 526 ARG A N 1
ATOM 4084 C CA . ARG A 1 526 ? 14.014 33.690 -15.603 1.00 44.00 526 ARG A CA 1
ATOM 4085 C C . ARG A 1 526 ? 13.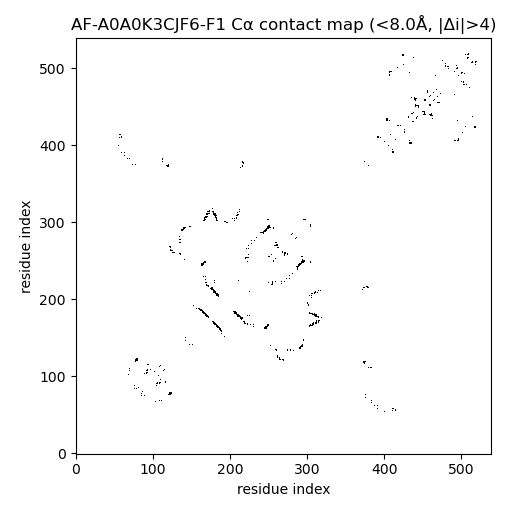385 33.119 -14.327 1.00 44.00 526 ARG A C 1
ATOM 4087 O O . ARG A 1 526 ? 13.331 33.825 -13.327 1.00 44.00 526 ARG A O 1
ATOM 4094 N N . ASP A 1 527 ? 12.983 31.848 -14.329 1.00 45.91 527 ASP A N 1
ATOM 4095 C CA . ASP A 1 527 ? 12.513 31.148 -13.119 1.00 45.91 527 ASP A CA 1
ATOM 4096 C C . ASP A 1 527 ? 13.631 30.941 -12.080 1.00 45.91 527 ASP A C 1
ATOM 4098 O O . ASP A 1 527 ? 13.366 30.897 -10.875 1.00 45.91 527 ASP A O 1
ATOM 4102 N N . LYS A 1 528 ? 14.889 30.824 -12.526 1.00 43.66 528 LYS A N 1
ATOM 4103 C CA . LYS A 1 528 ? 16.055 30.712 -11.641 1.00 43.66 528 LYS A CA 1
ATOM 4104 C C . LYS A 1 528 ? 16.415 32.066 -11.026 1.00 43.66 528 LYS A C 1
ATOM 4106 O O . LYS A 1 528 ? 16.541 32.150 -9.808 1.00 43.66 528 LYS A O 1
ATOM 4111 N N . ASP A 1 529 ? 16.459 33.121 -11.836 1.00 46.84 529 ASP A N 1
ATOM 4112 C CA . ASP A 1 529 ? 16.676 34.503 -11.393 1.00 46.84 529 ASP A CA 1
ATOM 4113 C C . ASP A 1 529 ? 15.579 34.946 -10.402 1.00 46.84 529 ASP A C 1
ATOM 4115 O O . ASP A 1 529 ? 15.872 35.589 -9.398 1.00 46.84 529 ASP A O 1
ATOM 4119 N N . MET A 1 530 ? 14.320 34.538 -10.621 1.00 47.97 530 MET A N 1
ATOM 4120 C CA . MET A 1 530 ? 13.197 34.783 -9.699 1.00 47.97 530 MET A CA 1
ATOM 4121 C C . MET A 1 530 ? 13.330 34.045 -8.355 1.00 47.97 530 MET A C 1
ATOM 4123 O O . MET A 1 530 ? 12.849 34.549 -7.344 1.00 47.97 530 MET A O 1
ATOM 4127 N N . ARG A 1 531 ? 13.967 32.864 -8.323 1.00 49.72 531 ARG A N 1
ATOM 4128 C CA . ARG A 1 531 ? 14.230 32.103 -7.084 1.00 49.72 531 ARG A CA 1
ATOM 4129 C C . ARG A 1 531 ? 15.461 32.587 -6.327 1.00 49.72 531 ARG A C 1
ATOM 4131 O O . ARG A 1 531 ? 15.492 32.493 -5.106 1.00 49.72 531 ARG A O 1
ATOM 4138 N N . GLU A 1 532 ? 16.473 33.067 -7.039 1.00 47.25 532 GLU A N 1
ATOM 4139 C CA . GLU A 1 532 ? 17.697 33.605 -6.437 1.00 47.25 532 GLU A CA 1
ATOM 4140 C C . GLU A 1 532 ? 17.482 35.058 -5.972 1.00 47.25 532 GLU A C 1
ATOM 4142 O O . GLU A 1 532 ? 17.972 35.441 -4.913 1.00 47.25 532 GLU A O 1
ATOM 4147 N N . GLY A 1 533 ? 16.647 35.834 -6.674 1.00 41.25 533 GLY A N 1
ATOM 4148 C CA . GLY A 1 533 ? 16.273 37.203 -6.303 1.00 41.25 533 GLY A CA 1
ATOM 4149 C C . GLY A 1 533 ? 15.261 37.340 -5.156 1.00 41.25 533 GLY A C 1
ATOM 4150 O O . GLY A 1 533 ? 15.112 38.435 -4.624 1.00 41.25 533 GLY A O 1
ATOM 4151 N N . SER A 1 534 ? 14.579 36.268 -4.733 1.00 44.94 534 SER A N 1
ATOM 4152 C CA . SER A 1 534 ? 13.633 36.311 -3.600 1.00 44.94 534 SER A CA 1
ATOM 4153 C C . SER A 1 534 ? 14.288 36.113 -2.222 1.00 44.94 534 SER A C 1
ATOM 4155 O O . SER A 1 534 ? 13.575 35.939 -1.237 1.00 44.94 534 SER A O 1
ATOM 4157 N N . GLY A 1 535 ? 15.624 36.062 -2.151 1.00 44.69 535 GLY A N 1
ATOM 4158 C CA . GLY A 1 535 ? 16.376 35.787 -0.920 1.00 44.69 535 GLY A CA 1
ATOM 4159 C C . GLY A 1 535 ? 16.991 37.005 -0.220 1.00 44.69 535 GLY A C 1
ATOM 4160 O O . GLY A 1 535 ? 17.430 36.861 0.915 1.00 44.69 535 GLY A O 1
ATOM 4161 N N . ASP A 1 536 ? 17.033 38.176 -0.867 1.00 42.97 536 ASP A N 1
ATOM 4162 C CA . ASP A 1 536 ? 17.865 39.320 -0.443 1.00 42.97 536 ASP A CA 1
ATOM 4163 C C . ASP A 1 536 ? 17.050 40.617 -0.249 1.00 42.97 536 ASP A C 1
ATOM 4165 O O . ASP A 1 536 ? 17.339 41.677 -0.802 1.00 42.97 536 ASP A O 1
ATOM 4169 N N . SER A 1 537 ? 15.961 40.520 0.521 1.00 44.06 537 SER A N 1
ATOM 4170 C CA . SER A 1 537 ? 15.164 41.675 0.961 1.00 44.06 537 SER A CA 1
ATOM 4171 C C . SER A 1 537 ? 14.601 41.446 2.370 1.00 44.06 537 SER A C 1
ATOM 4173 O O . SER A 1 537 ? 13.413 41.168 2.546 1.00 44.06 537 SER A O 1
ATOM 4175 N N . GLY A 1 538 ? 15.476 41.512 3.377 1.00 41.53 538 GLY A N 1
ATOM 4176 C CA . GLY A 1 538 ? 15.140 41.223 4.775 1.00 41.53 538 GLY A CA 1
ATOM 4177 C C . GLY A 1 538 ? 16.225 41.671 5.755 1.00 41.53 538 GLY A C 1
ATOM 4178 O O . GLY A 1 538 ? 16.841 40.829 6.405 1.00 41.53 538 GLY A O 1
ATOM 4179 N N . ALA A 1 539 ? 16.451 42.984 5.832 1.00 36.16 539 ALA A N 1
ATOM 4180 C CA . ALA A 1 539 ? 17.332 43.662 6.787 1.00 36.16 539 ALA A CA 1
ATOM 4181 C C . ALA A 1 539 ? 16.605 44.870 7.401 1.00 36.16 539 ALA A C 1
ATOM 4183 O O . ALA A 1 539 ? 15.818 45.497 6.652 1.00 36.16 539 ALA A O 1
#

pLDDT: mean 75.57, std 23.73, range [19.83, 97.88]

Secondary structure (DSSP, 8-state):
-------------------------------------SSSTT----SS--TT---SSSPPHHHHHHHHHHHHHHHHHSS-TTSTTHHHHHHHHTS-TT-SS--HHHHHH--TTS-TT--B----SSSS-TTSPP-PPPEE--S-TTTHHHHHHHHHHHSPTTPEEEEEEEEEETTTEEEEEEEEEE--TT------SSS---TTSSEEEEEEEETT--HHHHHHHHHHHHHHHHHHSPP-SS-EEEEEEES-HHHHHTTT---SSTTHHHHHHHHHHHHHHHHH-TTEEEEEEE--TTS--HHHHHHHHHHHHHHHHHHHHHHHHHHHHHHHHHHHHHHHHT------------------------TT-SPPPBPHHHHHHHHHHHHHHHHHHHHHT----HHHHTT-S-STTGGGGTTT--HHHHHHHHHHHSS--SSHHHHTTT-TTS-SB-TTSSB--HHHHHHT-GGGHHHHHHHHHHTT--S---HHHHHH-STTHHHHHHHHHHT-TTHHHHSPPHHHHHHHHHHHGGGS---

Organism: Rhodotorula toruloides (NCBI:txid5286)

Mean predicted aligned error: 15.18 Å

Radius of gyration: 33.53 Å; Cα contacts (8 Å, |Δi|>4): 639; chains: 1; bounding box: 98×117×87 Å

Sequence (539 aa):
MILPLPLRPAFLSSCAADFFPSVLSTPMPLSHHDDRHVYDGMLPLCRRSHPSDSWPAAPLVHLQLQNQLFRLALRALAAPPSHPLHARVVAARRRPAYAPHRSPLDLALTNPILPPDIVVETIHPDPIPPWSPDPAPPVELANGKEIGTQEHEEVIREMASGSLLINTDASMGEPGLVGAGMAARLWQKGERIVTKEGEEVDVELWQRERRRMGQRQTVYTGELDGLRLALASLLVTQSADTLLAVLISLDNTSALTHSTDLTPSSGQHLRLAIRQALEELARTRKDILVRLSWSPGHVGIEGNEAADFEAKGAVREQEESAKAREERRGLKAHLKGRKAEGGRSTRHPAKSGSLSQLARTGSRKDHDDEAFPATTSALWTAHKRAVIERWNAEWASSSLPRPLANVVKVASSAHKYYAGLPRRLATLLCRLRTDASLLNKHRARFDPSRSDLCDCGEVELRKHFLLACPLYEPARHSFYKHIRLRQTPTIALLLGNVDYRAPLLDFIAATGGFASLTALAKDEQRDKDMREGSGDSGA

Foldseek 3Di:
DDDDDDDDDDDDDDDDDDDDDDDDDDDDDDDDDDPDDDPPPPDDDDDDDDPVPDDQLDLRVVLVVLLVLLVVQLCQLQEDPPDPCVVVLLVLLPDDPPDPDDDSSVVSCPDPLNHSPAFAHHFDQDPDDPPDDFLAAAEAEDPDPVCQQVVVVVVLLPDDQQAKEKEKFWDADPPGWIKIKMWMAGDGNPDDQDQDDDDDDPLPRIDMDMAGATRQDDRLLSRLVRLLVVLVVVVPDDADPAAHEYEYEYAPVCCRVCLQPSHRAWNNVSNVSSRVSSVVCVVPHPSYRYYYYYDDAPRRRPNNVRRVVRRVVSRVVVVVVVVVVVVVVVVVVVVVVVCVVVPDDDDDDDDDDDDDPDDDDDDPDPPSPPHHRRISVSSSVVSVVVSQVVSQVCSVPDPADPLQCLQCVGSSCSVLLCGPHDPLLSVQLSCLNNQCHPQQLNVCVPPVVTDQDDPVRHGGGSCCLQFNPPLLVVLNVVLCVVVVDPDGDDSNVCSNDSVSSVSVLSSVVVSCPSVVSSDDDPVNVVVVCVVVVVPPDDD

Nearest PDB structures (foldseek):
  3u3g-assembly3_C  TM=6.970E-01  e=1.901E-04  uncultured organism
  8wwc-assembly1_C  TM=3.620E-01  e=7.702E-02  synthetic construct
  4bum-assembly1_X-2  TM=4.429E-01  e=1.977E+00  Danio rerio